Protein AF-A0AAN5DDW8-F1 (afdb_monomer)

Sequence (393 aa):
MPMRIIKTRHAAVAAVDPSDSVQEEPPVKRCKPRVEICYDAVEDLNEEMKRMEKKSRGRSISLKKKNCAMVAEEGSYFPILSLPNELIAHVLSFLPIEDRLRARVSKRLDQIEAESKYFVKKLTIIELSDLKLMDRFKERIPDFEKLNTFRKRMKAVKQQLRLERQDRDYQEIIFLNDSSHSSDCFRRISQNASIGELSIKLNLCRDEYNKSFLSNREAYSLIKNFDIDSLALQFKGRTDYNEVVNKSFLLGLTSACKKLEIFSFLGSSFELLRPTEMLELFNVVADRDTKFEYLSMKVNTLFYSAFLSFLGITKRDGVYFASRDIEAFMERADDRPDPDVHFFDGNVEIWVSTDKVYRPTGYGTLNLHFHETESLEQAKYGGNLARIDVYAV

InterPro domains:
  IPR001810 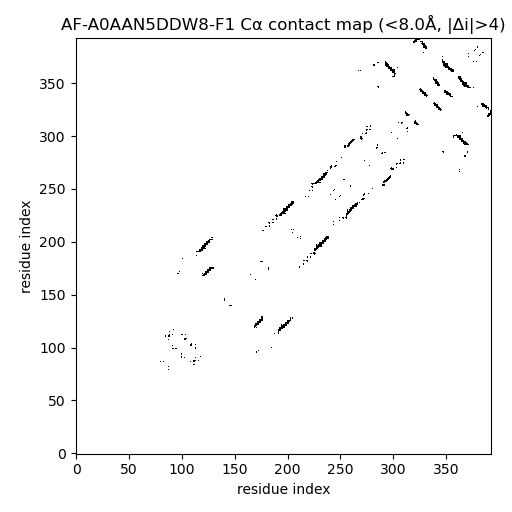F-box domain [PF00646] (80-105)
  IPR001810 F-box domain [PS50181] (77-122)
  IPR036047 F-box-like domain superfamily [SSF81383] (70-113)

Solvent-accessible surface area (backbone atoms only — not comparable to full-atom values): 22791 Å² total; per-residue (Å²): 133,89,81,82,86,79,89,78,80,90,76,90,82,80,90,81,85,88,87,79,83,88,77,86,79,78,87,80,81,83,77,79,84,80,82,77,76,79,63,60,72,60,51,53,53,51,51,51,50,53,53,51,56,61,60,56,72,77,64,79,73,82,75,73,82,72,81,79,75,76,75,80,67,94,64,85,73,80,56,75,84,74,54,57,68,68,60,49,40,53,57,47,68,75,42,57,71,72,55,39,70,60,61,44,79,42,75,67,45,38,50,42,57,69,71,42,71,47,78,40,61,30,40,36,41,37,47,42,66,53,59,71,65,48,48,59,41,46,75,73,44,86,48,69,68,57,52,56,50,45,54,51,48,52,51,48,50,53,50,48,53,53,62,71,49,75,53,89,59,64,42,79,48,76,42,65,68,84,49,78,65,54,43,56,51,48,49,50,46,25,73,26,36,39,30,42,33,39,35,39,37,42,52,53,57,80,50,102,79,49,69,44,63,66,62,44,49,58,42,58,68,41,56,44,57,24,48,36,43,31,38,36,44,33,44,42,62,87,46,76,50,50,82,69,46,30,68,70,49,53,60,40,36,36,72,19,21,27,29,41,37,46,46,72,79,70,85,67,78,52,69,44,58,54,44,70,55,49,50,52,53,49,48,49,45,67,71,55,86,39,71,32,36,35,40,38,34,59,35,32,33,63,51,51,55,50,33,36,44,75,73,38,33,48,76,56,98,92,41,48,32,24,66,57,87,51,49,36,31,34,35,71,53,97,90,49,96,53,54,30,41,38,37,33,51,83,52,33,36,41,38,37,41,34,73,48,30,91,39,90,85,14,40,27,40,44,32,41,36,55,39,56,80,79,50,39,57,45,66,63,63,68,56,78,48,44,79,45,83,54,44,77,106

Organism: NCBI:txid1317129

Radius of gyration: 28.47 Å; Cα contacts (8 Å, |Δi|>4): 513; chains: 1; bounding box: 75×45×96 Å

pLDDT: mean 76.79, std 20.14, range [26.14, 97.88]

Nearest PDB structures (foldseek):
  3cny-assembly2_B  TM=3.407E-01  e=6.811E-01  Lactiplantibacillus plantarum WCFS1
  6whs-assembly1_C  TM=4.520E-01  e=2.944E+00  Rattus norvegicus
  2y4j-assembly1_B  TM=3.401E-01  e=1.179E+00  Rhodothermus marinus
  1akw-assembly1_A  TM=4.128E-01  e=2.606E+00  Nitratidesulfovibrio vulgaris str. Hildenborough
  2y4j-assembly1_A  TM=3.878E-01  e=2.606E+00  Rhodothermus marinus

Mean predicted aligned error: 12.62 Å

Foldseek 3Di:
DDDDDDDDDDDDDDDDDDDDDDDDDDDDDDDDDPPDDPCVVVVVVVVVVVVVVVVVVVDPPPPDPDPPPPPPDPPPDPPLVVDDLVVLLVVLQPDALVVLVVQPPDPSSVVSSLPRAYEQAAEEEEEDACPVVVVVCCVVPVDVVVVVVVVVVVVVVVVVVVVVPPPPRYYYHYDYQPDPVVLVSLLSCLNHYQYEEYEYEDECAPDVPCPSNVSCLSSLVSQLSHQYAEYEYEYEYLDLLLVRLPLVSVVSVQQRYQEYEYYYDPLRAPPSDQLVSVVVVLVCCVVVPGSHFKYKYKHALVRVQVNCVVQQWHDDPNAIAHQDDKWKWWADDPPDPDIWMWIDDDQKIWIWAPNPNVDNSGMIMTMIGGHDPVVSCCVCPVDPIDTGDHHHD

Secondary structure (DSSP, 8-state):
-PPPP--PPP-PPPP-------PPPPP------------HHHHHHHHHHHHHHHHHTT---------------------GGGS-HHHHHHHHHTS-HHHHHH---SHHHHHHHHH--EEEEEEEEEEE--HHHHHHHHHH---HHHHHHHHHHHHHHHHHHHHH---TTEEEEEEETT-THHHHHHHHHHHHEEEEEEEEEEE----TT-THHHHHHHHHHTGGGSEEEEEEEEEESS--GGGTS-HHHHHHHHHH-SEEEEEESS------S-HHHHHHHHHHHHH--SS--EEEEEEEHHHHHHHHHHTTEEEETTEEEESS--EEEEE--TT-SS-EEEEEETTEEEEEE-SSTTSTT-EEEEEEEEPPHHHHHHHHHSSSEEEEPPEE-

Structure (mmCIF, N/CA/C/O backbone):
data_AF-A0AAN5DDW8-F1
#
_entry.id   AF-A0AAN5DDW8-F1
#
loop_
_atom_site.group_PDB
_atom_site.id
_atom_site.type_symbol
_atom_site.label_atom_id
_atom_site.label_alt_id
_atom_site.label_comp_id
_atom_site.label_asym_id
_atom_site.label_entity_id
_atom_site.label_seq_id
_atom_site.pdbx_PDB_ins_code
_atom_site.Cartn_x
_atom_site.Cartn_y
_atom_site.Cartn_z
_atom_site.occupancy
_atom_site.B_iso_or_equiv
_atom_site.auth_seq_id
_atom_site.auth_comp_id
_atom_site.auth_asym_id
_atom_site.auth_atom_id
_atom_site.pdbx_PDB_model_num
ATOM 1 N N . MET A 1 1 ? -26.892 -25.534 28.511 1.00 34.94 1 MET A N 1
ATOM 2 C CA . MET A 1 1 ? -27.911 -24.784 29.280 1.00 34.94 1 MET A CA 1
ATOM 3 C C . MET A 1 1 ? -27.981 -23.376 28.708 1.00 34.94 1 MET A C 1
ATOM 5 O O . MET A 1 1 ? -26.931 -22.748 28.677 1.00 34.94 1 MET A O 1
ATOM 9 N N . PRO A 1 2 ? -29.126 -22.880 28.209 1.00 32.72 2 PRO A N 1
ATOM 10 C CA . PRO A 1 2 ? -29.200 -21.510 27.719 1.00 32.72 2 PRO A CA 1
ATOM 11 C C . PRO A 1 2 ? -29.383 -20.563 28.911 1.00 32.72 2 PRO A C 1
ATOM 13 O O . PRO A 1 2 ? -30.317 -20.713 29.701 1.00 32.72 2 PRO A O 1
ATOM 16 N N . MET A 1 3 ? -28.449 -19.627 29.074 1.00 26.14 3 MET A N 1
ATOM 17 C CA . MET A 1 3 ? -28.460 -18.646 30.156 1.00 26.14 3 MET A CA 1
ATOM 18 C C . MET A 1 3 ? -29.377 -17.474 29.774 1.00 26.14 3 MET A C 1
ATOM 20 O O . MET A 1 3 ? -29.272 -16.915 28.684 1.00 26.14 3 MET A O 1
ATOM 24 N N . ARG A 1 4 ? -30.317 -17.143 30.667 1.00 27.34 4 ARG A N 1
ATOM 25 C CA . ARG A 1 4 ? -31.262 -16.023 30.538 1.00 27.34 4 ARG A CA 1
ATOM 26 C C . ARG A 1 4 ? -30.520 -14.687 30.632 1.00 27.34 4 ARG A C 1
ATOM 28 O O . ARG A 1 4 ? -29.836 -14.444 31.619 1.00 27.34 4 ARG A O 1
ATOM 35 N N . ILE A 1 5 ? -30.745 -13.803 29.662 1.00 28.56 5 ILE A N 1
ATOM 36 C CA . ILE A 1 5 ? -30.323 -12.398 29.717 1.00 28.56 5 ILE A CA 1
ATOM 37 C C . ILE A 1 5 ? -31.277 -11.637 30.646 1.00 28.56 5 ILE A C 1
ATOM 39 O O . ILE A 1 5 ? -32.477 -11.540 30.382 1.00 28.56 5 ILE A O 1
ATOM 43 N N . ILE A 1 6 ? -30.736 -11.096 31.736 1.00 29.88 6 ILE A N 1
ATOM 44 C CA . ILE A 1 6 ? -31.414 -10.138 32.611 1.00 29.88 6 ILE A CA 1
ATOM 45 C C . ILE A 1 6 ? -31.067 -8.738 32.094 1.00 29.88 6 ILE A C 1
ATOM 47 O O . ILE A 1 6 ? -29.912 -8.331 32.131 1.00 29.88 6 ILE A O 1
ATOM 51 N N . LYS A 1 7 ? -32.070 -7.992 31.616 1.00 32.59 7 LYS A N 1
ATOM 52 C CA . LYS A 1 7 ? -31.957 -6.541 31.406 1.00 32.59 7 LYS A CA 1
ATOM 53 C C . LYS A 1 7 ? -32.017 -5.850 32.767 1.00 32.59 7 LYS A C 1
ATOM 55 O O . LYS A 1 7 ? -33.086 -5.804 33.375 1.00 32.59 7 LYS A O 1
ATOM 60 N N . THR A 1 8 ? -30.911 -5.280 33.229 1.00 30.27 8 THR A N 1
ATOM 61 C CA . THR A 1 8 ? -30.893 -4.379 34.389 1.00 30.27 8 THR A CA 1
ATOM 62 C C . THR A 1 8 ? -30.922 -2.922 33.934 1.00 30.27 8 THR A C 1
ATOM 64 O O . THR A 1 8 ? -30.112 -2.481 33.125 1.00 30.27 8 THR A O 1
ATOM 67 N N . ARG A 1 9 ? -31.906 -2.179 34.456 1.00 33.00 9 ARG A N 1
ATOM 68 C CA . ARG A 1 9 ? -32.018 -0.717 34.370 1.00 33.00 9 ARG A CA 1
ATOM 69 C C . ARG A 1 9 ? -30.973 -0.061 35.277 1.00 33.00 9 ARG A C 1
ATOM 71 O O . ARG A 1 9 ? -30.736 -0.542 36.382 1.00 33.00 9 ARG A O 1
ATOM 78 N N . HIS A 1 10 ? -30.413 1.053 34.813 1.00 30.77 10 HIS A N 1
ATOM 79 C CA . HIS A 1 10 ? -29.471 1.901 35.539 1.00 30.77 10 HIS A CA 1
ATOM 80 C C . HIS A 1 10 ? -30.011 2.375 36.898 1.00 30.77 10 HIS A C 1
ATOM 82 O O . HIS A 1 10 ? -31.121 2.899 36.985 1.00 30.77 10 HIS A O 1
ATOM 88 N N . ALA A 1 11 ? -29.173 2.255 37.929 1.00 33.94 11 ALA A N 1
ATOM 89 C CA . ALA A 1 11 ? -29.261 3.022 39.165 1.00 33.94 11 ALA A CA 1
ATOM 90 C C . ALA A 1 11 ? -28.068 3.988 39.215 1.00 33.94 11 ALA A C 1
ATOM 92 O O . ALA A 1 11 ? -26.935 3.600 38.930 1.00 33.94 11 ALA A O 1
ATOM 93 N N . ALA A 1 12 ? -28.349 5.251 39.531 1.00 40.12 12 ALA A N 1
ATOM 94 C CA . ALA A 1 12 ? -27.368 6.318 39.664 1.00 40.12 12 ALA A CA 1
ATOM 95 C C . ALA A 1 12 ? -26.435 6.062 40.861 1.00 40.12 12 ALA A C 1
ATOM 97 O O . ALA A 1 12 ? -26.904 5.767 41.960 1.00 40.12 12 ALA A O 1
ATOM 98 N N . VAL A 1 13 ? -25.125 6.198 40.644 1.00 35.44 13 VAL A N 1
ATOM 99 C CA . VAL A 1 13 ? -24.099 6.126 41.692 1.00 35.44 13 VAL A CA 1
ATOM 100 C C . VAL A 1 13 ? -23.768 7.544 42.152 1.00 35.44 13 VAL A C 1
ATOM 102 O O . VAL A 1 13 ? -23.446 8.412 41.341 1.00 35.44 13 VAL A O 1
ATOM 105 N N . ALA A 1 14 ? -23.895 7.765 43.460 1.00 36.41 14 ALA A N 1
ATOM 106 C CA . ALA A 1 14 ? -23.563 9.006 44.144 1.00 36.41 14 ALA A CA 1
ATOM 107 C C . ALA A 1 14 ? -22.041 9.200 44.254 1.00 36.41 14 ALA A C 1
ATOM 109 O O . ALA A 1 14 ? -21.287 8.240 44.411 1.00 36.41 14 ALA A O 1
ATOM 110 N N . ALA A 1 15 ? -21.621 10.462 44.177 1.00 38.28 15 ALA A N 1
ATOM 111 C CA . ALA A 1 15 ? -20.239 10.906 44.288 1.00 38.28 15 ALA A CA 1
ATOM 112 C C . ALA A 1 15 ? -19.656 10.627 45.685 1.00 38.28 15 ALA A C 1
ATOM 114 O O . ALA A 1 15 ? -20.296 10.911 46.697 1.00 38.28 15 ALA A O 1
ATOM 115 N N . VAL A 1 16 ? -18.428 10.105 45.713 1.00 40.47 16 VAL A N 1
ATOM 116 C CA . VAL A 1 16 ? -17.590 9.980 46.912 1.00 40.47 16 VAL A CA 1
ATOM 117 C C . VAL A 1 16 ? -16.450 10.991 46.805 1.00 40.47 16 VAL A C 1
ATOM 119 O O . VAL A 1 16 ? -15.807 11.116 45.764 1.00 40.47 16 VAL A O 1
ATOM 122 N N . ASP A 1 17 ? -16.268 11.721 47.897 1.00 45.75 17 ASP A N 1
ATOM 123 C CA . ASP A 1 17 ? -15.307 12.797 48.128 1.00 45.75 17 ASP A CA 1
ATOM 124 C C . ASP A 1 17 ? -13.894 12.221 48.374 1.00 45.75 17 ASP A C 1
ATOM 126 O O . ASP A 1 17 ? -13.767 11.312 49.200 1.00 45.75 17 ASP A O 1
ATOM 130 N N . PRO A 1 18 ? -12.824 12.686 47.698 1.00 45.00 18 PRO A N 1
ATOM 131 C CA . PRO A 1 18 ? -11.475 12.202 47.951 1.00 45.00 18 PRO A CA 1
ATOM 132 C C . PRO A 1 18 ? -10.682 13.216 48.781 1.00 45.00 18 PRO A C 1
ATOM 134 O O . PRO A 1 18 ? -10.066 14.142 48.253 1.00 45.00 18 PRO A O 1
ATOM 137 N N . SER A 1 19 ? -10.635 12.999 50.092 1.00 45.00 19 SER A N 1
ATOM 138 C CA . SER A 1 19 ? -9.607 13.575 50.957 1.00 45.00 19 SER A CA 1
ATOM 139 C C . SER A 1 19 ? -8.762 12.442 51.517 1.00 45.00 19 SER A C 1
ATOM 141 O O . SER A 1 19 ? -9.138 11.851 52.523 1.00 45.00 19 SER A O 1
ATOM 143 N N . ASP A 1 20 ? -7.635 12.138 50.873 1.00 37.78 20 ASP A N 1
ATOM 144 C CA . ASP A 1 20 ? -6.581 11.367 51.523 1.00 37.78 20 ASP A CA 1
ATOM 145 C C . ASP A 1 20 ? -5.180 11.769 51.053 1.00 37.78 20 ASP A C 1
ATOM 147 O O . ASP A 1 20 ? -4.924 12.157 49.913 1.00 37.78 20 ASP A O 1
ATOM 151 N N . SER A 1 21 ? -4.302 11.735 52.046 1.00 41.91 21 SER A N 1
ATOM 152 C CA . SER A 1 21 ? -2.974 12.317 52.174 1.00 41.91 21 SER A CA 1
ATOM 153 C C . SER A 1 21 ? -1.932 11.856 51.152 1.00 41.91 21 SER A C 1
ATOM 155 O O . SER A 1 21 ? -1.727 10.663 50.939 1.00 41.91 21 SER A O 1
ATOM 157 N N . VAL A 1 22 ? -1.175 12.827 50.636 1.00 38.81 22 VAL A N 1
ATOM 158 C CA . VAL A 1 22 ? 0.046 12.634 49.845 1.00 38.81 22 VAL A CA 1
ATOM 159 C C . VAL A 1 22 ? 1.189 12.216 50.778 1.00 38.81 22 VAL A C 1
ATOM 161 O O . VAL A 1 22 ? 1.612 13.000 51.626 1.00 38.81 22 VAL A O 1
ATOM 164 N N . GLN A 1 23 ? 1.695 10.990 50.622 1.00 40.94 23 GLN A N 1
ATOM 165 C CA . GLN A 1 23 ? 2.999 10.586 51.156 1.00 40.94 23 GLN A CA 1
ATOM 166 C C . GLN A 1 23 ? 4.078 10.837 50.095 1.00 40.94 23 GLN A C 1
ATOM 168 O O . GLN A 1 23 ? 3.948 10.399 48.953 1.00 40.94 23 GLN A O 1
ATOM 173 N N . GLU A 1 24 ? 5.129 11.565 50.475 1.00 37.91 24 GLU A N 1
ATOM 174 C CA . GLU A 1 24 ? 6.302 11.828 49.639 1.00 37.91 24 GLU A CA 1
ATOM 175 C C . GLU A 1 24 ? 7.100 10.538 49.394 1.00 37.91 24 GLU A C 1
ATOM 177 O O . GLU A 1 24 ? 7.599 9.906 50.328 1.00 37.91 24 GLU A O 1
ATOM 182 N N . GLU A 1 25 ? 7.248 10.157 48.123 1.00 40.34 25 GLU A N 1
ATOM 183 C CA . GLU A 1 25 ? 8.146 9.080 47.707 1.00 40.34 25 GLU A CA 1
ATOM 184 C C . GLU A 1 25 ? 9.622 9.529 47.732 1.00 40.34 25 GLU A C 1
ATOM 186 O O . GLU A 1 25 ? 9.947 10.660 47.352 1.00 40.34 25 GLU A O 1
ATOM 191 N N . PRO A 1 26 ? 10.559 8.641 48.117 1.00 47.62 26 PRO A N 1
ATOM 192 C CA . PRO A 1 26 ? 11.985 8.941 48.111 1.00 47.62 26 PRO A CA 1
ATOM 193 C C . PRO A 1 26 ? 12.562 9.000 46.680 1.00 47.62 26 PRO A C 1
ATOM 195 O O . PRO A 1 26 ? 12.062 8.347 45.761 1.00 47.62 26 PRO A O 1
ATOM 198 N N . PRO A 1 27 ? 13.671 9.735 46.466 1.00 37.59 27 PRO A N 1
ATOM 199 C CA . PRO A 1 27 ? 14.215 9.986 45.136 1.00 37.59 27 PRO A CA 1
ATOM 200 C C . PRO A 1 27 ? 14.754 8.709 44.475 1.00 37.59 27 PRO A C 1
ATOM 202 O O . PRO A 1 27 ? 15.752 8.120 44.902 1.00 37.59 27 PRO A O 1
ATOM 205 N N . VAL A 1 28 ? 14.123 8.325 43.365 1.00 39.59 28 VAL A N 1
ATOM 206 C CA . VAL A 1 28 ? 14.548 7.226 42.491 1.00 39.59 28 VAL A CA 1
ATOM 207 C C . VAL A 1 28 ? 15.913 7.549 41.869 1.00 39.59 28 VAL A C 1
ATOM 209 O O . VAL A 1 28 ? 16.061 8.463 41.052 1.00 39.59 28 VAL A O 1
ATOM 212 N N . LYS A 1 29 ? 16.938 6.768 42.234 1.00 39.41 29 LYS A N 1
ATOM 213 C CA . LYS A 1 29 ? 18.263 6.809 41.601 1.00 39.41 29 LYS A CA 1
ATOM 214 C C . LYS A 1 29 ? 18.142 6.416 40.126 1.00 39.41 29 LYS A C 1
ATOM 216 O O . LYS A 1 29 ? 17.846 5.273 39.794 1.00 39.41 29 LYS A O 1
ATOM 221 N N . ARG A 1 30 ? 18.425 7.366 39.229 1.00 32.78 30 ARG A N 1
ATOM 222 C CA . ARG A 1 30 ? 18.525 7.132 37.782 1.00 32.78 30 ARG A CA 1
ATOM 223 C C . ARG A 1 30 ? 19.727 6.233 37.469 1.00 32.78 30 ARG A C 1
ATOM 225 O O . ARG A 1 30 ? 20.861 6.708 37.407 1.00 32.78 30 ARG A O 1
ATOM 232 N N . CYS A 1 31 ? 19.481 4.951 37.216 1.00 30.88 31 CYS A N 1
ATOM 233 C CA . CYS A 1 31 ? 20.437 4.087 36.527 1.00 30.88 31 CYS A CA 1
ATOM 234 C C . CYS A 1 31 ? 20.482 4.472 35.041 1.00 30.88 31 CYS A C 1
ATOM 236 O O . CYS A 1 31 ? 19.473 4.410 34.340 1.00 30.88 31 CYS A O 1
ATOM 238 N N . LYS A 1 32 ? 21.658 4.886 34.554 1.00 29.75 32 LYS A N 1
ATOM 239 C CA . LYS A 1 32 ? 21.905 5.063 33.117 1.00 29.75 32 LYS A CA 1
ATOM 240 C C . LYS A 1 32 ? 21.882 3.682 32.444 1.00 29.75 32 LYS A C 1
ATOM 242 O O . LYS A 1 32 ? 22.645 2.819 32.880 1.00 29.75 32 LYS A O 1
ATOM 247 N N . PRO A 1 33 ? 21.077 3.455 31.392 1.00 26.28 33 PRO A N 1
ATOM 248 C CA . PRO A 1 33 ? 21.156 2.219 30.632 1.00 26.28 33 PRO A CA 1
ATOM 249 C C . PRO A 1 33 ? 22.482 2.197 29.866 1.00 26.28 33 PRO A C 1
ATOM 251 O O . PRO A 1 33 ? 22.726 3.012 28.976 1.00 26.28 33 PRO A O 1
ATOM 254 N N . ARG A 1 34 ? 23.362 1.271 30.248 1.00 27.03 34 ARG A N 1
ATOM 255 C CA . ARG A 1 34 ? 24.560 0.916 29.489 1.00 27.03 34 ARG A CA 1
ATOM 256 C C . ARG A 1 34 ? 24.113 -0.071 28.415 1.00 27.03 34 ARG A C 1
ATOM 258 O O . ARG A 1 34 ? 23.921 -1.248 28.690 1.00 27.03 34 ARG A O 1
ATOM 265 N N . VAL A 1 35 ? 23.863 0.441 27.213 1.00 26.45 35 VAL A N 1
ATOM 266 C CA . VAL A 1 35 ? 23.604 -0.386 26.030 1.00 26.45 35 VAL A CA 1
ATOM 267 C C . VAL A 1 35 ? 24.957 -0.896 25.543 1.00 26.45 35 VAL A C 1
ATOM 269 O O . VAL A 1 35 ? 25.658 -0.210 24.802 1.00 26.45 35 VAL A O 1
ATOM 272 N N . GLU A 1 36 ? 25.357 -2.076 26.012 1.00 28.58 36 GLU A N 1
ATOM 273 C CA . GLU A 1 36 ? 26.417 -2.851 25.369 1.00 28.58 36 GLU A CA 1
ATOM 274 C C . GLU A 1 36 ? 25.820 -3.519 24.132 1.00 28.58 36 GLU A C 1
ATOM 276 O O . GLU A 1 36 ? 25.040 -4.464 24.204 1.00 28.58 36 GLU A O 1
ATOM 281 N N . ILE A 1 37 ? 26.138 -2.947 22.973 1.00 32.88 37 ILE A N 1
ATOM 282 C CA . ILE A 1 37 ? 25.874 -3.563 21.678 1.00 32.88 37 ILE A CA 1
ATOM 283 C C . ILE A 1 37 ? 26.833 -4.753 21.580 1.00 32.88 37 ILE A C 1
ATOM 285 O O . ILE A 1 37 ? 28.044 -4.547 21.544 1.00 32.88 37 ILE A O 1
ATOM 289 N N . CYS A 1 38 ? 26.302 -5.979 21.577 1.00 33.34 38 CYS A N 1
ATOM 290 C CA . CYS A 1 38 ? 27.089 -7.184 21.312 1.00 33.34 38 CYS A CA 1
ATOM 291 C C . CYS A 1 38 ? 27.712 -7.078 19.914 1.00 33.34 38 CYS A C 1
ATOM 293 O O . CYS A 1 38 ? 27.000 -7.005 18.910 1.00 33.34 38 CYS A O 1
ATOM 295 N N . TYR A 1 39 ? 29.044 -7.035 19.867 1.00 39.72 39 TYR A N 1
ATOM 296 C CA . TYR A 1 39 ? 29.842 -6.980 18.638 1.00 39.72 39 TYR A CA 1
ATOM 297 C C . TYR A 1 39 ? 30.009 -8.359 17.973 1.00 39.72 39 TYR A C 1
ATOM 299 O O . TYR A 1 39 ? 30.513 -8.438 16.853 1.00 39.72 39 TYR A O 1
ATOM 307 N N . ASP A 1 40 ? 29.517 -9.420 18.609 1.00 40.47 40 ASP A N 1
ATOM 308 C CA . ASP A 1 40 ? 29.796 -10.811 18.238 1.00 40.47 40 ASP A CA 1
ATOM 309 C C . ASP A 1 40 ? 29.252 -11.172 16.841 1.00 40.47 40 ASP A C 1
ATOM 311 O O . ASP A 1 40 ? 29.940 -11.794 16.036 1.00 40.47 40 ASP A O 1
ATOM 315 N N . ALA A 1 41 ? 28.083 -10.641 16.456 1.00 41.81 41 ALA A N 1
ATOM 316 C CA . ALA A 1 41 ? 27.494 -10.900 15.136 1.00 41.81 41 ALA A CA 1
ATOM 317 C C . ALA A 1 41 ? 28.284 -10.278 13.962 1.00 41.81 41 ALA A C 1
ATOM 319 O O . ALA A 1 41 ? 28.172 -10.725 12.819 1.00 41.81 41 ALA A O 1
ATOM 320 N N . VAL A 1 42 ? 29.077 -9.230 14.215 1.00 44.25 42 VAL A N 1
ATOM 321 C CA . VAL A 1 42 ? 29.919 -8.588 13.188 1.00 44.25 42 VAL A CA 1
ATOM 322 C C . VAL A 1 42 ? 31.240 -9.342 13.021 1.00 44.25 42 VAL A C 1
ATOM 324 O O . VAL A 1 42 ? 31.792 -9.383 11.917 1.00 44.25 42 VAL A O 1
ATOM 327 N N . GLU A 1 43 ? 31.741 -9.959 14.090 1.00 54.00 43 GLU A N 1
ATOM 328 C CA . GLU A 1 43 ? 32.937 -10.799 14.040 1.00 54.00 43 GLU A CA 1
ATOM 329 C C . GLU A 1 43 ? 32.663 -12.130 13.335 1.00 54.00 43 GLU A C 1
ATOM 331 O O . GLU A 1 43 ? 33.450 -12.508 12.464 1.00 54.00 43 GLU A O 1
ATOM 336 N N . ASP A 1 44 ? 31.502 -12.746 13.577 1.00 61.03 44 ASP A N 1
ATOM 337 C CA . ASP A 1 44 ? 31.075 -13.978 12.899 1.00 61.03 44 ASP A CA 1
ATOM 338 C C . ASP A 1 44 ? 30.946 -13.793 11.375 1.00 61.03 44 ASP A C 1
ATOM 340 O O . ASP A 1 44 ? 31.457 -14.594 10.585 1.00 61.03 44 ASP A O 1
ATOM 344 N N . LEU A 1 45 ? 30.365 -12.670 10.935 1.00 52.97 45 LEU A N 1
ATOM 345 C CA . LEU A 1 45 ? 30.284 -12.300 9.515 1.00 52.97 45 LEU A CA 1
ATOM 346 C C . LEU A 1 45 ? 31.671 -12.066 8.892 1.00 52.97 45 LEU A C 1
ATOM 348 O O . LEU A 1 45 ? 31.925 -12.469 7.753 1.00 52.97 45 LEU A O 1
ATOM 352 N N . ASN A 1 46 ? 32.597 -11.447 9.629 1.00 62.03 46 ASN A N 1
ATOM 353 C CA . ASN A 1 46 ? 33.969 -11.232 9.163 1.00 62.03 46 ASN A CA 1
ATOM 354 C C . ASN A 1 46 ? 34.778 -12.541 9.085 1.00 62.03 46 ASN A C 1
ATOM 356 O O . ASN A 1 46 ? 35.589 -12.711 8.168 1.00 62.03 46 ASN A O 1
ATOM 360 N N . GLU A 1 47 ? 34.572 -13.468 10.020 1.00 73.12 47 GLU A N 1
ATOM 361 C CA . GLU A 1 47 ? 35.153 -14.815 10.021 1.00 73.12 47 GLU A CA 1
ATOM 362 C C . GLU A 1 47 ? 34.676 -15.633 8.815 1.00 73.12 47 GLU A C 1
ATOM 364 O O . GLU A 1 47 ? 35.489 -16.210 8.082 1.00 73.12 47 GLU A O 1
ATOM 369 N N . GLU A 1 48 ? 33.369 -15.643 8.555 1.00 71.94 48 GLU A N 1
ATOM 370 C CA . GLU A 1 48 ? 32.781 -16.386 7.443 1.00 71.94 48 GLU A CA 1
ATOM 371 C C . GLU A 1 48 ? 33.233 -15.825 6.085 1.00 71.94 48 GLU A C 1
ATOM 373 O O . GLU A 1 48 ? 33.605 -16.575 5.173 1.00 71.94 48 GLU A O 1
ATOM 378 N N . MET A 1 49 ? 33.368 -14.501 5.984 1.00 59.66 49 MET A N 1
ATOM 379 C CA . MET A 1 49 ? 33.962 -13.837 4.823 1.00 59.66 49 MET A CA 1
ATOM 380 C C . MET A 1 49 ? 35.435 -14.218 4.596 1.00 59.66 49 MET A C 1
ATOM 382 O O . MET A 1 49 ? 35.822 -14.508 3.459 1.00 59.66 49 MET A O 1
ATOM 386 N N . LYS A 1 50 ? 36.260 -14.293 5.651 1.00 78.81 50 LYS A N 1
ATOM 387 C CA . LYS A 1 50 ? 37.658 -14.762 5.543 1.00 78.81 50 LYS A CA 1
ATOM 388 C C . LYS A 1 50 ? 37.734 -16.227 5.100 1.00 78.81 50 LYS A C 1
ATOM 390 O O . LYS A 1 50 ? 38.615 -16.588 4.312 1.00 78.81 50 LYS A O 1
ATOM 395 N N . ARG A 1 51 ? 36.803 -17.079 5.550 1.00 78.69 51 ARG A N 1
ATOM 396 C CA . ARG A 1 51 ? 36.705 -18.486 5.109 1.00 78.69 51 ARG A CA 1
ATOM 397 C C . ARG A 1 51 ? 36.360 -18.589 3.621 1.00 78.69 51 ARG A C 1
ATOM 399 O O . ARG A 1 51 ? 36.942 -19.425 2.922 1.00 78.69 51 ARG A O 1
ATOM 406 N N . MET A 1 52 ? 35.486 -17.720 3.111 1.00 67.25 52 MET A N 1
ATOM 407 C CA . MET A 1 52 ? 35.147 -17.666 1.685 1.00 67.25 52 MET A CA 1
ATOM 408 C C . MET A 1 52 ? 36.306 -17.165 0.808 1.00 67.25 52 MET A C 1
ATOM 410 O O . MET A 1 52 ? 36.568 -17.752 -0.245 1.00 67.25 52 MET A O 1
ATOM 414 N N . GLU A 1 53 ? 37.067 -16.156 1.247 1.00 70.38 53 GLU A N 1
ATOM 415 C CA . GLU A 1 53 ? 38.263 -15.686 0.522 1.00 70.38 53 GLU A CA 1
ATOM 416 C C . GLU A 1 53 ? 39.373 -16.749 0.462 1.00 70.38 53 GLU A C 1
ATOM 418 O O . GLU A 1 53 ? 40.073 -16.880 -0.547 1.00 70.38 53 GLU A O 1
ATOM 423 N N . LYS A 1 54 ? 39.513 -17.570 1.509 1.00 77.44 54 LYS A N 1
ATOM 424 C CA . LYS A 1 54 ? 40.478 -18.679 1.520 1.00 77.44 54 LYS A CA 1
ATOM 425 C C . LYS A 1 54 ? 40.071 -19.807 0.561 1.00 77.44 54 LYS A C 1
ATOM 427 O O . LYS A 1 54 ? 40.944 -20.410 -0.060 1.00 77.44 54 LYS A O 1
ATOM 432 N N . LYS A 1 55 ? 38.765 -20.051 0.376 1.00 70.81 55 LYS A N 1
ATOM 433 C CA . LYS A 1 55 ? 38.238 -21.022 -0.606 1.00 70.81 55 LYS A CA 1
ATOM 434 C C . LYS A 1 55 ? 38.354 -20.536 -2.057 1.00 70.81 55 LYS A C 1
ATOM 436 O O . LYS A 1 55 ? 38.567 -21.359 -2.945 1.00 70.81 55 LYS A O 1
ATOM 441 N N . SER A 1 56 ? 38.263 -19.229 -2.320 1.00 61.09 56 SER A N 1
ATOM 442 C CA . SER A 1 56 ? 38.327 -18.689 -3.690 1.00 61.09 56 SER A CA 1
ATOM 443 C C . SER A 1 56 ? 39.750 -18.610 -4.260 1.00 61.09 56 SER A C 1
ATOM 445 O O . SER A 1 56 ? 39.930 -18.740 -5.470 1.00 61.09 56 SER A O 1
ATOM 447 N N . ARG A 1 57 ? 40.782 -18.507 -3.409 1.00 54.81 57 ARG A N 1
ATOM 448 C CA . ARG A 1 57 ? 42.197 -18.519 -3.839 1.00 54.81 57 ARG A CA 1
ATOM 449 C C . ARG A 1 57 ? 42.680 -19.862 -4.414 1.00 54.81 57 ARG A C 1
ATOM 451 O O . ARG A 1 57 ? 43.709 -19.884 -5.078 1.00 54.81 57 ARG A O 1
ATOM 458 N N . GLY A 1 58 ? 41.941 -20.959 -4.218 1.00 50.75 58 GLY A N 1
ATOM 459 C CA . GLY A 1 58 ? 42.309 -22.299 -4.704 1.00 50.75 58 GLY A CA 1
ATOM 460 C C . GLY A 1 58 ? 41.819 -22.664 -6.113 1.00 50.75 58 GLY A C 1
ATOM 461 O O . GLY A 1 58 ? 42.174 -23.725 -6.616 1.00 50.75 58 GLY A O 1
ATOM 462 N N . ARG A 1 59 ? 41.003 -21.825 -6.768 1.00 45.81 59 ARG A N 1
ATOM 463 C CA . ARG A 1 59 ? 40.488 -22.077 -8.130 1.00 45.81 59 ARG A CA 1
ATOM 464 C C . ARG A 1 59 ? 40.736 -20.878 -9.038 1.00 45.81 59 ARG A C 1
ATOM 466 O O . ARG A 1 59 ? 39.809 -20.254 -9.544 1.00 45.81 59 ARG A O 1
ATOM 473 N N . SER A 1 60 ? 42.009 -20.562 -9.257 1.00 41.12 60 SER A N 1
ATOM 474 C CA . SER A 1 60 ? 42.400 -19.671 -10.349 1.00 41.12 60 SER A CA 1
ATOM 475 C C . SER A 1 60 ? 42.285 -20.439 -11.668 1.00 41.12 60 SER A C 1
ATOM 477 O O . SER A 1 60 ? 43.247 -21.024 -12.162 1.00 41.12 60 SER A O 1
ATOM 479 N N . ILE A 1 61 ? 41.071 -20.508 -12.218 1.00 44.94 61 ILE A N 1
ATOM 480 C CA . ILE A 1 61 ? 40.880 -20.912 -13.611 1.00 44.94 61 ILE A CA 1
ATOM 481 C C . ILE A 1 61 ? 41.393 -19.739 -14.443 1.00 44.94 61 ILE A C 1
ATOM 483 O O . ILE A 1 61 ? 40.783 -18.672 -14.480 1.00 44.94 61 ILE A O 1
ATOM 487 N N . SER A 1 62 ? 42.551 -19.934 -15.068 1.00 42.28 62 SER A N 1
ATOM 488 C CA . SER A 1 62 ? 43.138 -19.029 -16.054 1.00 42.28 62 SER A CA 1
ATOM 489 C C . SER A 1 62 ? 42.162 -18.825 -17.220 1.00 42.28 62 SER A C 1
ATOM 491 O O . SER A 1 62 ? 42.174 -19.548 -18.216 1.00 42.28 62 SER A O 1
ATOM 493 N N . LEU A 1 63 ? 41.273 -17.839 -17.091 1.00 43.16 63 LEU A N 1
ATOM 494 C CA . LEU A 1 63 ? 40.481 -17.307 -18.193 1.00 43.16 63 LEU A CA 1
ATOM 495 C C . LEU A 1 63 ? 41.427 -16.493 -19.076 1.00 43.16 63 LEU A C 1
ATOM 497 O O . LEU A 1 63 ? 41.569 -15.278 -18.930 1.00 43.16 63 LEU A O 1
ATOM 501 N N . LYS A 1 64 ? 42.103 -17.184 -20.001 1.00 41.62 64 LYS A N 1
ATOM 502 C CA . LYS A 1 64 ? 42.745 -16.544 -21.150 1.00 41.62 64 LYS A CA 1
ATOM 503 C C . LYS A 1 64 ? 41.684 -15.683 -21.840 1.00 41.62 64 LYS A C 1
ATOM 505 O O . LYS A 1 64 ? 40.733 -16.219 -22.406 1.00 41.62 64 LYS A O 1
ATOM 510 N N . LYS A 1 65 ? 41.850 -14.355 -21.791 1.00 44.75 65 LYS A N 1
ATOM 511 C CA . LYS A 1 65 ? 41.150 -13.395 -22.655 1.00 44.75 65 LYS A CA 1
ATOM 512 C C . LYS A 1 65 ? 41.397 -13.813 -24.107 1.00 44.75 65 LYS A C 1
ATOM 514 O O . LYS A 1 65 ? 42.409 -13.449 -24.698 1.00 44.75 65 LYS A O 1
ATOM 519 N N . LYS A 1 66 ? 40.497 -14.613 -24.677 1.00 45.56 66 LYS A N 1
ATOM 520 C CA . LYS A 1 66 ? 40.384 -14.736 -26.126 1.00 45.56 66 LYS A CA 1
ATOM 521 C C . LYS A 1 66 ? 39.764 -13.431 -26.602 1.00 45.56 66 LYS A C 1
ATOM 523 O O . LYS A 1 66 ? 38.614 -13.142 -26.279 1.00 45.56 66 LYS A O 1
ATOM 528 N N . ASN A 1 67 ? 40.551 -12.637 -27.320 1.00 43.47 67 ASN A N 1
ATOM 529 C CA . ASN A 1 67 ? 40.039 -11.551 -28.139 1.00 43.47 67 ASN A CA 1
ATOM 530 C C . ASN A 1 67 ? 38.999 -12.156 -29.090 1.00 43.47 67 ASN A C 1
ATOM 532 O O . ASN A 1 67 ? 39.362 -12.814 -30.062 1.00 43.47 67 ASN A O 1
ATOM 536 N N . CYS A 1 68 ? 37.713 -11.984 -28.780 1.00 41.56 68 CYS A N 1
ATOM 537 C CA . CYS A 1 68 ? 36.636 -12.218 -29.733 1.00 41.56 68 CYS A CA 1
ATOM 538 C C . CYS A 1 68 ? 36.684 -11.081 -30.753 1.00 41.56 68 CYS A C 1
ATOM 540 O O . CYS A 1 68 ? 35.919 -10.125 -30.671 1.00 41.56 68 CYS A O 1
ATOM 542 N N . ALA A 1 69 ? 37.621 -11.167 -31.695 1.00 45.19 69 ALA A N 1
ATOM 543 C CA . ALA A 1 69 ? 37.405 -10.586 -33.005 1.00 45.19 69 ALA A CA 1
ATOM 544 C C . ALA A 1 69 ? 36.273 -11.411 -33.625 1.00 45.19 69 ALA A C 1
ATOM 546 O O . ALA A 1 69 ? 36.507 -12.500 -34.145 1.00 45.19 69 ALA A O 1
ATOM 547 N N . MET A 1 70 ? 35.030 -10.956 -33.443 1.00 43.03 70 MET A N 1
ATOM 548 C CA . MET A 1 70 ? 33.904 -11.505 -34.185 1.00 43.03 70 MET A CA 1
ATOM 549 C C . MET A 1 70 ? 34.140 -11.132 -35.643 1.00 43.03 70 MET A C 1
ATOM 551 O O . MET A 1 70 ? 33.899 -9.998 -36.051 1.00 43.03 70 MET A O 1
ATOM 555 N N . VAL A 1 71 ? 34.706 -12.070 -36.399 1.00 49.41 71 VAL A N 1
ATOM 556 C CA . VAL A 1 71 ? 34.628 -12.054 -37.853 1.00 49.41 71 VAL A CA 1
ATOM 557 C C . VAL A 1 71 ? 33.136 -12.121 -38.151 1.00 49.41 71 VAL A C 1
ATOM 559 O O . VAL A 1 71 ? 32.488 -13.119 -37.844 1.00 49.41 71 VAL A O 1
ATOM 562 N N . ALA A 1 72 ? 32.577 -11.005 -38.614 1.00 50.59 72 ALA A N 1
ATOM 563 C CA . ALA A 1 72 ? 31.211 -10.943 -39.094 1.00 50.59 72 ALA A CA 1
ATOM 564 C C . ALA A 1 72 ? 31.151 -11.780 -40.375 1.00 50.59 72 ALA A C 1
ATOM 566 O O . ALA A 1 72 ? 31.408 -11.280 -41.465 1.00 50.59 72 ALA A O 1
ATOM 567 N N . GLU A 1 73 ? 30.906 -13.081 -40.230 1.00 57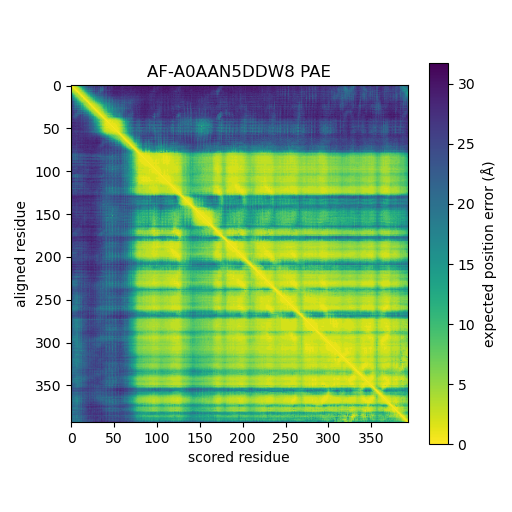.62 73 GLU A N 1
ATOM 568 C CA . GLU A 1 73 ? 30.412 -13.884 -41.341 1.00 57.62 73 GLU A CA 1
ATOM 569 C C . GLU A 1 73 ? 29.110 -13.228 -41.821 1.00 57.62 73 GLU A C 1
ATOM 571 O O . GLU A 1 73 ? 28.292 -12.812 -40.996 1.00 57.62 73 GLU A O 1
ATOM 576 N N . GLU A 1 74 ? 28.936 -13.095 -43.139 1.00 62.03 74 GLU A N 1
ATOM 577 C CA . GLU A 1 74 ? 27.762 -12.535 -43.831 1.00 62.03 74 GLU A CA 1
ATOM 578 C C . GLU A 1 74 ? 26.498 -13.407 -43.639 1.00 62.03 74 GLU A C 1
ATOM 580 O O . GLU A 1 74 ? 25.768 -13.725 -44.574 1.00 62.03 74 GLU A O 1
ATOM 585 N N . GLY A 1 75 ? 26.237 -13.842 -42.408 1.00 54.78 75 GLY A N 1
ATOM 586 C CA . GLY A 1 75 ? 25.015 -14.506 -42.002 1.00 54.78 75 GLY A CA 1
ATOM 587 C C . GLY A 1 75 ? 23.887 -13.487 -41.934 1.00 54.78 75 GLY A C 1
ATOM 588 O O . GLY A 1 75 ? 24.019 -12.426 -41.325 1.00 54.78 75 GLY A O 1
ATOM 589 N N . SER A 1 76 ? 22.764 -13.814 -42.565 1.00 54.19 76 SER A N 1
ATOM 590 C CA . SER A 1 76 ? 21.535 -13.027 -42.557 1.00 54.19 76 SER A CA 1
ATOM 591 C C . SER A 1 76 ? 21.093 -12.713 -41.122 1.00 54.19 76 SER A C 1
ATOM 593 O O . SER A 1 76 ? 20.442 -13.529 -40.464 1.00 54.19 76 SER A O 1
ATOM 595 N N . TYR A 1 77 ? 21.446 -11.533 -40.615 1.00 66.19 77 TYR A N 1
ATOM 596 C CA . TYR A 1 77 ? 20.926 -11.041 -39.348 1.00 66.19 77 TYR A CA 1
ATOM 597 C C . TYR A 1 77 ? 19.418 -10.893 -39.491 1.00 66.19 77 TYR A C 1
ATOM 599 O O . TYR A 1 77 ? 18.958 -10.074 -40.282 1.00 66.19 77 TYR A O 1
ATOM 607 N N . PHE A 1 78 ? 18.650 -11.681 -38.738 1.00 69.44 78 PHE A N 1
ATOM 608 C CA . PHE A 1 78 ? 17.210 -11.488 -38.631 1.00 69.44 78 PHE A CA 1
ATOM 609 C C . PHE A 1 78 ? 16.973 -10.150 -37.915 1.00 69.44 78 PHE A C 1
ATOM 611 O O . PHE A 1 78 ? 17.202 -10.059 -36.702 1.00 69.44 78 PHE A O 1
ATOM 618 N N . PRO A 1 79 ? 16.584 -9.073 -38.619 1.00 86.06 79 PRO A N 1
ATOM 619 C CA . PRO A 1 79 ? 16.495 -7.771 -37.994 1.00 86.06 79 PRO A CA 1
ATOM 620 C C . PRO A 1 79 ? 15.223 -7.777 -37.156 1.00 86.06 79 PRO A C 1
ATOM 622 O O . PRO A 1 79 ? 14.129 -7.791 -37.713 1.00 86.06 79 PRO A O 1
ATOM 625 N N . ILE A 1 80 ? 15.329 -7.728 -35.827 1.00 89.19 80 ILE A N 1
ATOM 626 C CA . ILE A 1 80 ? 14.153 -7.606 -34.943 1.00 89.19 80 ILE A CA 1
ATOM 627 C C . ILE A 1 80 ? 13.255 -6.424 -35.351 1.00 89.19 80 ILE A C 1
ATOM 629 O O . ILE A 1 80 ? 12.038 -6.488 -35.242 1.00 89.19 80 ILE A O 1
ATOM 633 N N . LEU A 1 81 ? 13.856 -5.372 -35.916 1.00 91.75 81 LEU A N 1
ATOM 634 C CA . LEU A 1 81 ? 13.169 -4.192 -36.439 1.00 91.75 81 LEU A CA 1
ATOM 635 C C . LEU A 1 81 ? 12.436 -4.430 -37.770 1.00 91.75 81 LEU A C 1
ATOM 637 O O . LEU A 1 81 ? 11.744 -3.536 -38.234 1.00 91.75 81 LEU A O 1
ATOM 641 N N . SER A 1 82 ? 12.572 -5.588 -38.409 1.00 94.56 82 SER A N 1
ATOM 642 C CA . SER A 1 82 ? 11.765 -5.951 -39.585 1.00 94.56 82 SER A CA 1
ATOM 643 C C . SER A 1 82 ? 10.423 -6.581 -39.204 1.00 94.56 82 SER A C 1
ATOM 645 O O . SER A 1 82 ? 9.520 -6.644 -40.034 1.00 94.56 82 SER A O 1
ATOM 647 N N . LEU A 1 83 ? 10.268 -7.007 -37.946 1.00 95.88 83 LEU A N 1
ATOM 648 C CA . LEU A 1 83 ? 9.027 -7.588 -37.450 1.00 95.88 83 LEU A CA 1
ATOM 649 C C . LEU A 1 83 ? 7.913 -6.531 -37.351 1.00 95.88 83 LEU A C 1
ATOM 651 O O . LEU A 1 83 ? 8.211 -5.367 -37.069 1.00 95.88 83 LEU A O 1
ATOM 655 N N . PRO A 1 84 ? 6.635 -6.916 -37.518 1.00 96.94 84 PRO A N 1
ATOM 656 C CA . PRO A 1 84 ? 5.480 -6.102 -37.137 1.00 96.94 84 PRO A CA 1
ATOM 657 C C . PRO A 1 84 ? 5.517 -5.673 -35.662 1.00 96.94 84 PRO A C 1
ATOM 659 O O . PRO A 1 84 ? 6.101 -6.360 -34.818 1.00 96.94 84 PRO A O 1
ATOM 662 N N . ASN A 1 85 ? 4.885 -4.539 -35.343 1.00 97.25 85 ASN A N 1
ATOM 663 C CA . ASN A 1 85 ? 4.886 -3.976 -33.987 1.00 97.25 85 ASN A CA 1
ATOM 664 C C . ASN A 1 85 ? 4.284 -4.946 -32.964 1.00 97.25 85 ASN A C 1
ATOM 666 O O . ASN A 1 85 ? 4.778 -5.030 -31.846 1.00 97.25 85 ASN A O 1
ATOM 670 N N . GLU A 1 86 ? 3.275 -5.714 -33.363 1.00 96.50 86 GLU A N 1
ATOM 671 C CA . GLU A 1 86 ? 2.554 -6.676 -32.533 1.00 96.50 86 GLU A CA 1
ATOM 672 C C . GLU A 1 86 ? 3.465 -7.834 -32.114 1.00 96.50 86 GLU A C 1
ATOM 674 O O . GLU A 1 86 ? 3.453 -8.253 -30.958 1.00 96.50 86 GLU A O 1
ATOM 679 N N . LEU A 1 87 ? 4.313 -8.321 -33.029 1.00 96.75 87 LEU A N 1
ATOM 680 C CA . LEU A 1 87 ? 5.279 -9.377 -32.717 1.00 96.75 87 LEU A CA 1
ATOM 681 C C . LEU A 1 87 ? 6.392 -8.859 -31.810 1.00 96.75 87 LEU A C 1
ATOM 683 O O . LEU A 1 87 ? 6.799 -9.557 -30.885 1.00 96.75 87 LEU A O 1
ATOM 687 N N . ILE A 1 88 ? 6.855 -7.626 -32.025 1.00 96.62 88 ILE A N 1
ATOM 688 C CA . ILE A 1 88 ? 7.822 -6.989 -31.125 1.00 96.62 88 ILE A CA 1
ATOM 689 C C . ILE A 1 88 ? 7.201 -6.804 -29.736 1.00 96.62 88 ILE A C 1
ATOM 691 O O . ILE A 1 88 ? 7.824 -7.177 -28.748 1.00 96.62 88 ILE A O 1
ATOM 695 N N . ALA A 1 89 ? 5.973 -6.288 -29.647 1.00 95.69 89 ALA A N 1
ATOM 696 C CA . ALA A 1 89 ? 5.239 -6.131 -28.393 1.00 95.69 89 ALA A CA 1
ATOM 697 C C . ALA A 1 89 ? 5.083 -7.471 -27.661 1.00 95.69 89 ALA A C 1
ATOM 699 O O . ALA A 1 89 ? 5.325 -7.555 -26.456 1.00 95.69 89 ALA A O 1
ATOM 700 N N . HIS A 1 90 ? 4.761 -8.538 -28.397 1.00 94.81 90 HIS A N 1
ATOM 701 C CA . HIS A 1 90 ? 4.691 -9.887 -27.852 1.00 94.81 90 HIS A CA 1
ATOM 702 C C . HIS A 1 90 ? 6.051 -10.357 -27.318 1.00 94.81 90 HIS A C 1
ATOM 704 O O . HIS A 1 90 ? 6.127 -10.824 -26.186 1.00 94.81 90 HIS A O 1
ATOM 710 N N . VAL A 1 91 ? 7.147 -10.145 -28.053 1.00 94.75 91 VAL A N 1
ATOM 711 C CA . VAL A 1 91 ? 8.506 -10.439 -27.562 1.00 94.75 91 VAL A CA 1
ATOM 712 C C . VAL A 1 91 ? 8.825 -9.640 -26.290 1.00 94.75 91 VAL A C 1
ATOM 714 O O . VAL A 1 91 ? 9.312 -10.212 -25.316 1.00 94.75 91 VAL A O 1
ATOM 717 N N . LEU A 1 92 ? 8.497 -8.343 -26.253 1.00 94.69 92 LEU A N 1
ATOM 718 C CA . LEU A 1 92 ? 8.681 -7.485 -25.075 1.00 94.69 92 LEU A CA 1
ATOM 719 C C . LEU A 1 92 ? 7.819 -7.914 -23.878 1.00 94.69 92 LEU A C 1
ATOM 721 O O . LEU A 1 92 ? 8.174 -7.610 -22.739 1.00 94.69 92 LEU A O 1
ATOM 725 N N . SER A 1 93 ? 6.700 -8.608 -24.103 1.00 92.06 93 SER A N 1
ATOM 726 C CA . SER A 1 93 ? 5.841 -9.122 -23.027 1.00 92.06 93 SER A CA 1
ATOM 727 C C . SER A 1 93 ? 6.483 -10.258 -22.226 1.00 92.06 93 SER A C 1
ATOM 729 O O . SER A 1 93 ? 6.129 -10.454 -21.068 1.00 92.06 93 SER A O 1
ATOM 731 N N . PHE A 1 94 ? 7.471 -10.952 -22.802 1.00 91.62 94 PHE A N 1
ATOM 732 C CA . PHE A 1 94 ? 8.239 -11.992 -22.11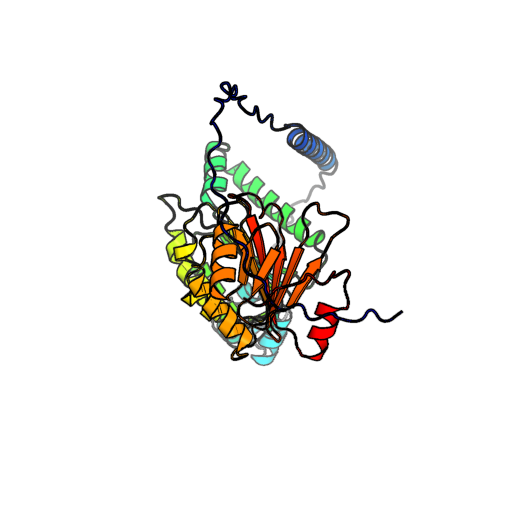2 1.00 91.62 94 PHE A CA 1
ATOM 733 C C . PHE A 1 94 ? 9.461 -11.454 -21.360 1.00 91.62 94 PHE A C 1
ATOM 735 O O . PHE A 1 94 ? 10.121 -12.210 -20.646 1.00 91.62 94 PHE A O 1
ATOM 742 N N . LEU A 1 95 ? 9.800 -10.174 -21.532 1.00 92.94 95 LEU A N 1
ATOM 743 C CA . LEU A 1 95 ? 10.946 -9.575 -20.859 1.00 92.94 95 LEU A CA 1
ATOM 744 C C . LEU A 1 95 ? 10.568 -9.114 -19.445 1.00 92.94 95 LEU A C 1
ATOM 746 O O . LEU A 1 95 ? 9.516 -8.495 -19.265 1.00 92.94 95 LEU A O 1
ATOM 750 N N . PRO A 1 96 ? 11.452 -9.312 -18.450 1.00 91.62 96 PRO A N 1
ATOM 751 C CA . PRO A 1 96 ? 11.358 -8.604 -17.181 1.00 91.62 96 PRO A CA 1
ATOM 752 C C . PRO A 1 96 ? 11.317 -7.090 -17.403 1.00 91.62 96 PRO A C 1
ATOM 754 O O . PRO A 1 96 ? 11.911 -6.575 -18.351 1.00 91.62 96 PRO A O 1
ATOM 757 N N . ILE A 1 97 ? 10.685 -6.358 -16.489 1.00 92.00 97 ILE A N 1
ATOM 758 C CA . ILE A 1 97 ? 10.487 -4.908 -16.579 1.00 92.00 97 ILE A CA 1
ATOM 759 C C . ILE A 1 97 ? 11.804 -4.151 -16.787 1.00 92.00 97 ILE A C 1
ATOM 761 O O . ILE A 1 97 ? 11.870 -3.226 -17.591 1.00 92.00 97 ILE A O 1
ATOM 765 N N . GLU A 1 98 ? 12.880 -4.585 -16.123 1.00 90.06 98 GLU A N 1
ATOM 766 C CA . GLU A 1 98 ? 14.215 -3.993 -16.261 1.00 90.06 98 GLU A CA 1
ATOM 767 C C . GLU A 1 98 ? 14.741 -4.129 -17.698 1.00 90.06 98 GLU A C 1
ATOM 769 O O . GLU A 1 98 ? 15.243 -3.162 -18.273 1.00 90.06 98 GLU A O 1
ATOM 774 N N . ASP A 1 99 ? 14.599 -5.311 -18.295 1.00 92.00 99 ASP A N 1
ATOM 775 C CA . ASP A 1 99 ? 15.095 -5.597 -19.641 1.00 92.00 99 ASP A CA 1
ATOM 776 C C . ASP A 1 99 ? 14.188 -4.997 -20.714 1.00 92.00 99 ASP A C 1
ATOM 778 O O . ASP A 1 99 ? 14.674 -4.488 -21.724 1.00 92.00 99 ASP A O 1
ATOM 782 N N . ARG A 1 100 ? 12.881 -4.944 -20.459 1.00 92.88 100 ARG A N 1
ATOM 783 C CA . ARG A 1 100 ? 11.909 -4.246 -21.298 1.00 92.88 100 ARG A CA 1
ATOM 784 C C . ARG A 1 100 ? 12.232 -2.758 -21.403 1.00 92.88 100 ARG A C 1
ATOM 786 O O . ARG A 1 100 ? 12.358 -2.228 -22.505 1.00 92.88 100 ARG A O 1
ATOM 793 N N . LEU A 1 101 ? 12.474 -2.100 -20.269 1.00 91.19 101 LEU A N 1
ATOM 794 C CA . LEU A 1 101 ? 12.878 -0.693 -20.235 1.00 91.19 101 LEU A CA 1
ATOM 795 C C . LEU A 1 101 ? 14.249 -0.460 -20.896 1.00 91.19 101 LEU A C 1
ATOM 797 O O . LEU A 1 101 ? 14.515 0.648 -21.363 1.00 91.19 101 LEU A O 1
ATOM 801 N N . ARG A 1 102 ? 15.120 -1.475 -20.966 1.00 91.00 102 ARG A N 1
ATOM 802 C CA . ARG A 1 102 ? 16.403 -1.417 -21.693 1.00 91.00 102 ARG A CA 1
ATOM 803 C C . ARG A 1 102 ? 16.278 -1.678 -23.189 1.00 91.00 102 ARG A C 1
ATOM 805 O O . ARG A 1 102 ? 17.089 -1.158 -23.948 1.00 91.00 102 ARG A O 1
ATOM 812 N N . ALA A 1 103 ? 15.279 -2.443 -23.622 1.00 92.88 103 ALA A N 1
ATOM 813 C CA . ALA A 1 103 ? 15.061 -2.787 -25.027 1.00 92.88 103 ALA A CA 1
ATOM 814 C C . ALA A 1 103 ? 14.698 -1.572 -25.907 1.00 92.88 103 ALA A C 1
ATOM 816 O O . ALA A 1 103 ? 14.694 -1.668 -27.133 1.00 92.88 103 ALA A O 1
ATOM 817 N N . ARG A 1 104 ? 14.454 -0.405 -25.300 1.00 90.94 104 ARG A N 1
ATOM 818 C CA . ARG A 1 104 ? 14.106 0.876 -25.936 1.00 90.94 104 ARG A CA 1
ATOM 819 C C . ARG A 1 104 ? 15.300 1.551 -26.630 1.00 90.94 104 ARG A C 1
ATOM 821 O O . ARG A 1 104 ? 15.588 2.725 -26.425 1.00 90.94 104 ARG A O 1
ATOM 828 N N . VAL A 1 105 ? 16.020 0.805 -27.464 1.00 93.44 105 VAL A N 1
ATOM 829 C CA . VAL A 1 105 ? 17.243 1.269 -28.148 1.00 93.44 105 VAL A CA 1
ATOM 830 C C . VAL A 1 105 ? 16.970 2.078 -29.424 1.00 93.44 105 VAL A C 1
ATOM 832 O O . VAL A 1 105 ? 17.893 2.623 -30.020 1.00 93.44 105 VAL A O 1
ATOM 835 N N . SER A 1 106 ? 15.711 2.168 -29.864 1.00 94.56 106 SER A N 1
ATOM 836 C CA . SER A 1 106 ? 15.289 2.982 -31.011 1.00 94.56 106 SER A CA 1
ATOM 837 C C . SER A 1 106 ? 13.941 3.650 -30.739 1.00 94.56 106 SER A C 1
ATOM 839 O O . SER A 1 106 ? 13.159 3.140 -29.940 1.00 94.56 106 SER A O 1
ATOM 841 N N . LYS A 1 107 ? 13.632 4.747 -31.448 1.00 95.56 107 LYS A N 1
ATOM 842 C CA . LYS A 1 107 ? 12.342 5.457 -31.320 1.00 95.56 107 LYS A CA 1
ATOM 843 C C . LYS A 1 107 ? 11.139 4.533 -31.520 1.00 95.56 107 LYS A C 1
ATOM 845 O O . LYS A 1 107 ? 10.155 4.645 -30.804 1.00 95.56 107 LYS A O 1
ATOM 850 N N . ARG A 1 108 ? 11.241 3.595 -32.469 1.00 95.88 108 ARG A N 1
ATOM 851 C CA . ARG A 1 108 ? 10.179 2.622 -32.736 1.00 95.88 108 ARG A CA 1
ATOM 852 C C . ARG A 1 108 ? 9.988 1.654 -31.568 1.00 95.88 108 ARG A C 1
ATOM 854 O O . ARG A 1 108 ? 8.858 1.416 -31.174 1.00 95.88 108 ARG A O 1
ATOM 861 N N . LEU A 1 109 ? 11.074 1.115 -31.006 1.00 95.56 109 LEU A N 1
ATOM 862 C CA . LEU A 1 109 ? 10.983 0.216 -29.848 1.00 95.56 109 LEU A CA 1
ATOM 863 C C . LEU A 1 109 ? 10.499 0.947 -28.589 1.00 95.56 109 LEU A C 1
ATOM 865 O O . LEU A 1 109 ? 9.735 0.366 -27.831 1.00 95.56 109 LEU A O 1
ATOM 869 N N . ASP A 1 110 ? 10.901 2.206 -28.389 1.00 94.56 110 ASP A N 1
ATOM 870 C CA . ASP A 1 110 ? 10.384 3.053 -27.303 1.00 94.56 110 ASP A CA 1
ATOM 871 C C . ASP A 1 110 ? 8.871 3.273 -27.432 1.00 94.56 110 ASP A C 1
ATOM 873 O O . ASP A 1 110 ? 8.148 3.109 -26.456 1.00 94.56 110 ASP A O 1
ATOM 877 N N . GLN A 1 111 ? 8.378 3.562 -28.641 1.00 96.00 111 GLN A N 1
ATOM 878 C CA . GLN A 1 111 ? 6.946 3.728 -28.890 1.00 96.00 111 GLN A CA 1
ATOM 879 C C . GLN A 1 111 ? 6.158 2.427 -28.671 1.00 96.00 111 GLN A C 1
ATOM 881 O O . GLN A 1 111 ? 5.143 2.441 -27.982 1.00 96.00 111 GLN A O 1
ATOM 886 N N . ILE A 1 112 ? 6.643 1.297 -29.201 1.00 96.00 112 ILE A N 1
ATOM 887 C CA . ILE A 1 112 ? 5.989 -0.007 -29.004 1.00 96.00 112 ILE A CA 1
ATOM 888 C C . ILE A 1 112 ? 5.934 -0.356 -27.515 1.00 96.00 112 ILE A C 1
ATOM 890 O O . ILE A 1 112 ? 4.903 -0.812 -27.027 1.00 96.00 112 ILE A O 1
ATOM 894 N N . GLU A 1 113 ? 7.027 -0.136 -26.781 1.00 95.12 113 GLU A N 1
ATOM 895 C CA . GLU A 1 113 ? 7.069 -0.357 -25.335 1.00 95.12 113 GLU A CA 1
ATOM 896 C C . GLU A 1 113 ? 6.048 0.523 -24.606 1.00 95.12 113 GLU A C 1
ATOM 898 O O . GLU A 1 113 ? 5.303 0.008 -23.772 1.00 95.12 113 GLU A O 1
ATOM 903 N N . ALA A 1 114 ? 5.965 1.804 -24.981 1.00 92.19 114 ALA A N 1
ATOM 904 C CA . ALA A 1 114 ? 5.061 2.780 -24.388 1.00 92.19 114 ALA A CA 1
ATOM 905 C C . ALA A 1 114 ? 3.571 2.485 -24.642 1.00 92.19 114 ALA A C 1
ATOM 907 O O . ALA A 1 114 ? 2.738 2.852 -23.819 1.00 92.19 114 ALA A O 1
ATOM 908 N N . GLU A 1 115 ? 3.225 1.835 -25.752 1.00 94.62 115 GLU A N 1
ATOM 909 C CA . GLU A 1 115 ? 1.840 1.480 -26.101 1.00 94.62 115 GLU A CA 1
ATOM 910 C C . GLU A 1 115 ? 1.422 0.107 -25.546 1.00 94.62 115 GLU A C 1
ATOM 912 O O . GLU A 1 115 ? 0.236 -0.185 -25.380 1.00 94.62 115 GLU A O 1
ATOM 917 N N . SER A 1 116 ? 2.392 -0.749 -25.228 1.00 93.69 116 SER A N 1
ATOM 918 C CA . SER A 1 116 ? 2.142 -2.132 -24.830 1.00 93.69 116 SER A CA 1
ATOM 919 C C . SER A 1 116 ? 1.820 -2.242 -23.337 1.00 93.69 116 SER A C 1
ATOM 921 O O . SER A 1 116 ? 2.674 -1.970 -22.492 1.00 93.69 116 SER A O 1
ATOM 923 N N . LYS A 1 117 ? 0.624 -2.736 -22.993 1.00 93.62 117 LYS A N 1
ATOM 924 C CA . LYS A 1 117 ? 0.257 -3.079 -21.606 1.00 93.62 117 LYS A CA 1
ATOM 925 C C . LYS A 1 117 ? 0.901 -4.388 -21.157 1.00 93.62 117 LYS A C 1
ATOM 927 O O . LYS A 1 117 ? 1.151 -5.276 -21.971 1.00 93.62 117 LYS A O 1
ATOM 932 N N . TYR A 1 118 ? 1.183 -4.508 -19.866 1.00 92.81 118 TYR A N 1
ATOM 933 C CA . TYR A 1 118 ? 1.732 -5.731 -19.286 1.00 92.81 118 TYR A CA 1
ATOM 934 C C . TYR A 1 118 ? 1.330 -5.894 -17.822 1.00 92.81 118 TYR A C 1
ATOM 936 O O . TYR A 1 118 ? 1.009 -4.924 -17.141 1.00 92.81 118 TYR A O 1
ATOM 944 N N . PHE A 1 119 ? 1.350 -7.137 -17.347 1.00 93.81 119 PHE A N 1
ATOM 945 C CA . PHE A 1 119 ? 1.046 -7.472 -15.962 1.00 93.81 119 PHE A CA 1
ATOM 946 C C . PHE A 1 119 ? 2.319 -7.863 -15.211 1.00 93.81 119 PHE A C 1
ATOM 948 O O . PHE A 1 119 ? 3.133 -8.640 -15.714 1.00 93.81 119 PHE A O 1
ATOM 955 N N . VAL A 1 120 ? 2.482 -7.343 -13.997 1.00 94.62 120 VAL A N 1
ATOM 956 C CA . VAL A 1 120 ? 3.570 -7.701 -13.086 1.00 94.62 120 VAL A CA 1
ATOM 957 C C . VAL A 1 120 ? 2.962 -8.212 -11.791 1.00 94.62 120 VAL A C 1
ATOM 959 O O . VAL A 1 120 ? 2.350 -7.455 -11.047 1.00 94.62 120 VAL A O 1
ATOM 962 N N . LYS A 1 121 ? 3.160 -9.495 -11.480 1.00 95.12 121 LYS A N 1
ATOM 963 C CA . LYS A 1 121 ? 2.594 -10.076 -10.257 1.00 95.12 121 LYS A CA 1
ATOM 964 C C . LYS A 1 121 ? 3.140 -9.398 -9.001 1.00 95.12 121 LYS A C 1
ATOM 966 O O . LYS A 1 121 ? 2.352 -9.019 -8.144 1.00 95.12 121 LYS A O 1
ATOM 971 N N . LYS A 1 122 ? 4.466 -9.239 -8.896 1.00 95.94 122 LYS A N 1
ATOM 972 C CA . LYS A 1 122 ? 5.122 -8.577 -7.759 1.00 95.94 122 LYS A CA 1
ATOM 973 C C . LYS A 1 122 ? 6.236 -7.651 -8.228 1.00 95.94 122 LYS A C 1
ATOM 975 O O . LYS A 1 122 ? 7.183 -8.093 -8.881 1.00 95.94 122 LYS A O 1
ATOM 980 N N . LEU A 1 123 ? 6.154 -6.378 -7.857 1.00 94.88 123 LEU A N 1
ATOM 981 C CA . LEU A 1 123 ? 7.175 -5.375 -8.134 1.00 94.88 123 LEU A CA 1
ATOM 982 C C . LEU A 1 123 ? 7.642 -4.734 -6.830 1.00 94.88 123 LEU A C 1
ATOM 984 O O . LEU A 1 123 ? 6.846 -4.200 -6.067 1.00 94.88 123 LEU A O 1
ATOM 988 N N . THR A 1 124 ? 8.947 -4.743 -6.580 1.00 93.81 124 THR A N 1
ATOM 989 C CA . THR A 1 124 ? 9.552 -3.916 -5.533 1.00 93.81 124 THR A CA 1
ATOM 990 C C . THR A 1 124 ? 10.345 -2.782 -6.154 1.00 93.81 124 THR A C 1
ATOM 992 O O . THR A 1 124 ? 11.257 -3.010 -6.944 1.00 93.81 124 THR A O 1
ATOM 995 N N . ILE A 1 125 ? 10.032 -1.560 -5.750 1.00 91.44 125 ILE A N 1
ATOM 996 C CA . ILE A 1 125 ? 10.784 -0.363 -6.083 1.00 91.44 125 ILE A CA 1
ATOM 997 C C . ILE A 1 125 ? 11.568 0.070 -4.848 1.00 91.44 125 ILE A C 1
ATOM 999 O O . ILE A 1 125 ? 10.993 0.318 -3.791 1.00 91.44 125 ILE A O 1
ATOM 1003 N N . ILE A 1 126 ? 12.888 0.171 -4.974 1.00 87.50 126 ILE A N 1
ATOM 1004 C CA . ILE A 1 126 ? 13.769 0.597 -3.888 1.00 87.50 126 ILE A CA 1
ATOM 1005 C C . ILE A 1 126 ? 14.461 1.886 -4.287 1.00 87.50 126 ILE A C 1
ATOM 1007 O O . ILE A 1 126 ? 15.222 1.922 -5.254 1.00 87.50 126 ILE A O 1
ATOM 1011 N N . GLU A 1 127 ? 14.250 2.928 -3.498 1.00 82.62 127 GLU A N 1
ATOM 1012 C CA . GLU A 1 127 ? 15.035 4.144 -3.586 1.00 82.62 127 GLU A CA 1
ATOM 1013 C C . GLU A 1 127 ? 16.291 4.010 -2.712 1.00 82.62 127 GLU A C 1
ATOM 1015 O O . GLU A 1 127 ? 16.235 3.944 -1.478 1.00 82.62 127 GLU A O 1
ATOM 1020 N N . LEU A 1 128 ? 17.460 3.962 -3.350 1.00 75.94 128 LEU A N 1
ATOM 1021 C CA . LEU A 1 128 ? 18.732 4.035 -2.645 1.00 75.94 128 LEU A CA 1
ATOM 1022 C C . LEU A 1 128 ? 19.142 5.502 -2.516 1.00 75.94 128 LEU A C 1
ATOM 1024 O O . LEU A 1 128 ? 19.612 6.118 -3.472 1.00 75.94 128 LEU A O 1
ATOM 1028 N N . SER A 1 129 ? 19.010 6.061 -1.310 1.00 67.38 129 SER A N 1
ATOM 1029 C CA . SER A 1 129 ? 19.648 7.336 -0.974 1.00 67.38 129 SER A CA 1
ATOM 1030 C C . SER A 1 129 ? 21.162 7.107 -0.865 1.00 67.38 129 SER A C 1
ATOM 1032 O O . SER A 1 129 ? 21.685 6.722 0.186 1.00 67.38 129 SER A O 1
ATOM 1034 N N . ASP A 1 130 ? 21.867 7.279 -1.972 1.00 60.22 130 ASP A N 1
ATOM 1035 C CA . ASP A 1 130 ? 23.258 6.848 -2.107 1.00 60.22 130 ASP A CA 1
ATOM 1036 C C . ASP A 1 130 ? 24.263 7.706 -1.311 1.00 60.22 130 ASP A C 1
ATOM 1038 O O . ASP A 1 130 ? 25.423 7.337 -1.194 1.00 60.22 130 ASP A O 1
ATOM 1042 N N . LEU A 1 131 ? 23.865 8.813 -0.679 1.00 54.62 131 LEU A N 1
ATOM 1043 C CA . LEU A 1 131 ? 24.837 9.783 -0.153 1.00 54.62 131 LEU A CA 1
ATOM 1044 C C . LEU A 1 131 ? 25.570 9.326 1.122 1.00 54.62 131 LEU A C 1
ATOM 1046 O O . LEU A 1 131 ? 26.792 9.289 1.142 1.00 54.62 131 LEU A O 1
ATOM 1050 N N . LYS A 1 132 ? 24.893 8.850 2.176 1.00 55.28 132 LYS A N 1
ATOM 1051 C CA . LYS A 1 132 ? 25.602 8.445 3.418 1.00 55.28 132 LYS A CA 1
ATOM 1052 C C . LYS A 1 132 ? 26.383 7.132 3.297 1.00 55.28 132 LYS A C 1
ATOM 1054 O O . LYS A 1 132 ? 27.355 6.938 4.025 1.00 55.28 132 LYS A O 1
ATOM 1059 N N . LEU A 1 133 ? 25.957 6.230 2.412 1.00 56.69 133 LEU A N 1
ATOM 1060 C CA . LEU A 1 133 ? 26.691 5.001 2.105 1.00 56.69 133 LEU A CA 1
ATOM 1061 C C . LEU A 1 133 ? 27.861 5.306 1.174 1.00 56.69 133 LEU A C 1
ATOM 1063 O O . LEU A 1 133 ? 28.944 4.808 1.412 1.00 56.69 133 LEU A O 1
ATOM 1067 N N . MET A 1 134 ? 27.717 6.171 0.176 1.00 54.75 134 MET A N 1
ATOM 1068 C CA . MET A 1 134 ? 28.850 6.485 -0.690 1.00 54.75 134 MET A CA 1
ATOM 1069 C C . MET A 1 134 ? 29.846 7.434 -0.024 1.00 54.75 134 MET A C 1
ATOM 1071 O O . MET A 1 134 ? 31.039 7.221 -0.189 1.00 54.75 134 MET A O 1
ATOM 1075 N N . ASP A 1 135 ? 29.423 8.412 0.776 1.00 59.91 135 ASP A N 1
ATOM 1076 C CA . ASP A 1 135 ? 30.335 9.401 1.369 1.00 59.91 135 ASP A CA 1
ATOM 1077 C C . ASP A 1 135 ? 31.102 8.846 2.577 1.00 59.91 135 ASP A C 1
ATOM 1079 O O . ASP A 1 135 ? 32.326 8.954 2.607 1.00 59.91 135 ASP A O 1
ATOM 1083 N N . ARG A 1 136 ? 30.461 8.087 3.486 1.00 59.09 136 ARG A N 1
ATOM 1084 C CA . ARG A 1 136 ? 31.200 7.348 4.538 1.00 59.09 136 ARG A CA 1
ATOM 1085 C C . ARG A 1 136 ? 32.164 6.316 3.955 1.00 59.09 136 ARG A C 1
ATOM 1087 O O . ARG A 1 136 ? 33.148 5.958 4.600 1.00 59.09 136 ARG A O 1
ATOM 1094 N N . PHE A 1 137 ? 31.873 5.797 2.762 1.00 55.16 137 PHE A N 1
ATOM 1095 C CA . PHE A 1 137 ? 32.765 4.869 2.075 1.00 55.16 137 PHE A CA 1
ATOM 1096 C C . PHE A 1 137 ? 33.860 5.592 1.289 1.00 55.16 137 PHE A C 1
ATOM 1098 O O . PHE A 1 137 ? 34.979 5.101 1.306 1.00 55.16 137 PHE A O 1
ATOM 1105 N N . LYS A 1 138 ? 33.609 6.753 0.673 1.00 58.62 138 LYS A N 1
ATOM 1106 C CA . LYS A 1 138 ? 34.650 7.602 0.063 1.00 58.62 138 LYS A CA 1
ATOM 1107 C C . LYS A 1 138 ? 35.652 8.086 1.113 1.00 58.62 138 LYS A C 1
ATOM 1109 O O . LYS A 1 138 ? 36.849 8.041 0.864 1.00 58.62 138 LYS A O 1
ATOM 1114 N N . GLU A 1 139 ? 35.177 8.467 2.299 1.00 62.62 139 GLU A N 1
ATOM 1115 C CA . GLU A 1 139 ? 36.032 8.863 3.427 1.00 62.62 139 GLU A CA 1
ATOM 1116 C C . GLU A 1 139 ? 36.856 7.690 3.986 1.00 62.62 139 GLU A C 1
ATOM 1118 O O . GLU A 1 139 ? 37.997 7.874 4.402 1.00 62.62 139 GLU A O 1
ATOM 1123 N N . ARG A 1 140 ? 36.312 6.463 3.984 1.00 56.81 140 ARG A N 1
ATOM 1124 C CA . ARG A 1 140 ? 37.010 5.261 4.488 1.00 56.81 140 ARG A CA 1
ATOM 1125 C C . ARG A 1 140 ? 37.823 4.511 3.433 1.00 56.81 140 ARG A C 1
ATOM 1127 O O . ARG A 1 140 ? 38.645 3.665 3.781 1.00 56.81 140 ARG A O 1
ATOM 1134 N N . ILE A 1 141 ? 37.581 4.769 2.154 1.00 58.53 141 ILE A N 1
ATOM 1135 C CA . ILE A 1 141 ? 38.171 4.055 1.025 1.00 58.53 141 ILE A CA 1
ATOM 1136 C C . ILE A 1 141 ? 38.615 5.095 -0.017 1.00 58.53 141 ILE A C 1
ATOM 1138 O O . ILE A 1 141 ? 37.915 5.311 -1.005 1.00 58.53 141 ILE A O 1
ATOM 1142 N N . PRO A 1 142 ? 39.794 5.716 0.164 1.00 61.16 142 PRO A N 1
ATOM 1143 C CA . PRO A 1 142 ? 40.315 6.722 -0.768 1.00 61.16 142 PRO A CA 1
ATOM 1144 C C . PRO A 1 142 ? 40.707 6.151 -2.145 1.00 61.16 142 PRO A C 1
ATOM 1146 O O . PRO A 1 142 ? 41.082 6.896 -3.044 1.00 61.16 142 PRO A O 1
ATOM 1149 N N . ASP A 1 143 ? 40.632 4.830 -2.325 1.00 72.19 143 ASP A N 1
ATOM 1150 C CA . ASP A 1 143 ? 41.103 4.130 -3.515 1.00 72.19 143 ASP A CA 1
ATOM 1151 C C . ASP A 1 143 ? 39.942 3.719 -4.440 1.00 72.19 143 ASP A C 1
ATOM 1153 O O . ASP A 1 143 ? 39.095 2.882 -4.103 1.00 72.19 143 ASP A O 1
ATOM 1157 N N . PHE A 1 144 ? 39.919 4.301 -5.639 1.00 59.75 144 PHE A N 1
ATOM 1158 C CA . PHE A 1 144 ? 38.898 4.093 -6.666 1.00 59.75 144 PHE A CA 1
ATOM 1159 C C . PHE A 1 144 ? 38.819 2.632 -7.158 1.00 59.75 144 PHE A C 1
ATOM 1161 O O . PHE A 1 144 ? 37.740 2.162 -7.539 1.00 59.75 144 PHE A O 1
ATOM 1168 N N . GLU A 1 145 ? 39.911 1.857 -7.093 1.00 67.38 145 GLU A N 1
ATOM 1169 C CA . GLU A 1 145 ? 39.880 0.427 -7.443 1.00 67.38 145 GLU A CA 1
ATOM 1170 C C . GLU A 1 145 ? 38.995 -0.390 -6.490 1.00 67.38 145 GLU A C 1
ATOM 1172 O O . GLU A 1 145 ? 38.283 -1.323 -6.899 1.00 67.38 145 GLU A O 1
ATOM 1177 N N . LYS A 1 146 ? 38.958 -0.003 -5.212 1.00 68.12 146 LYS A N 1
ATOM 1178 C CA . LYS A 1 146 ? 38.099 -0.642 -4.211 1.00 68.12 146 LYS A CA 1
ATOM 1179 C C . LYS A 1 146 ? 36.622 -0.332 -4.460 1.00 68.12 146 LYS A C 1
ATOM 1181 O O . LYS A 1 146 ? 35.782 -1.195 -4.202 1.00 68.12 146 LYS A O 1
ATOM 1186 N N . LEU A 1 147 ? 36.293 0.815 -5.065 1.00 65.38 147 LEU A N 1
ATOM 1187 C CA . LEU A 1 147 ? 34.924 1.148 -5.474 1.00 65.38 147 LEU A CA 1
ATOM 1188 C C . LEU A 1 147 ? 34.427 0.257 -6.624 1.00 65.38 147 LEU A C 1
ATOM 1190 O O . LEU A 1 147 ? 33.299 -0.236 -6.592 1.00 65.38 147 LEU A O 1
ATOM 1194 N N . ASN A 1 148 ? 35.271 -0.015 -7.623 1.00 71.44 148 ASN A N 1
ATOM 1195 C CA . ASN A 1 148 ? 34.933 -0.955 -8.699 1.00 71.44 148 ASN A CA 1
ATOM 1196 C C . ASN A 1 148 ? 34.783 -2.389 -8.180 1.00 71.44 148 ASN A C 1
ATOM 1198 O O . ASN A 1 148 ? 33.873 -3.112 -8.595 1.00 71.44 148 ASN A O 1
ATOM 1202 N N . THR A 1 149 ? 35.632 -2.788 -7.233 1.00 76.31 149 THR A N 1
ATOM 1203 C CA . THR A 1 149 ? 35.507 -4.070 -6.527 1.00 76.31 149 THR A CA 1
ATOM 1204 C C . THR A 1 149 ? 34.196 -4.134 -5.745 1.00 76.31 149 THR A C 1
ATOM 1206 O O . THR A 1 149 ? 33.483 -5.130 -5.828 1.00 76.31 149 THR A O 1
ATOM 1209 N N . PHE A 1 150 ? 33.808 -3.058 -5.062 1.00 68.06 150 PHE A N 1
ATOM 1210 C CA . PHE A 1 150 ? 32.529 -2.973 -4.365 1.00 68.06 150 PHE A CA 1
ATOM 1211 C C . PHE A 1 150 ? 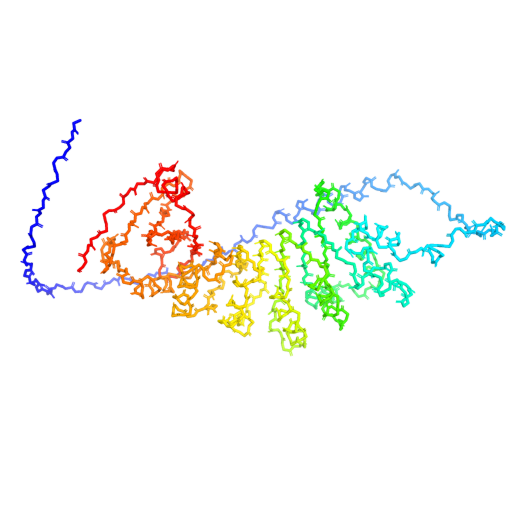31.335 -3.045 -5.319 1.00 68.06 150 PHE A C 1
ATOM 1213 O O . PHE A 1 150 ? 30.432 -3.838 -5.087 1.00 68.06 150 PHE A O 1
ATOM 1220 N N . ARG A 1 151 ? 31.340 -2.312 -6.440 1.00 72.94 151 ARG A N 1
ATOM 1221 C CA . ARG A 1 151 ? 30.292 -2.433 -7.471 1.00 72.94 151 ARG A CA 1
ATOM 1222 C C . ARG A 1 151 ? 30.170 -3.868 -7.982 1.00 72.94 151 ARG A C 1
ATOM 1224 O O . ARG A 1 151 ? 29.057 -4.359 -8.149 1.00 72.94 151 ARG A O 1
ATOM 1231 N N . LYS A 1 152 ? 31.297 -4.559 -8.196 1.00 78.38 152 LYS A N 1
ATOM 1232 C CA . LYS A 1 152 ? 31.308 -5.991 -8.540 1.00 78.38 152 LYS A CA 1
ATOM 1233 C C . LYS A 1 152 ? 30.721 -6.849 -7.416 1.00 78.38 152 LYS A C 1
ATOM 1235 O O . LYS A 1 152 ? 29.910 -7.719 -7.706 1.00 78.38 152 LYS A O 1
ATOM 1240 N N . ARG A 1 153 ? 31.061 -6.575 -6.152 1.00 74.25 153 ARG A N 1
ATOM 1241 C CA . ARG A 1 153 ? 30.495 -7.261 -4.977 1.00 74.25 153 ARG A CA 1
ATOM 1242 C C . ARG A 1 153 ? 28.993 -7.022 -4.849 1.00 74.25 153 ARG A C 1
ATOM 1244 O O . ARG A 1 153 ? 28.264 -7.980 -4.676 1.00 74.25 153 ARG A O 1
ATOM 1251 N N . MET A 1 154 ? 28.507 -5.798 -5.031 1.00 71.81 154 MET A N 1
ATOM 1252 C CA . MET A 1 154 ? 27.075 -5.485 -5.028 1.00 71.81 154 MET A CA 1
ATOM 1253 C C . MET A 1 154 ? 26.338 -6.171 -6.173 1.00 71.81 154 MET A C 1
ATOM 1255 O O . MET A 1 154 ? 25.238 -6.669 -5.970 1.00 71.81 154 MET A O 1
ATO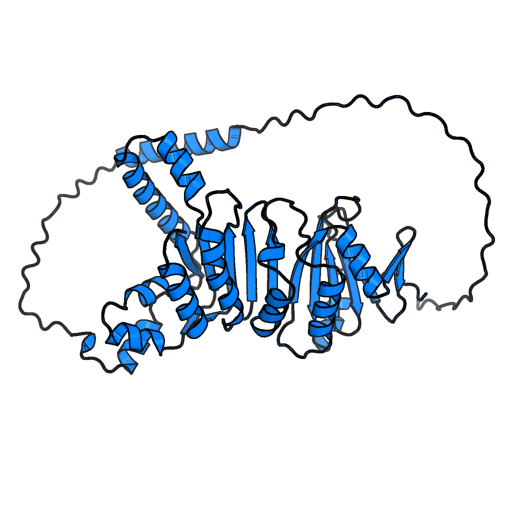M 1259 N N . LYS A 1 155 ? 26.940 -6.247 -7.367 1.00 77.50 155 LYS A N 1
ATOM 1260 C CA . LYS A 1 155 ? 26.395 -7.063 -8.461 1.00 77.50 155 LYS A CA 1
ATOM 1261 C C . LYS A 1 155 ? 26.333 -8.543 -8.076 1.00 77.50 155 LYS A C 1
ATOM 1263 O O . LYS A 1 155 ? 25.313 -9.167 -8.334 1.00 77.50 155 LYS A O 1
ATOM 1268 N N . ALA A 1 156 ? 27.369 -9.075 -7.424 1.00 75.44 156 ALA A N 1
ATOM 1269 C CA . ALA A 1 156 ? 27.395 -10.458 -6.952 1.00 75.44 156 ALA A CA 1
ATOM 1270 C C . ALA A 1 156 ? 26.350 -10.720 -5.855 1.00 75.44 156 ALA A C 1
ATOM 1272 O O . ALA A 1 156 ? 25.621 -11.695 -5.953 1.00 75.44 156 ALA A O 1
ATOM 1273 N N . VAL A 1 157 ? 26.203 -9.821 -4.877 1.00 73.50 157 VAL A N 1
ATOM 1274 C CA . VAL A 1 157 ? 25.171 -9.900 -3.830 1.00 73.50 157 VAL A CA 1
ATOM 1275 C C . VAL A 1 157 ? 23.778 -9.800 -4.441 1.00 73.50 157 VAL A C 1
ATOM 1277 O O . VAL A 1 157 ? 22.923 -10.603 -4.107 1.00 73.50 157 VAL A O 1
ATOM 1280 N N . LYS A 1 158 ? 23.539 -8.881 -5.388 1.00 72.94 158 LYS A N 1
ATOM 1281 C CA . LYS A 1 158 ? 22.265 -8.821 -6.124 1.00 72.94 158 LYS A CA 1
ATOM 1282 C C . LYS A 1 158 ? 21.984 -10.122 -6.868 1.00 72.94 158 LYS A C 1
ATOM 1284 O O . LYS A 1 158 ? 20.861 -10.605 -6.845 1.00 72.94 158 LYS A O 1
ATOM 1289 N N . GLN A 1 159 ? 22.990 -10.685 -7.531 1.00 77.19 159 GLN A N 1
ATOM 1290 C CA . GLN A 1 159 ? 22.849 -11.951 -8.240 1.00 77.19 159 GLN A CA 1
ATOM 1291 C C . GLN A 1 159 ? 22.577 -13.109 -7.274 1.00 77.19 159 GLN A C 1
ATOM 1293 O O . GLN A 1 159 ? 21.731 -13.941 -7.566 1.00 77.19 159 GLN A O 1
ATOM 1298 N N . GLN A 1 160 ? 23.229 -13.133 -6.114 1.00 73.25 160 GLN A N 1
ATOM 1299 C CA . GLN A 1 160 ? 22.990 -14.124 -5.073 1.00 73.25 160 GLN A CA 1
ATOM 1300 C C . GLN A 1 160 ? 21.591 -13.978 -4.462 1.00 73.25 160 GLN A C 1
ATOM 1302 O O . GLN A 1 160 ? 20.867 -14.959 -4.409 1.00 73.25 160 GLN A O 1
ATOM 1307 N N . LEU A 1 161 ? 21.155 -12.760 -4.131 1.00 69.12 161 LEU A N 1
ATOM 1308 C CA . LEU A 1 161 ? 19.788 -12.484 -3.677 1.00 69.12 161 LEU A CA 1
ATOM 1309 C C . LEU A 1 161 ? 18.744 -12.886 -4.728 1.00 69.12 161 LEU A C 1
ATOM 1311 O O . LEU A 1 161 ? 17.684 -13.382 -4.365 1.00 69.12 161 LEU A O 1
ATOM 1315 N N . ARG A 1 162 ? 19.039 -12.710 -6.026 1.00 69.25 162 ARG A N 1
ATOM 1316 C CA . ARG A 1 162 ? 18.196 -13.215 -7.127 1.00 69.25 162 ARG A CA 1
ATOM 1317 C C . ARG A 1 162 ? 18.168 -14.745 -7.190 1.00 69.25 162 ARG A C 1
ATOM 1319 O O . ARG A 1 162 ? 17.137 -15.300 -7.532 1.00 69.25 162 ARG A O 1
ATOM 1326 N N . LEU A 1 163 ? 19.278 -15.420 -6.891 1.00 76.38 163 LEU A N 1
ATOM 1327 C CA . LEU A 1 163 ? 19.341 -16.886 -6.857 1.00 76.38 163 LEU A CA 1
ATOM 1328 C C . LEU A 1 163 ? 18.629 -17.463 -5.625 1.00 76.38 163 LEU A C 1
ATOM 1330 O O . LEU A 1 163 ? 17.991 -18.504 -5.726 1.00 76.38 163 LEU A O 1
ATOM 1334 N N . GLU A 1 164 ? 18.727 -16.785 -4.482 1.00 71.81 164 GLU A N 1
ATOM 1335 C CA . GLU A 1 164 ? 18.076 -17.166 -3.223 1.00 71.81 164 GLU A CA 1
ATOM 1336 C C . GLU A 1 164 ? 16.566 -16.895 -3.261 1.00 71.81 164 GLU A C 1
ATOM 1338 O O . GLU A 1 164 ? 15.776 -17.680 -2.740 1.00 71.81 164 GLU A O 1
ATOM 1343 N N . ARG A 1 165 ? 16.136 -15.816 -3.928 1.00 70.38 165 ARG A N 1
ATOM 1344 C CA . ARG A 1 165 ? 14.723 -15.542 -4.209 1.00 70.38 165 ARG A CA 1
ATOM 1345 C C . ARG A 1 165 ? 14.304 -16.266 -5.482 1.00 70.38 165 ARG A C 1
ATOM 1347 O O . ARG A 1 165 ? 14.157 -15.663 -6.536 1.00 70.38 165 ARG A O 1
ATOM 1354 N N . GLN A 1 166 ? 14.075 -17.569 -5.368 1.00 64.06 166 GLN A N 1
ATOM 1355 C CA . GLN A 1 166 ? 13.620 -18.431 -6.467 1.00 64.06 166 GLN A CA 1
ATOM 1356 C C . GLN A 1 166 ? 12.171 -18.146 -6.935 1.00 64.06 166 GLN A C 1
ATOM 1358 O O . GLN A 1 166 ? 11.589 -18.935 -7.681 1.00 64.06 166 GLN A O 1
ATOM 1363 N N . ASP A 1 167 ? 11.575 -17.030 -6.512 1.00 77.62 167 ASP A N 1
ATOM 1364 C CA . ASP A 1 167 ? 10.261 -16.603 -6.973 1.00 77.62 167 ASP A CA 1
ATOM 1365 C C . ASP A 1 167 ? 10.408 -15.926 -8.342 1.00 77.62 167 ASP A C 1
ATOM 1367 O O . ASP A 1 167 ? 10.802 -14.763 -8.446 1.00 77.62 167 ASP A O 1
ATOM 1371 N N . ARG A 1 168 ? 10.119 -16.683 -9.409 1.00 76.69 168 ARG A N 1
ATOM 1372 C CA . ARG A 1 168 ? 10.176 -16.200 -10.802 1.00 76.69 168 ARG A CA 1
ATOM 1373 C C . ARG A 1 168 ? 9.267 -14.998 -11.055 1.00 76.69 168 ARG A C 1
ATOM 1375 O O . ARG A 1 168 ? 9.480 -14.292 -12.037 1.00 76.69 168 ARG A O 1
ATOM 1382 N N . ASP A 1 169 ? 8.303 -14.754 -10.175 1.00 85.88 169 ASP A N 1
ATOM 1383 C CA . ASP A 1 169 ? 7.336 -13.680 -10.334 1.00 85.88 169 ASP A CA 1
ATOM 1384 C C . ASP A 1 169 ? 7.776 -12.367 -9.661 1.00 85.88 169 ASP A C 1
ATOM 1386 O O . ASP A 1 169 ? 7.113 -11.337 -9.818 1.00 85.88 169 ASP A O 1
ATOM 1390 N N . TYR A 1 170 ? 8.888 -12.385 -8.917 1.00 87.81 170 TYR A N 1
ATOM 1391 C CA . TYR A 1 170 ? 9.403 -11.233 -8.185 1.00 87.81 170 TYR A CA 1
ATOM 1392 C C . TYR A 1 170 ? 10.331 -10.372 -9.048 1.00 87.81 170 TYR A C 1
ATOM 1394 O O . TYR A 1 170 ? 11.412 -10.799 -9.458 1.00 87.81 170 TYR A O 1
ATOM 1402 N N . GLN A 1 171 ? 9.943 -9.115 -9.266 1.00 90.62 171 GLN A N 1
ATOM 1403 C CA . GLN A 1 171 ? 10.756 -8.132 -9.979 1.00 90.62 171 GLN A CA 1
ATOM 1404 C C . GLN A 1 171 ? 11.193 -7.002 -9.043 1.00 90.62 171 GLN A C 1
ATOM 1406 O O . GLN A 1 171 ? 10.430 -6.539 -8.196 1.00 90.62 171 GLN A O 1
ATOM 1411 N N . GLU A 1 172 ? 12.434 -6.539 -9.198 1.00 89.94 172 GLU A N 1
ATOM 1412 C CA . GLU A 1 172 ? 13.014 -5.475 -8.375 1.00 89.94 172 GLU A CA 1
ATOM 1413 C C . GLU A 1 172 ? 13.606 -4.376 -9.262 1.00 89.94 172 GLU A C 1
ATOM 1415 O O . GLU A 1 172 ? 14.454 -4.644 -10.116 1.00 89.94 172 GLU A O 1
ATOM 1420 N N . ILE A 1 173 ? 13.186 -3.132 -9.026 1.00 86.81 173 ILE A N 1
ATOM 1421 C CA . ILE A 1 173 ? 13.758 -1.929 -9.630 1.00 86.81 173 ILE A CA 1
ATOM 1422 C C . ILE A 1 173 ? 14.417 -1.109 -8.533 1.00 86.81 173 ILE A C 1
ATOM 1424 O O . ILE A 1 173 ? 13.833 -0.831 -7.488 1.00 86.81 173 ILE A O 1
ATOM 1428 N N . ILE A 1 174 ? 15.651 -0.694 -8.792 1.00 82.56 174 ILE A N 1
ATOM 1429 C CA . ILE A 1 174 ? 16.429 0.115 -7.865 1.00 82.56 174 ILE A CA 1
ATOM 1430 C C . ILE A 1 174 ? 16.678 1.472 -8.506 1.00 82.56 174 ILE A C 1
ATOM 1432 O O . ILE A 1 174 ? 17.377 1.561 -9.517 1.00 82.56 174 ILE A O 1
ATOM 1436 N N . PHE A 1 175 ? 16.139 2.519 -7.889 1.00 77.56 175 PHE A N 1
ATOM 1437 C CA . PHE A 1 175 ? 16.423 3.896 -8.257 1.00 77.56 175 PHE A CA 1
ATOM 1438 C C . PHE A 1 175 ? 17.616 4.412 -7.460 1.00 77.56 175 PHE A C 1
ATOM 1440 O O . PHE A 1 175 ? 17.661 4.317 -6.232 1.00 77.56 175 PHE A O 1
ATOM 1447 N N . LEU A 1 176 ? 18.593 4.950 -8.186 1.00 70.56 176 LEU A N 1
ATOM 1448 C CA . LEU A 1 176 ? 19.701 5.716 -7.628 1.00 70.56 176 LEU A CA 1
ATOM 1449 C C . LEU A 1 176 ? 19.308 7.194 -7.698 1.00 70.56 176 LEU A C 1
ATOM 1451 O O . LEU A 1 176 ? 18.858 7.656 -8.748 1.00 70.56 176 LEU A O 1
ATOM 1455 N N . ASN A 1 177 ? 19.452 7.907 -6.584 1.00 62.44 177 ASN A N 1
ATOM 1456 C CA . ASN A 1 177 ? 18.762 9.171 -6.290 1.00 62.44 177 ASN A CA 1
ATOM 1457 C C . ASN A 1 177 ? 19.141 10.406 -7.149 1.00 62.44 177 ASN A C 1
ATOM 1459 O O . ASN A 1 177 ? 18.721 11.519 -6.853 1.00 62.44 177 ASN A O 1
ATOM 1463 N N . ASP A 1 178 ? 19.929 10.235 -8.210 1.00 57.12 178 ASP A N 1
ATOM 1464 C CA . ASP A 1 178 ? 20.628 11.338 -8.886 1.00 57.12 178 ASP A CA 1
ATOM 1465 C C . ASP A 1 178 ? 20.175 11.611 -10.331 1.00 57.12 178 ASP A C 1
ATOM 1467 O O . ASP A 1 178 ? 20.862 12.323 -11.062 1.00 57.12 178 ASP A O 1
ATOM 1471 N N . SER A 1 179 ? 19.038 11.080 -10.803 1.00 56.06 179 SER A N 1
ATOM 1472 C CA . SER A 1 179 ? 18.648 11.312 -12.206 1.00 56.06 179 SER A CA 1
ATOM 1473 C C . SER A 1 179 ? 17.159 11.540 -12.443 1.00 56.06 179 SER A C 1
ATOM 1475 O O . SER A 1 179 ? 16.319 10.814 -11.926 1.00 56.06 179 SER A O 1
ATOM 1477 N N . SER A 1 180 ? 16.851 12.493 -13.330 1.00 59.50 180 SER A N 1
ATOM 1478 C CA . SER A 1 180 ? 15.529 12.708 -13.946 1.00 59.50 180 SER A CA 1
ATOM 1479 C C . SER A 1 180 ? 14.975 11.462 -14.650 1.00 59.50 180 SER A C 1
ATOM 1481 O O . SER A 1 180 ? 13.777 11.357 -14.891 1.00 59.50 180 SER A O 1
ATOM 1483 N N . HIS A 1 181 ? 15.831 10.483 -14.951 1.00 62.12 181 HIS A N 1
ATOM 1484 C CA . HIS A 1 181 ? 15.427 9.193 -15.501 1.00 62.12 181 HIS A CA 1
ATOM 1485 C C . HIS A 1 181 ? 14.554 8.374 -14.536 1.00 62.12 181 HIS A C 1
ATOM 1487 O O . HIS A 1 181 ? 13.850 7.473 -14.992 1.00 62.12 181 HIS A O 1
ATOM 1493 N N . SER A 1 182 ? 14.568 8.666 -13.228 1.00 71.81 182 SER A N 1
ATOM 1494 C CA . SER A 1 182 ? 13.726 7.957 -12.260 1.00 71.81 182 SER A CA 1
ATOM 1495 C C . SER A 1 182 ? 12.240 8.279 -12.432 1.00 71.81 182 SER A C 1
ATOM 1497 O O . SER A 1 182 ? 11.432 7.350 -12.419 1.00 71.81 182 SER A O 1
ATOM 1499 N N . SER A 1 183 ? 11.869 9.546 -12.657 1.00 80.88 183 SER A N 1
ATOM 1500 C CA . SER A 1 183 ? 10.463 9.946 -12.801 1.00 80.88 183 SER A CA 1
ATOM 1501 C C . SER A 1 183 ? 9.868 9.532 -14.148 1.00 80.88 183 SER A C 1
ATOM 1503 O O . SER A 1 183 ? 8.732 9.063 -14.172 1.00 80.88 183 SER A O 1
ATOM 1505 N N . ASP A 1 184 ? 10.630 9.598 -15.249 1.00 84.25 184 ASP A N 1
ATOM 1506 C CA . ASP A 1 184 ? 10.204 9.048 -16.552 1.00 84.25 184 ASP A CA 1
ATOM 1507 C C . ASP A 1 184 ? 9.969 7.533 -16.469 1.00 84.25 184 ASP A C 1
ATOM 1509 O O . ASP A 1 184 ? 8.935 7.033 -16.908 1.00 84.25 184 ASP A O 1
ATOM 1513 N N . CYS A 1 185 ? 10.891 6.804 -15.832 1.00 86.62 185 CYS A N 1
ATOM 1514 C CA . CYS A 1 185 ? 10.732 5.374 -15.588 1.00 86.62 185 CYS A CA 1
ATOM 1515 C C . CYS A 1 185 ? 9.463 5.086 -14.768 1.00 86.62 185 CYS A C 1
ATOM 1517 O O . CYS A 1 185 ? 8.626 4.296 -15.196 1.00 86.62 185 CYS A O 1
ATOM 1519 N N . PHE A 1 186 ? 9.269 5.778 -13.639 1.00 88.88 186 PHE A N 1
ATOM 1520 C CA . PHE A 1 186 ? 8.068 5.644 -12.808 1.00 88.88 186 PHE A CA 1
ATOM 1521 C C . PHE A 1 186 ? 6.781 5.913 -13.589 1.00 88.88 186 PHE A C 1
ATOM 1523 O O . PHE A 1 186 ? 5.825 5.150 -13.480 1.00 88.88 186 PHE A O 1
ATOM 1530 N N . ARG A 1 187 ? 6.769 6.986 -14.386 1.00 91.19 187 ARG A N 1
ATOM 1531 C CA . ARG A 1 187 ? 5.622 7.399 -15.196 1.00 91.19 187 ARG A CA 1
ATOM 1532 C C . ARG A 1 187 ? 5.245 6.341 -16.223 1.00 91.19 187 ARG A C 1
ATOM 1534 O O . ARG A 1 187 ? 4.069 6.068 -16.414 1.00 91.19 187 ARG A O 1
ATOM 1541 N N . ARG A 1 188 ? 6.230 5.733 -16.874 1.00 90.44 188 ARG A N 1
ATOM 1542 C CA . ARG A 1 188 ? 5.983 4.698 -17.884 1.00 90.44 188 ARG A CA 1
ATOM 1543 C C . ARG A 1 188 ? 5.461 3.417 -17.261 1.00 90.44 188 ARG A C 1
ATOM 1545 O O . ARG A 1 188 ? 4.495 2.849 -17.760 1.00 90.44 188 ARG A O 1
ATOM 1552 N N . ILE A 1 189 ? 6.047 3.004 -16.138 1.00 93.12 189 ILE A N 1
ATOM 1553 C CA . ILE A 1 189 ? 5.550 1.841 -15.402 1.00 93.12 189 ILE A CA 1
ATOM 1554 C C . ILE A 1 189 ? 4.108 2.094 -14.959 1.00 93.12 189 ILE A C 1
ATOM 1556 O O . ILE A 1 189 ? 3.260 1.244 -15.202 1.00 93.12 189 ILE A O 1
ATOM 1560 N N . SER A 1 190 ? 3.807 3.259 -14.379 1.00 93.31 190 SER A N 1
ATOM 1561 C CA . SER A 1 190 ? 2.451 3.562 -13.909 1.00 93.31 190 SER A CA 1
ATOM 1562 C C . SER A 1 190 ? 1.423 3.625 -15.034 1.00 93.31 190 SER A C 1
ATOM 1564 O O . SER A 1 190 ? 0.269 3.277 -14.824 1.00 93.31 190 SER A O 1
ATOM 1566 N N . GLN A 1 191 ? 1.833 4.021 -16.240 1.00 92.56 191 GLN A N 1
ATOM 1567 C CA . GLN A 1 191 ? 0.950 4.059 -17.402 1.00 92.56 191 GLN A CA 1
ATOM 1568 C C . GLN A 1 191 ? 0.693 2.676 -18.002 1.00 92.56 191 GLN A C 1
ATOM 1570 O O . GLN A 1 191 ? -0.400 2.451 -18.521 1.00 92.56 191 GLN A O 1
ATOM 1575 N N . ASN A 1 192 ? 1.667 1.763 -17.976 1.00 93.25 192 ASN A N 1
ATOM 1576 C CA . ASN A 1 192 ? 1.632 0.548 -18.799 1.00 93.25 192 ASN A CA 1
ATOM 1577 C C . ASN A 1 192 ? 1.537 -0.763 -18.026 1.00 93.25 192 ASN A C 1
ATOM 1579 O O . ASN A 1 192 ? 1.113 -1.767 -18.606 1.00 93.25 192 ASN A O 1
ATOM 1583 N N . ALA A 1 193 ? 1.905 -0.759 -16.747 1.00 94.38 193 ALA A N 1
ATOM 1584 C CA . ALA A 1 193 ? 1.857 -1.936 -15.901 1.00 94.38 193 ALA A CA 1
ATOM 1585 C C . ALA A 1 193 ? 0.550 -1.991 -15.101 1.00 94.38 193 ALA A C 1
ATOM 1587 O O . ALA A 1 193 ? 0.202 -1.038 -14.407 1.00 94.38 193 ALA A O 1
ATOM 1588 N N . SER A 1 194 ? -0.113 -3.144 -15.140 1.00 95.00 194 SER A N 1
ATOM 1589 C CA . SER A 1 194 ? -1.018 -3.578 -14.073 1.00 95.00 194 SER A CA 1
ATOM 1590 C C . SER A 1 194 ? -0.207 -4.424 -13.092 1.00 95.00 194 SER A C 1
ATOM 1592 O O . SER A 1 194 ? 0.570 -5.287 -13.516 1.00 95.00 194 SER A O 1
ATOM 1594 N N . ILE A 1 195 ? -0.295 -4.133 -11.796 1.00 96.38 195 ILE A N 1
ATOM 1595 C CA . ILE A 1 195 ? 0.579 -4.717 -10.776 1.00 96.38 195 ILE A CA 1
ATOM 1596 C C . ILE A 1 195 ? -0.257 -5.405 -9.701 1.00 96.38 195 ILE A C 1
ATOM 1598 O O . ILE A 1 195 ? -1.078 -4.771 -9.049 1.00 96.38 195 ILE A O 1
ATOM 1602 N N . GLY A 1 196 ? 0.002 -6.689 -9.451 1.00 96.94 196 GLY A N 1
ATOM 1603 C CA . GLY A 1 196 ? -0.617 -7.393 -8.326 1.00 96.94 196 GLY A CA 1
ATOM 1604 C C . GLY A 1 196 ? -0.167 -6.790 -6.991 1.00 96.94 196 GLY A C 1
ATOM 1605 O O . GLY A 1 196 ? -0.930 -6.135 -6.292 1.00 96.94 196 GLY A O 1
ATOM 1606 N N . GLU A 1 197 ? 1.109 -6.957 -6.648 1.00 97.44 197 GLU A N 1
ATOM 1607 C CA . GLU A 1 197 ? 1.706 -6.424 -5.419 1.00 97.44 197 GLU A CA 1
ATOM 1608 C C . GLU A 1 197 ? 2.827 -5.429 -5.748 1.00 97.44 197 GLU A C 1
ATOM 1610 O O . GLU A 1 197 ? 3.856 -5.801 -6.321 1.00 97.44 197 GLU A O 1
ATOM 1615 N N . LEU A 1 198 ? 2.660 -4.166 -5.357 1.00 96.50 198 LEU A N 1
ATOM 1616 C CA . LEU A 1 198 ? 3.681 -3.129 -5.452 1.00 96.50 198 LEU A CA 1
ATOM 1617 C C . LEU A 1 198 ? 4.241 -2.813 -4.062 1.00 96.50 198 LEU A C 1
ATOM 1619 O O . LEU A 1 198 ? 3.531 -2.309 -3.201 1.00 96.50 198 LEU A O 1
ATOM 1623 N N . SER A 1 199 ? 5.535 -3.036 -3.844 1.00 95.62 199 SER A N 1
ATOM 1624 C CA . SER A 1 199 ? 6.240 -2.585 -2.640 1.00 95.62 199 SER A CA 1
ATOM 1625 C C . SER A 1 199 ? 7.173 -1.432 -2.981 1.00 95.62 199 SER A C 1
ATOM 1627 O O . SER A 1 199 ? 8.045 -1.577 -3.833 1.00 95.62 199 SER A O 1
ATOM 1629 N N . ILE A 1 200 ? 7.032 -0.288 -2.318 1.00 92.88 200 IL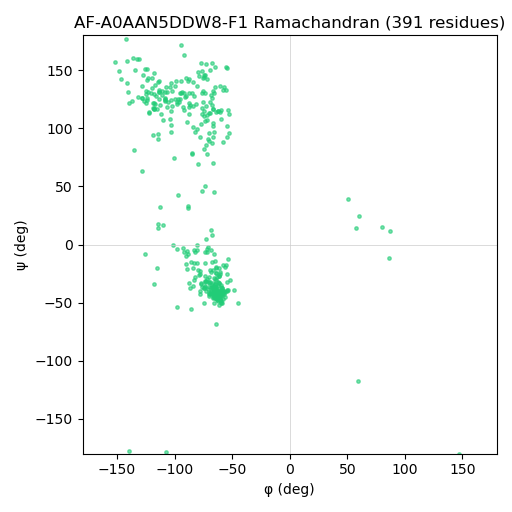E A N 1
ATOM 1630 C CA . ILE A 1 200 ? 7.878 0.885 -2.540 1.00 92.88 200 ILE A CA 1
ATOM 1631 C C . ILE A 1 200 ? 8.631 1.211 -1.253 1.00 92.88 200 ILE A C 1
ATOM 1633 O O . ILE A 1 200 ? 8.035 1.550 -0.233 1.00 92.88 200 ILE A O 1
ATOM 1637 N N . LYS A 1 201 ? 9.961 1.129 -1.307 1.00 90.00 201 LYS A N 1
ATOM 1638 C CA . LYS A 1 201 ? 10.863 1.443 -0.196 1.00 90.00 201 LYS A CA 1
ATOM 1639 C C . LYS A 1 201 ? 11.486 2.809 -0.425 1.00 90.00 201 LYS A C 1
ATOM 1641 O O . LYS A 1 201 ? 12.407 2.947 -1.229 1.00 90.00 201 LYS A O 1
ATOM 1646 N N . LEU A 1 202 ? 10.970 3.797 0.292 1.00 85.31 202 LEU A N 1
ATOM 1647 C CA . LEU A 1 202 ? 11.318 5.204 0.169 1.00 85.31 202 LEU A CA 1
ATOM 1648 C C . LEU A 1 202 ? 12.305 5.611 1.246 1.00 85.31 202 LEU A C 1
ATOM 1650 O O . LEU A 1 202 ? 12.148 5.261 2.420 1.00 85.31 202 LEU A O 1
ATOM 1654 N N . ASN A 1 203 ? 13.319 6.373 0.853 1.00 80.00 203 ASN A N 1
ATOM 1655 C CA . ASN A 1 203 ? 14.337 6.838 1.779 1.00 80.00 203 ASN A CA 1
ATOM 1656 C C . ASN A 1 203 ? 14.277 8.355 1.904 1.00 80.00 203 ASN A C 1
ATOM 1658 O O . ASN A 1 203 ? 14.917 9.102 1.172 1.00 80.00 203 ASN A O 1
ATOM 1662 N N . LEU A 1 204 ? 13.496 8.807 2.874 1.00 75.06 204 LEU A N 1
ATOM 1663 C CA . LEU A 1 204 ? 13.137 10.205 3.036 1.00 75.06 204 LEU A CA 1
ATOM 1664 C C . LEU A 1 204 ? 14.148 10.982 3.898 1.00 75.06 204 LEU A C 1
ATOM 1666 O O . LEU A 1 204 ? 13.762 11.887 4.616 1.00 75.06 204 LEU A O 1
ATOM 1670 N N . CYS A 1 205 ? 15.441 10.668 3.923 1.00 71.75 205 CYS A N 1
ATOM 1671 C CA . CYS A 1 205 ? 16.364 11.355 4.842 1.00 71.75 205 CYS A CA 1
ATOM 1672 C C . CYS A 1 205 ? 16.425 12.888 4.585 1.00 71.75 205 CYS A C 1
ATOM 1674 O O . CYS A 1 205 ? 16.906 13.315 3.538 1.00 71.75 205 CYS A O 1
ATOM 1676 N N . ARG A 1 206 ? 15.957 13.722 5.535 1.00 66.19 206 ARG A N 1
ATOM 1677 C CA . ARG A 1 206 ? 16.031 15.202 5.486 1.00 66.19 206 ARG A CA 1
ATOM 1678 C C . ARG A 1 206 ? 17.426 15.663 5.904 1.00 66.19 206 ARG A C 1
ATOM 1680 O O . ARG A 1 206 ? 17.609 16.180 6.997 1.00 66.19 206 ARG A O 1
ATOM 1687 N N . ASP A 1 207 ? 18.428 15.405 5.079 1.00 65.31 207 ASP A N 1
ATOM 1688 C CA . ASP A 1 207 ? 19.711 16.092 5.235 1.00 65.31 207 ASP A CA 1
ATOM 1689 C C . ASP A 1 207 ? 19.668 17.374 4.390 1.00 65.31 207 ASP A C 1
ATOM 1691 O O . ASP A 1 207 ? 19.084 17.368 3.307 1.00 65.31 207 ASP A O 1
ATOM 1695 N N . GLU A 1 208 ? 20.279 18.464 4.864 1.00 56.75 208 GLU A N 1
ATOM 1696 C CA . GLU A 1 208 ? 20.271 19.809 4.240 1.00 56.75 208 GLU A CA 1
ATOM 1697 C C . GLU A 1 208 ? 20.734 19.833 2.765 1.00 56.75 208 GLU A C 1
ATOM 1699 O O . GLU A 1 208 ? 20.517 20.806 2.048 1.00 56.75 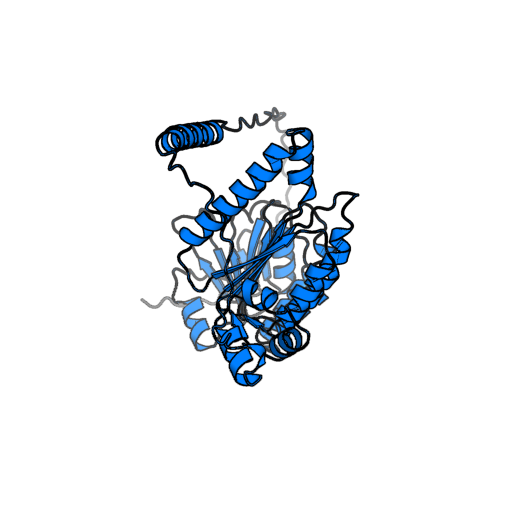208 GLU A O 1
ATOM 1704 N N . TYR A 1 209 ? 21.316 18.734 2.283 1.00 57.34 209 TYR A N 1
ATOM 1705 C CA . TYR A 1 209 ? 21.807 18.553 0.918 1.00 57.34 209 TYR A CA 1
ATOM 1706 C C . TYR A 1 209 ? 20.845 17.801 -0.020 1.00 57.34 209 TYR A C 1
ATOM 1708 O O . TYR A 1 209 ? 21.133 17.669 -1.211 1.00 57.34 209 TYR A O 1
ATOM 1716 N N . ASN A 1 210 ? 19.701 17.304 0.462 1.00 55.91 210 ASN A N 1
ATOM 1717 C CA . ASN A 1 210 ? 18.833 16.425 -0.326 1.00 55.91 210 ASN A CA 1
ATOM 1718 C C . ASN A 1 210 ? 17.856 17.200 -1.230 1.00 55.91 210 ASN A C 1
ATOM 1720 O O . ASN A 1 210 ? 16.656 17.284 -0.974 1.00 55.91 210 ASN A O 1
ATOM 1724 N N . LYS A 1 211 ? 18.364 17.688 -2.373 1.00 61.00 211 LYS A N 1
ATOM 1725 C CA . LYS A 1 211 ? 17.530 18.069 -3.535 1.00 61.00 211 LYS A CA 1
ATOM 1726 C C . LYS A 1 211 ? 16.633 16.917 -4.026 1.00 61.00 211 LYS A C 1
ATOM 1728 O O . LYS A 1 211 ? 15.637 17.172 -4.698 1.00 61.00 211 LYS A O 1
ATOM 1733 N N . SER A 1 212 ? 16.953 15.670 -3.671 1.00 61.50 212 SER A N 1
ATOM 1734 C CA . SER A 1 212 ? 16.198 14.471 -4.054 1.00 61.50 212 SER A CA 1
ATOM 1735 C C . SER A 1 212 ? 14.759 14.446 -3.552 1.00 61.50 212 SER A C 1
ATOM 1737 O O . SER A 1 212 ? 13.885 13.952 -4.256 1.00 61.50 212 SER A O 1
ATOM 1739 N N . PHE A 1 213 ? 14.477 15.022 -2.378 1.00 63.72 213 PHE A N 1
ATOM 1740 C CA . PHE A 1 213 ? 13.132 14.984 -1.802 1.00 63.72 213 PHE A CA 1
ATOM 1741 C C . PHE A 1 213 ? 12.084 15.610 -2.737 1.00 63.72 213 PHE A C 1
ATOM 1743 O O . PHE A 1 213 ? 11.006 15.049 -2.933 1.00 63.72 213 PHE A O 1
ATOM 1750 N N . LEU A 1 214 ? 12.424 16.738 -3.373 1.00 63.00 214 LEU A N 1
ATOM 1751 C CA . LEU A 1 214 ? 11.544 17.409 -4.333 1.00 63.00 214 LEU A CA 1
ATOM 1752 C C . LEU A 1 214 ? 11.394 16.609 -5.632 1.00 63.00 214 LEU A C 1
ATOM 1754 O O . LEU A 1 214 ? 10.278 16.479 -6.130 1.00 63.00 214 LEU A O 1
ATOM 1758 N N . SER A 1 215 ? 12.485 16.030 -6.142 1.00 64.69 215 SER A N 1
ATOM 1759 C CA . SER A 1 215 ? 12.457 15.167 -7.332 1.00 64.69 215 SER A CA 1
ATOM 1760 C C . SER A 1 215 ? 11.592 13.920 -7.118 1.00 64.69 215 SER A C 1
ATOM 1762 O O . SER A 1 215 ? 10.899 13.469 -8.028 1.00 64.69 215 SER A O 1
ATOM 1764 N N . ASN A 1 216 ? 11.562 13.398 -5.892 1.00 70.25 216 ASN A N 1
ATOM 1765 C CA . ASN A 1 216 ? 10.765 12.228 -5.547 1.00 70.25 216 ASN A CA 1
ATOM 1766 C C . ASN A 1 216 ? 9.278 12.537 -5.356 1.00 70.25 216 ASN A C 1
ATOM 1768 O O . ASN A 1 216 ? 8.448 11.650 -5.539 1.00 70.25 216 ASN A O 1
ATOM 1772 N N . ARG A 1 217 ? 8.908 13.788 -5.049 1.00 77.12 217 ARG A N 1
ATOM 1773 C CA . ARG A 1 217 ? 7.496 14.183 -4.922 1.00 77.12 217 ARG A CA 1
ATOM 1774 C C . ARG A 1 217 ? 6.721 13.932 -6.214 1.00 77.12 217 ARG A C 1
ATOM 1776 O O . ARG A 1 217 ? 5.570 13.502 -6.156 1.00 77.12 217 ARG A O 1
ATOM 1783 N N . GLU A 1 218 ? 7.355 14.159 -7.365 1.00 82.12 218 GLU A N 1
ATOM 1784 C CA . GLU A 1 218 ? 6.769 13.812 -8.660 1.00 82.12 218 GLU A CA 1
ATOM 1785 C C . GLU A 1 218 ? 6.519 12.301 -8.744 1.00 82.12 218 GLU A C 1
ATOM 1787 O O . GLU A 1 218 ? 5.385 11.889 -8.981 1.00 82.12 218 GLU A O 1
ATOM 1792 N N . ALA A 1 219 ? 7.529 11.473 -8.457 1.00 82.12 219 ALA A N 1
ATOM 1793 C CA . ALA A 1 219 ? 7.396 10.015 -8.471 1.00 82.12 219 ALA A CA 1
ATOM 1794 C C . ALA A 1 219 ? 6.283 9.517 -7.530 1.00 82.12 219 ALA A C 1
ATOM 1796 O O . ALA A 1 219 ? 5.496 8.653 -7.909 1.00 82.12 219 ALA A O 1
ATOM 1797 N N . TYR A 1 220 ? 6.146 10.107 -6.340 1.00 82.56 220 TYR A N 1
ATOM 1798 C CA . TYR A 1 220 ? 5.092 9.740 -5.391 1.00 82.56 220 TYR A CA 1
ATOM 1799 C C . TYR A 1 220 ? 3.711 10.135 -5.891 1.00 82.56 220 TYR A C 1
ATOM 1801 O O . TYR A 1 220 ? 2.771 9.350 -5.799 1.00 82.56 220 TYR A O 1
ATOM 1809 N N . SER A 1 221 ? 3.591 11.313 -6.503 1.00 86.50 221 SER A N 1
ATOM 1810 C CA . SER A 1 221 ? 2.333 11.748 -7.108 1.00 86.50 221 SER A CA 1
ATOM 1811 C C . SER A 1 221 ? 1.863 10.833 -8.244 1.00 86.50 221 SER A C 1
ATOM 1813 O O . SER A 1 221 ? 0.673 10.829 -8.547 1.00 86.50 221 SER A O 1
ATOM 1815 N N . LEU A 1 222 ? 2.769 10.045 -8.839 1.00 90.81 222 LEU A N 1
ATOM 1816 C CA . LEU A 1 222 ? 2.459 9.063 -9.877 1.00 90.81 222 LEU A CA 1
ATOM 1817 C C . LEU A 1 222 ? 1.972 7.721 -9.317 1.00 90.81 222 LEU A C 1
ATOM 1819 O O . LEU A 1 222 ? 1.392 6.958 -10.083 1.00 90.81 222 LEU A O 1
ATOM 1823 N N . ILE A 1 223 ? 2.157 7.425 -8.021 1.00 92.06 223 ILE A N 1
ATOM 1824 C CA . ILE A 1 223 ? 1.749 6.140 -7.412 1.00 92.06 223 ILE A CA 1
ATOM 1825 C C . ILE A 1 223 ? 0.240 5.911 -7.566 1.00 92.06 223 ILE A C 1
ATOM 1827 O O . ILE A 1 223 ? -0.193 4.810 -7.887 1.00 92.06 223 ILE A O 1
ATOM 1831 N N . LYS A 1 224 ? -0.562 6.969 -7.426 1.00 92.12 224 LYS A N 1
ATOM 1832 C CA . LYS A 1 224 ? -2.019 6.899 -7.610 1.00 92.12 224 LYS A CA 1
ATOM 1833 C C . LYS A 1 224 ? -2.460 6.567 -9.045 1.00 92.12 224 LYS A C 1
ATOM 1835 O O . LYS A 1 224 ? -3.630 6.293 -9.261 1.00 92.12 224 LYS A O 1
ATOM 1840 N N . ASN A 1 225 ? -1.554 6.652 -10.023 1.00 92.94 225 ASN A N 1
ATOM 1841 C CA . ASN A 1 225 ? -1.866 6.371 -11.426 1.00 92.94 225 ASN A CA 1
ATOM 1842 C C . ASN A 1 225 ? -1.642 4.902 -11.793 1.00 92.94 225 ASN A C 1
ATOM 1844 O O . ASN A 1 225 ? -1.982 4.510 -12.903 1.00 92.94 225 ASN A O 1
ATOM 1848 N N . PHE A 1 226 ? -1.022 4.116 -10.912 1.00 92.69 226 PHE A N 1
ATOM 1849 C CA . PHE A 1 226 ? -0.838 2.698 -11.167 1.00 92.69 226 PHE A CA 1
ATOM 1850 C C . PHE A 1 226 ? -2.163 1.955 -10.987 1.00 92.69 226 PHE A C 1
ATOM 1852 O O . PHE A 1 226 ? -2.929 2.235 -10.064 1.00 92.69 226 PHE A O 1
ATOM 1859 N N . ASP A 1 227 ? -2.373 0.942 -11.818 1.00 93.38 227 ASP A N 1
ATOM 1860 C CA . ASP A 1 227 ? -3.384 -0.077 -11.577 1.00 93.38 227 ASP A CA 1
ATOM 1861 C C . ASP A 1 227 ? -2.796 -1.152 -10.652 1.00 93.38 227 ASP A C 1
ATOM 1863 O O . ASP A 1 227 ? -1.966 -1.955 -11.085 1.00 93.38 227 ASP A O 1
ATOM 1867 N N . ILE A 1 228 ? -3.144 -1.099 -9.360 1.00 96.00 228 ILE A N 1
ATOM 1868 C CA . ILE A 1 228 ? -2.571 -1.961 -8.317 1.00 96.00 228 ILE A CA 1
ATOM 1869 C C . ILE A 1 228 ? -3.676 -2.744 -7.596 1.00 96.00 228 ILE A C 1
ATOM 1871 O O . ILE A 1 228 ? -4.747 -2.196 -7.317 1.00 96.00 228 ILE A O 1
ATOM 1875 N N . ASP A 1 229 ? -3.404 -3.994 -7.216 1.00 96.56 229 ASP A N 1
ATOM 1876 C CA . ASP A 1 229 ? -4.220 -4.703 -6.221 1.00 96.56 229 ASP A CA 1
ATOM 1877 C C . ASP A 1 229 ? -3.750 -4.395 -4.788 1.00 96.56 229 ASP A C 1
ATOM 1879 O O . ASP A 1 229 ? -4.532 -3.899 -3.978 1.00 96.56 229 ASP A O 1
ATOM 1883 N N . SER A 1 230 ? -2.471 -4.620 -4.472 1.00 97.88 230 SER A N 1
ATOM 1884 C CA . SER A 1 230 ? -1.872 -4.377 -3.151 1.00 97.88 230 SER A CA 1
ATOM 1885 C C . SER A 1 230 ? -0.650 -3.456 -3.209 1.00 97.88 230 SER A C 1
ATOM 1887 O O . SER A 1 230 ? 0.281 -3.693 -3.976 1.00 97.88 230 SER A O 1
ATOM 1889 N N . LEU A 1 231 ? -0.630 -2.414 -2.378 1.00 97.25 231 LEU A N 1
ATOM 1890 C CA . LEU A 1 231 ? 0.446 -1.435 -2.265 1.00 97.25 231 LEU A CA 1
ATOM 1891 C C . LEU A 1 231 ? 1.043 -1.446 -0.853 1.00 97.25 231 LEU A C 1
ATOM 1893 O O . LEU A 1 231 ? 0.363 -1.140 0.118 1.00 97.25 231 LEU A O 1
ATOM 1897 N N . ALA A 1 232 ? 2.344 -1.697 -0.742 1.00 96.56 232 ALA A N 1
ATOM 1898 C CA . ALA A 1 232 ? 3.102 -1.577 0.498 1.00 96.56 232 ALA A CA 1
ATOM 1899 C C . ALA A 1 232 ? 4.097 -0.411 0.411 1.00 96.56 232 ALA A C 1
ATOM 1901 O O . ALA A 1 232 ? 5.084 -0.473 -0.324 1.00 96.56 232 ALA A O 1
ATOM 1902 N N . LEU A 1 233 ? 3.873 0.646 1.187 1.00 93.81 233 LEU A N 1
ATOM 1903 C CA . LEU A 1 233 ? 4.768 1.791 1.315 1.00 93.81 233 LEU A CA 1
ATOM 1904 C C . LEU A 1 233 ? 5.637 1.636 2.556 1.00 93.81 233 LEU A C 1
ATOM 1906 O O . LEU A 1 233 ? 5.152 1.571 3.683 1.00 93.81 233 LEU A O 1
ATOM 1910 N N . GLN A 1 234 ? 6.947 1.614 2.360 1.00 91.31 234 GLN A N 1
ATOM 1911 C CA . GLN A 1 234 ? 7.909 1.498 3.439 1.00 91.31 234 GLN A CA 1
ATOM 1912 C C . GLN A 1 234 ? 8.801 2.724 3.474 1.00 91.31 234 GLN A C 1
ATOM 1914 O O . GLN A 1 234 ? 9.579 2.977 2.557 1.00 91.31 234 GLN A O 1
ATOM 1919 N N . PHE A 1 235 ? 8.730 3.451 4.578 1.00 86.12 235 PHE A N 1
ATOM 1920 C CA . PHE A 1 235 ? 9.485 4.671 4.763 1.00 86.12 235 PHE A CA 1
ATOM 1921 C C . PHE A 1 235 ? 10.698 4.449 5.667 1.00 86.12 235 PHE A C 1
ATOM 1923 O O . PHE A 1 235 ? 10.616 3.865 6.754 1.00 86.12 235 PHE A O 1
ATOM 1930 N N . LYS A 1 236 ? 11.848 4.946 5.213 1.00 83.44 236 LYS A N 1
ATOM 1931 C CA . LYS A 1 236 ? 13.102 4.976 5.961 1.00 83.44 236 LYS A CA 1
ATOM 1932 C C . LYS A 1 236 ? 13.531 6.426 6.167 1.00 83.44 236 LYS A C 1
ATOM 1934 O O . LYS A 1 236 ? 13.737 7.148 5.199 1.00 83.44 236 LYS A O 1
ATOM 1939 N N . GLY A 1 237 ? 13.701 6.842 7.419 1.00 77.31 237 GLY A N 1
ATOM 1940 C CA . GLY A 1 237 ? 14.168 8.189 7.761 1.00 77.31 237 GLY A CA 1
ATOM 1941 C C . GLY A 1 237 ? 13.561 8.724 9.058 1.00 77.31 237 GLY A C 1
ATOM 1942 O O . GLY A 1 237 ? 12.793 8.037 9.724 1.00 77.31 237 GLY A O 1
ATOM 1943 N N . ARG A 1 238 ? 13.943 9.950 9.431 1.00 70.69 238 ARG A N 1
ATOM 1944 C CA . ARG A 1 238 ? 13.335 10.743 10.523 1.00 70.69 238 ARG A CA 1
ATOM 1945 C C . ARG A 1 238 ? 12.615 11.982 9.977 1.00 70.69 238 ARG A C 1
ATOM 1947 O O . ARG A 1 238 ? 12.671 13.057 10.558 1.00 70.69 238 ARG A O 1
ATOM 1954 N N . THR A 1 239 ? 12.058 11.857 8.788 1.00 67.75 239 THR A N 1
ATOM 1955 C CA . THR A 1 239 ? 11.440 12.956 8.048 1.00 67.75 239 THR A CA 1
ATOM 1956 C C . THR A 1 239 ? 10.077 13.285 8.608 1.00 67.75 239 THR A C 1
ATOM 1958 O O . THR A 1 239 ? 9.408 12.420 9.170 1.00 67.75 239 THR A O 1
ATOM 1961 N N . ASP A 1 240 ? 9.649 14.517 8.362 1.00 74.38 240 ASP A N 1
ATOM 1962 C CA . ASP A 1 240 ? 8.248 14.878 8.470 1.00 74.38 240 ASP A CA 1
ATOM 1963 C C . ASP A 1 240 ? 7.477 14.204 7.326 1.00 74.38 240 ASP A C 1
ATOM 1965 O O . ASP A 1 240 ? 7.485 14.653 6.177 1.00 74.38 240 ASP A O 1
ATOM 1969 N N . TYR A 1 241 ? 6.883 13.050 7.624 1.00 75.94 241 TYR A N 1
ATOM 1970 C CA . TYR A 1 241 ? 6.121 12.277 6.649 1.00 75.94 241 TYR A CA 1
ATOM 1971 C C . TYR A 1 241 ? 4.879 13.021 6.157 1.00 75.94 241 TYR A C 1
ATOM 1973 O O . TYR A 1 241 ? 4.397 12.707 5.069 1.00 75.94 241 TYR A O 1
ATOM 1981 N N . ASN A 1 242 ? 4.409 14.022 6.903 1.00 76.31 242 ASN A N 1
ATOM 1982 C CA . ASN A 1 242 ? 3.183 14.758 6.609 1.00 76.31 242 ASN A CA 1
ATOM 1983 C C . ASN A 1 242 ? 3.312 15.577 5.318 1.00 76.31 242 ASN A C 1
ATOM 1985 O O . ASN A 1 242 ? 2.316 15.871 4.659 1.00 76.31 242 ASN A O 1
ATOM 1989 N N . GLU A 1 243 ? 4.541 15.898 4.899 1.00 79.56 243 GLU A N 1
ATOM 1990 C CA . GLU A 1 243 ? 4.797 16.552 3.614 1.00 79.56 243 GLU A CA 1
ATOM 1991 C C . GLU A 1 243 ? 4.524 15.622 2.414 1.00 79.56 243 GLU A C 1
ATOM 1993 O O . GLU A 1 243 ? 4.103 16.087 1.352 1.00 79.56 243 GLU A O 1
ATOM 1998 N N . VAL A 1 244 ? 4.746 14.310 2.572 1.00 78.06 244 VAL A N 1
ATOM 1999 C CA . VAL A 1 244 ? 4.603 13.310 1.496 1.00 78.06 244 VAL A CA 1
ATOM 2000 C C . VAL A 1 244 ? 3.250 12.618 1.568 1.00 78.06 244 VAL A C 1
ATOM 2002 O O . VAL A 1 244 ? 2.505 12.583 0.590 1.00 78.06 244 VAL A O 1
ATOM 2005 N N . VAL A 1 245 ? 2.940 12.068 2.737 1.00 81.81 245 VAL A N 1
ATOM 2006 C CA . VAL A 1 245 ? 1.743 11.281 2.999 1.00 81.81 245 VAL A CA 1
ATOM 2007 C C . VAL A 1 245 ? 0.746 12.182 3.705 1.00 81.81 245 VAL A C 1
ATOM 2009 O O . VAL A 1 245 ? 0.551 12.107 4.909 1.00 81.81 245 VAL A O 1
ATOM 2012 N N . ASN A 1 246 ? 0.147 13.084 2.939 1.00 86.56 246 ASN A N 1
ATOM 2013 C CA . ASN A 1 246 ? -0.971 13.881 3.424 1.00 86.56 246 ASN A CA 1
ATOM 2014 C C . ASN A 1 246 ? -2.307 13.221 3.050 1.00 86.56 246 ASN A C 1
ATOM 2016 O O . ASN A 1 246 ? -2.367 12.295 2.236 1.00 86.56 246 ASN A O 1
ATOM 2020 N N . LYS A 1 247 ? -3.397 13.766 3.591 1.00 89.19 247 LYS A N 1
ATOM 2021 C CA . LYS A 1 247 ? -4.774 13.358 3.288 1.00 89.19 247 LYS A CA 1
ATOM 2022 C C . LYS A 1 247 ? -5.039 13.156 1.789 1.00 89.19 247 LYS A C 1
ATOM 2024 O O . LYS A 1 247 ? -5.563 12.122 1.393 1.00 89.19 247 LYS A O 1
ATOM 2029 N N . SER A 1 248 ? -4.676 14.128 0.947 1.00 90.19 248 SER A N 1
ATOM 2030 C CA . SER A 1 248 ? -4.960 14.060 -0.496 1.00 90.19 248 SER A CA 1
ATOM 2031 C C . SER A 1 248 ? -4.185 12.951 -1.203 1.00 90.19 248 SER A C 1
ATOM 2033 O O . SER A 1 248 ? -4.696 12.345 -2.142 1.00 90.19 248 SER A O 1
ATOM 2035 N N . PHE A 1 249 ? -2.970 12.659 -0.737 1.00 90.25 249 PHE A N 1
ATOM 2036 C CA . PHE A 1 249 ? -2.191 11.532 -1.225 1.00 90.25 249 PHE A CA 1
ATOM 2037 C C . PHE A 1 249 ? -2.873 10.208 -0.868 1.00 90.25 249 PHE A C 1
ATOM 2039 O O . PHE A 1 249 ? -3.111 9.402 -1.762 1.00 90.25 249 PHE A O 1
ATOM 2046 N N . LEU A 1 250 ? -3.258 10.012 0.398 1.00 91.06 250 LEU A N 1
ATOM 2047 C CA . LEU A 1 250 ? -3.899 8.770 0.844 1.00 91.06 250 LEU A CA 1
ATOM 2048 C C . LEU A 1 250 ? -5.264 8.534 0.196 1.00 91.06 250 LEU A C 1
ATOM 2050 O O . LEU A 1 250 ? -5.513 7.433 -0.279 1.00 91.06 250 LEU A O 1
ATOM 2054 N N . LEU A 1 251 ? -6.101 9.569 0.084 1.00 91.38 251 LEU A N 1
ATOM 2055 C CA . LEU A 1 251 ? -7.362 9.486 -0.663 1.00 91.38 251 LEU A CA 1
ATOM 2056 C C . LEU A 1 251 ? -7.131 9.187 -2.152 1.00 91.38 251 LEU A C 1
ATOM 2058 O O . LEU A 1 251 ? -7.921 8.500 -2.782 1.00 91.38 251 LEU A O 1
ATOM 2062 N N . GLY A 1 252 ? -6.025 9.660 -2.731 1.00 92.25 252 GLY A N 1
ATOM 2063 C CA . GLY A 1 252 ? -5.627 9.246 -4.075 1.00 92.25 252 GLY A CA 1
ATOM 2064 C C . GLY A 1 252 ? -5.331 7.745 -4.154 1.00 92.25 252 GLY A C 1
ATOM 2065 O O . GLY A 1 252 ? -5.707 7.095 -5.127 1.00 92.25 252 GLY A O 1
ATOM 2066 N N . LEU A 1 253 ? -4.694 7.177 -3.126 1.00 93.50 253 LEU A N 1
ATOM 2067 C CA . LEU A 1 253 ? -4.343 5.757 -3.092 1.00 93.50 253 LEU A CA 1
ATOM 2068 C C . LEU A 1 253 ? -5.544 4.827 -2.903 1.00 93.50 253 LEU A C 1
ATOM 2070 O O . LEU A 1 253 ? -5.502 3.720 -3.439 1.00 93.50 253 LEU A O 1
ATOM 2074 N N . THR A 1 254 ? -6.613 5.257 -2.223 1.00 92.88 254 THR A N 1
ATOM 2075 C CA . THR A 1 254 ? -7.830 4.431 -2.084 1.00 92.88 254 THR A CA 1
ATOM 2076 C C . THR A 1 254 ? -8.493 4.153 -3.437 1.00 92.88 254 THR A C 1
ATOM 2078 O O . THR A 1 254 ? -9.088 3.102 -3.640 1.00 92.88 254 THR A O 1
ATOM 2081 N N . SER A 1 255 ? -8.329 5.046 -4.418 1.00 91.00 255 SER A N 1
ATOM 2082 C CA . SER A 1 255 ? -8.774 4.786 -5.795 1.00 91.00 255 SER A CA 1
ATOM 2083 C C . SER A 1 255 ? -7.822 3.875 -6.588 1.00 91.00 255 SER A C 1
ATOM 2085 O O . SER A 1 255 ? -8.249 3.176 -7.508 1.00 91.00 255 SER A O 1
ATOM 2087 N N . ALA A 1 256 ? -6.536 3.856 -6.228 1.00 92.31 256 ALA A N 1
ATOM 2088 C CA . ALA A 1 256 ? -5.485 3.188 -6.995 1.00 92.31 256 ALA A CA 1
ATOM 2089 C C . ALA A 1 256 ? -5.303 1.708 -6.621 1.00 92.31 256 ALA A C 1
ATOM 2091 O O . ALA A 1 256 ? -5.006 0.888 -7.492 1.00 92.31 256 ALA A O 1
ATOM 2092 N N . CYS A 1 257 ? -5.511 1.350 -5.350 1.00 95.94 257 CYS A N 1
ATOM 2093 C CA . CYS A 1 257 ? -5.269 0.004 -4.820 1.00 95.94 257 CYS A CA 1
ATOM 2094 C C . CYS A 1 257 ? -6.449 -0.539 -4.005 1.00 95.94 257 CYS A C 1
ATOM 2096 O O . CYS A 1 257 ? -7.289 0.227 -3.544 1.00 95.94 257 CYS A O 1
ATOM 2098 N N . LYS A 1 258 ? -6.514 -1.865 -3.838 1.00 96.12 258 LYS A N 1
ATOM 2099 C CA . LYS A 1 258 ? -7.463 -2.523 -2.924 1.00 96.12 258 LYS A CA 1
ATOM 2100 C C . LYS A 1 258 ? -6.900 -2.616 -1.511 1.00 96.12 258 LYS A C 1
ATOM 2102 O O . LYS A 1 258 ? -7.629 -2.458 -0.539 1.00 96.12 258 LYS A O 1
ATOM 2107 N N . LYS A 1 259 ? -5.593 -2.860 -1.396 1.00 97.62 259 LYS A N 1
ATOM 2108 C CA . LYS A 1 259 ? -4.892 -3.016 -0.118 1.00 97.62 259 LYS A CA 1
ATOM 2109 C C . LYS A 1 259 ? -3.755 -2.010 -0.018 1.00 97.62 259 LYS A C 1
ATOM 2111 O O . LYS A 1 259 ? -2.961 -1.902 -0.949 1.00 97.62 259 LYS A O 1
ATOM 2116 N N . LEU A 1 260 ? -3.665 -1.303 1.103 1.00 96.75 260 LEU A N 1
ATOM 2117 C CA . LEU A 1 260 ? -2.591 -0.362 1.400 1.00 96.75 260 LEU A CA 1
ATOM 2118 C C . LEU A 1 260 ? -1.951 -0.690 2.745 1.00 96.75 260 LEU A C 1
ATOM 2120 O O . LEU A 1 260 ? -2.605 -0.672 3.782 1.00 96.75 260 LEU A O 1
ATOM 2124 N N . GLU A 1 261 ? -0.647 -0.913 2.738 1.00 95.94 261 GLU A N 1
ATOM 2125 C CA . GLU A 1 261 ? 0.152 -1.110 3.940 1.00 95.94 261 GLU A CA 1
ATOM 2126 C C . GLU A 1 261 ? 1.202 -0.009 4.058 1.00 95.94 261 GLU A C 1
ATOM 2128 O O . GLU A 1 261 ? 1.941 0.268 3.113 1.00 95.94 2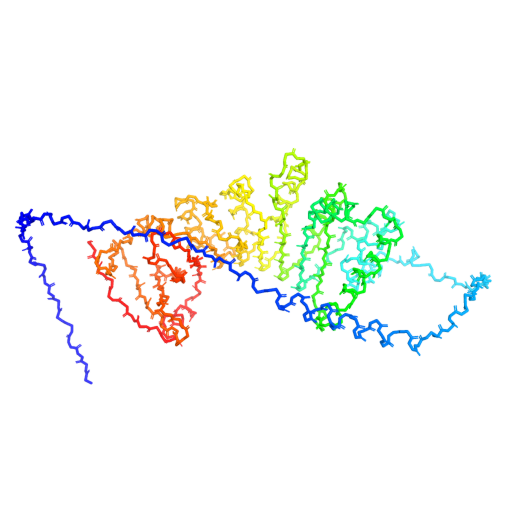61 GLU A O 1
ATOM 2133 N N . ILE A 1 262 ? 1.287 0.631 5.222 1.00 93.25 262 ILE A N 1
ATOM 2134 C CA . ILE A 1 262 ? 2.213 1.732 5.483 1.00 93.25 262 ILE A CA 1
ATOM 2135 C C . ILE A 1 262 ? 3.120 1.382 6.663 1.00 93.25 262 ILE A C 1
ATOM 2137 O O . ILE A 1 262 ? 2.702 1.322 7.822 1.00 93.25 262 ILE A O 1
ATOM 2141 N N . PHE A 1 263 ? 4.411 1.220 6.374 1.00 89.62 263 PHE A N 1
ATOM 2142 C CA . PHE A 1 263 ? 5.431 0.811 7.334 1.00 89.62 263 PHE A CA 1
ATOM 2143 C C . PHE A 1 263 ? 6.471 1.913 7.599 1.00 89.62 263 PHE A C 1
ATOM 2145 O O . PHE A 1 263 ? 6.983 2.540 6.672 1.00 89.62 263 PHE A O 1
ATOM 2152 N N . SER A 1 264 ? 6.884 2.069 8.866 1.00 83.94 264 SER A N 1
ATOM 2153 C CA . SER A 1 264 ? 8.137 2.748 9.265 1.00 83.94 264 SER A CA 1
ATOM 2154 C C . SER A 1 264 ? 9.051 1.806 10.027 1.00 83.94 264 SER A C 1
ATOM 2156 O O . SER A 1 264 ? 8.614 0.984 10.847 1.00 83.94 264 SER A O 1
ATOM 2158 N N . PHE A 1 265 ? 10.344 1.977 9.759 1.00 71.00 265 PHE A N 1
ATOM 2159 C CA . PHE A 1 265 ? 11.432 1.229 10.373 1.00 71.00 265 PHE A CA 1
ATOM 2160 C C . PHE A 1 265 ? 11.906 1.760 11.730 1.00 71.00 265 PHE A C 1
ATOM 2162 O O . PHE A 1 265 ? 12.560 1.011 12.447 1.00 71.00 265 PHE A O 1
ATOM 2169 N N . LEU A 1 266 ? 11.652 3.023 12.095 1.00 66.00 266 LEU A N 1
ATOM 2170 C CA . LEU A 1 266 ? 12.453 3.687 13.142 1.00 66.00 266 LEU A CA 1
ATOM 2171 C C . LEU A 1 266 ? 11.719 4.061 14.432 1.00 66.00 266 LEU A C 1
ATOM 2173 O O . LEU A 1 266 ? 12.235 4.871 15.197 1.00 66.00 266 LEU A O 1
ATOM 2177 N N . GLY A 1 267 ? 10.545 3.484 14.706 1.00 61.75 267 GLY A N 1
ATOM 2178 C CA . GLY A 1 267 ? 9.783 3.813 15.924 1.00 61.75 267 GLY A CA 1
ATOM 2179 C C . GLY A 1 267 ? 9.445 5.305 16.043 1.00 61.75 267 GLY A C 1
ATOM 2180 O O . GLY A 1 267 ? 9.094 5.779 17.118 1.00 61.75 267 GLY A O 1
ATOM 2181 N N . SER A 1 268 ? 9.597 6.055 14.948 1.00 63.38 268 SER A N 1
ATOM 2182 C CA . SER A 1 268 ? 9.127 7.421 14.827 1.00 63.38 268 SER A CA 1
ATOM 2183 C C . SER A 1 268 ? 7.611 7.360 14.803 1.00 63.38 268 SER A C 1
ATOM 2185 O O . SER A 1 268 ? 7.049 6.683 13.935 1.00 63.38 268 SER A O 1
ATOM 2187 N N . SER A 1 269 ? 6.972 8.050 15.742 1.00 59.44 269 SER A N 1
ATOM 2188 C CA . SER A 1 269 ? 5.536 8.267 15.718 1.00 59.44 269 SER A CA 1
ATOM 2189 C C . SER A 1 269 ? 5.148 8.858 14.378 1.00 59.44 269 SER A C 1
ATOM 2191 O O . SER A 1 269 ? 5.574 9.949 14.005 1.00 59.44 269 SER A O 1
ATOM 2193 N N . PHE A 1 270 ? 4.358 8.096 13.639 1.00 63.88 270 PHE A N 1
ATOM 2194 C CA . PHE A 1 270 ? 3.645 8.625 12.508 1.00 63.88 270 PHE A CA 1
ATOM 2195 C C . PHE A 1 270 ? 2.508 9.483 13.043 1.00 63.88 270 PHE A C 1
ATOM 2197 O O . PHE A 1 270 ? 1.503 8.967 13.517 1.00 63.88 270 PHE A O 1
ATOM 2204 N N . GLU A 1 271 ? 2.665 10.792 12.933 1.00 71.81 271 GLU A N 1
ATOM 2205 C CA . GLU A 1 271 ? 1.524 11.705 12.876 1.00 71.81 271 GLU A CA 1
ATOM 2206 C C . GLU A 1 271 ? 1.076 11.878 11.414 1.00 71.81 271 GLU A C 1
ATOM 2208 O O . GLU A 1 271 ? 0.641 12.957 11.039 1.00 71.81 271 GLU A O 1
ATOM 2213 N N . LEU A 1 272 ? 1.209 10.812 10.595 1.00 74.12 272 LEU A N 1
ATOM 2214 C CA . LEU A 1 272 ? 0.902 10.789 9.150 1.00 74.12 272 LEU A CA 1
ATOM 2215 C C . LEU A 1 272 ? -0.462 11.398 8.848 1.00 74.12 272 LEU A C 1
ATOM 2217 O O . LEU A 1 272 ? -0.663 12.057 7.834 1.00 74.12 272 LEU A O 1
ATOM 2221 N N . LEU A 1 273 ? -1.406 11.095 9.729 1.00 85.75 273 LEU A N 1
ATOM 2222 C CA . LEU A 1 273 ? -2.766 11.554 9.658 1.00 85.75 273 LEU A CA 1
ATOM 2223 C C . LEU A 1 273 ? -3.125 12.227 10.965 1.00 85.75 273 LEU A C 1
ATOM 2225 O O . LEU A 1 273 ? -2.665 11.846 12.044 1.00 85.75 273 LEU A O 1
ATOM 2229 N N . ARG A 1 274 ? -4.038 13.180 10.865 1.00 91.75 274 ARG A N 1
ATOM 2230 C CA . ARG A 1 274 ? -4.860 13.587 11.998 1.00 91.75 274 ARG A CA 1
ATOM 2231 C C . ARG A 1 274 ? -6.000 12.579 12.167 1.00 91.75 274 ARG A C 1
ATOM 2233 O O . ARG A 1 274 ? -6.497 12.060 11.167 1.00 91.75 274 ARG A O 1
ATOM 2240 N N . PRO A 1 275 ? -6.482 12.323 13.394 1.00 93.75 275 PRO A N 1
ATOM 2241 C CA . PRO A 1 275 ? -7.589 11.388 13.612 1.00 93.75 275 PRO A CA 1
ATOM 2242 C C . PRO A 1 275 ? -8.848 11.706 12.786 1.00 93.75 275 PRO A C 1
ATOM 2244 O O . PRO A 1 275 ? -9.536 10.797 12.336 1.00 93.75 275 PRO A O 1
ATOM 2247 N N . THR A 1 276 ? -9.113 12.986 12.509 1.00 94.69 276 THR A N 1
ATOM 2248 C CA . THR A 1 276 ? -10.211 13.419 11.628 1.00 94.69 276 THR A CA 1
ATOM 2249 C C . THR A 1 276 ? -10.022 12.977 10.177 1.00 94.69 276 THR A C 1
ATOM 2251 O O . THR A 1 276 ? -10.987 12.648 9.505 1.00 94.69 276 THR A O 1
ATOM 2254 N N . GLU A 1 277 ? -8.786 12.950 9.679 1.00 93.44 277 GLU A N 1
ATOM 2255 C CA . GLU A 1 277 ? -8.480 12.506 8.312 1.00 93.44 277 GLU A CA 1
ATOM 2256 C C . GLU A 1 277 ? -8.603 10.983 8.195 1.00 93.44 277 GLU A C 1
ATOM 2258 O O . GLU A 1 277 ? -9.013 10.470 7.158 1.00 93.44 277 GLU A O 1
ATOM 2263 N N . MET A 1 278 ? -8.311 10.263 9.281 1.00 94.31 278 MET A N 1
ATOM 2264 C CA . MET A 1 278 ? -8.556 8.826 9.377 1.00 94.31 278 MET A CA 1
ATOM 2265 C C . MET A 1 278 ? -10.049 8.490 9.419 1.00 94.31 278 MET A C 1
ATOM 2267 O O . MET A 1 278 ? -10.461 7.515 8.801 1.00 94.31 278 MET A O 1
ATOM 2271 N N . LEU A 1 279 ? -10.871 9.311 10.084 1.00 95.69 279 LEU A N 1
ATOM 2272 C CA . LEU A 1 279 ? -12.332 9.179 10.039 1.00 95.69 279 LEU A CA 1
ATOM 2273 C C . LEU A 1 279 ? -12.867 9.315 8.608 1.00 95.69 279 LEU A C 1
ATOM 2275 O O . LEU A 1 279 ? -13.747 8.565 8.204 1.00 95.69 279 LEU A O 1
ATOM 2279 N N . GLU A 1 280 ? -12.316 10.237 7.821 1.00 94.56 280 GLU A N 1
ATOM 2280 C CA . GLU A 1 280 ? -12.700 10.359 6.416 1.00 94.56 280 GLU A CA 1
ATOM 2281 C C . GLU A 1 280 ? -12.301 9.128 5.594 1.00 94.56 280 GLU A C 1
ATOM 2283 O O . GLU A 1 280 ? -13.106 8.649 4.803 1.00 94.56 280 GLU A O 1
ATOM 2288 N N . LEU A 1 281 ? -11.098 8.576 5.802 1.00 93.75 281 LEU A N 1
ATOM 2289 C CA . LEU A 1 281 ? -10.697 7.315 5.163 1.00 93.75 281 LEU A CA 1
ATOM 2290 C C . LEU A 1 281 ? -11.600 6.150 5.578 1.00 93.75 281 LEU A C 1
ATOM 2292 O O . LEU A 1 281 ? -11.965 5.339 4.733 1.00 93.75 281 LEU A O 1
ATOM 2296 N N . PHE A 1 282 ? -11.985 6.084 6.854 1.00 96.19 282 PHE A N 1
ATOM 2297 C CA . PHE A 1 282 ? -12.948 5.105 7.349 1.00 96.19 282 PHE A CA 1
ATOM 2298 C C . PHE A 1 282 ? -14.287 5.224 6.614 1.00 96.19 282 PHE A C 1
ATOM 2300 O O . PHE A 1 282 ? -14.796 4.214 6.139 1.00 96.19 282 PHE A O 1
ATOM 2307 N N . ASN A 1 283 ? -14.818 6.439 6.445 1.00 95.75 283 ASN A N 1
ATOM 2308 C CA . ASN A 1 283 ? -16.066 6.648 5.706 1.00 95.75 283 ASN A CA 1
ATOM 2309 C C . ASN A 1 283 ? -15.927 6.225 4.236 1.00 95.75 283 ASN A C 1
ATOM 2311 O O . ASN A 1 283 ? -16.788 5.524 3.730 1.00 95.75 283 ASN A O 1
ATOM 2315 N N . VAL A 1 284 ? -14.803 6.533 3.578 1.00 93.88 284 VAL A N 1
ATOM 2316 C CA . VAL A 1 284 ? -14.538 6.078 2.197 1.00 93.88 284 VAL A CA 1
ATOM 2317 C C . VAL A 1 284 ? -14.543 4.547 2.077 1.00 93.88 284 VAL A C 1
ATOM 2319 O O . VAL A 1 284 ? -15.019 4.010 1.077 1.00 93.88 284 VAL A O 1
ATOM 2322 N N . VAL A 1 285 ? -14.017 3.836 3.081 1.00 94.06 285 VAL A N 1
ATOM 2323 C CA . VAL A 1 285 ? -14.061 2.363 3.145 1.00 94.06 285 VAL A CA 1
ATOM 2324 C C . VAL A 1 285 ? -15.489 1.868 3.400 1.00 94.06 285 VAL A C 1
ATOM 2326 O O . VAL A 1 285 ? -15.934 0.921 2.752 1.00 94.06 285 VAL A O 1
ATOM 2329 N N . ALA A 1 286 ? -16.206 2.506 4.327 1.00 95.00 286 ALA A N 1
ATOM 2330 C CA . ALA A 1 286 ? -17.558 2.128 4.730 1.00 95.00 286 ALA A CA 1
ATOM 2331 C C . ALA A 1 286 ? -18.595 2.343 3.616 1.00 95.00 286 ALA A C 1
ATOM 2333 O O . ALA A 1 286 ? -19.436 1.473 3.392 1.00 95.00 286 ALA A O 1
ATOM 2334 N N . ASP A 1 287 ? -18.500 3.460 2.891 1.00 94.44 287 ASP A N 1
ATOM 2335 C CA . ASP A 1 287 ? -19.448 3.866 1.847 1.00 94.44 287 ASP A CA 1
ATOM 2336 C C . ASP A 1 287 ? -19.306 3.031 0.562 1.00 94.44 287 ASP A C 1
ATOM 2338 O O . ASP A 1 287 ? -20.214 2.999 -0.264 1.00 94.44 287 ASP A O 1
ATOM 2342 N N . ARG A 1 288 ? -18.188 2.304 0.399 1.00 90.88 288 ARG A N 1
ATOM 2343 C CA . ARG A 1 288 ? -17.890 1.441 -0.763 1.00 90.88 288 ARG A CA 1
ATOM 2344 C C . ARG A 1 288 ? -17.844 2.161 -2.111 1.00 90.88 288 ARG A C 1
ATOM 2346 O O . ARG A 1 288 ? -17.912 1.527 -3.161 1.00 90.88 288 ARG A O 1
ATOM 2353 N N . ASP A 1 289 ? -17.569 3.459 -2.090 1.00 88.56 289 ASP A N 1
ATOM 2354 C CA . ASP A 1 289 ? -17.331 4.265 -3.294 1.00 88.56 289 ASP A CA 1
ATOM 2355 C C . ASP A 1 289 ? -15.984 3.957 -3.980 1.00 88.56 289 ASP A C 1
ATOM 2357 O O . ASP A 1 289 ? -15.645 4.529 -5.019 1.00 88.56 289 ASP A O 1
ATOM 2361 N N . THR A 1 290 ? -15.180 3.058 -3.405 1.00 90.44 290 THR A N 1
ATOM 2362 C CA . THR A 1 290 ? -13.857 2.687 -3.913 1.00 90.44 290 THR A CA 1
ATOM 2363 C C . THR A 1 290 ? -13.650 1.174 -3.873 1.00 90.44 290 THR A C 1
ATOM 2365 O O . THR A 1 290 ? -14.297 0.462 -3.109 1.00 90.44 290 THR A O 1
ATOM 2368 N N . LYS A 1 291 ? -12.685 0.674 -4.660 1.00 92.50 291 LYS A N 1
ATOM 2369 C CA . LYS A 1 291 ? -12.210 -0.721 -4.567 1.00 92.50 291 LYS A CA 1
ATOM 2370 C C . LYS A 1 291 ? -11.352 -0.983 -3.318 1.00 92.50 291 LYS A C 1
ATOM 2372 O O . LYS A 1 291 ? -10.760 -2.049 -3.206 1.00 92.50 291 LYS A O 1
ATOM 2377 N N . PHE A 1 292 ? -11.212 0.004 -2.435 1.00 94.94 292 PHE A N 1
ATOM 2378 C CA . PHE A 1 292 ? -10.355 -0.063 -1.265 1.00 94.94 292 PHE A CA 1
ATOM 2379 C C . PHE A 1 292 ? -10.991 -0.945 -0.189 1.00 94.94 292 PHE A C 1
ATOM 2381 O O . PHE A 1 292 ? -12.114 -0.710 0.250 1.00 94.94 292 PHE A O 1
ATOM 2388 N N . GLU A 1 293 ? -10.264 -1.972 0.225 1.00 95.69 293 GLU A N 1
ATOM 2389 C CA . GLU A 1 293 ? -10.735 -3.013 1.138 1.00 95.69 293 GLU A CA 1
ATOM 2390 C C . GLU A 1 293 ? -9.920 -3.043 2.424 1.00 95.69 293 GLU A C 1
ATOM 2392 O O . GLU A 1 293 ? -10.465 -3.350 3.478 1.00 95.69 293 GLU A O 1
ATOM 2397 N N . TYR A 1 294 ? -8.622 -2.739 2.353 1.00 96.62 294 TYR A N 1
ATOM 2398 C CA . TYR A 1 294 ? -7.713 -2.952 3.472 1.00 96.62 294 TYR A CA 1
ATOM 2399 C C . TYR A 1 294 ? -6.701 -1.821 3.632 1.00 96.62 294 TYR A C 1
ATOM 2401 O O . TYR A 1 294 ? -5.996 -1.459 2.688 1.00 96.62 294 TYR A O 1
ATOM 2409 N N . LEU A 1 295 ? -6.572 -1.328 4.860 1.00 96.38 295 LEU A N 1
ATOM 2410 C CA . LEU A 1 295 ? -5.533 -0.401 5.289 1.00 96.38 295 LEU A CA 1
ATOM 2411 C C . LEU A 1 295 ? -4.807 -0.990 6.493 1.00 96.38 295 LEU A C 1
ATOM 2413 O O . LEU A 1 295 ? -5.457 -1.362 7.458 1.00 96.38 295 LEU A O 1
ATOM 2417 N N . SER A 1 296 ? -3.478 -0.986 6.483 1.00 95.31 296 SER A N 1
ATOM 2418 C CA . SER A 1 296 ? -2.649 -1.281 7.652 1.00 95.31 296 SER A CA 1
ATOM 2419 C C . SER A 1 296 ? -1.628 -0.179 7.862 1.00 95.31 296 SER A C 1
ATOM 2421 O O . SER A 1 296 ? -0.869 0.160 6.951 1.00 95.31 296 SER A O 1
ATOM 2423 N N . MET A 1 297 ? -1.579 0.397 9.059 1.00 93.19 297 MET A N 1
ATOM 2424 C CA . MET A 1 297 ? -0.586 1.414 9.381 1.00 93.19 297 MET A CA 1
ATOM 2425 C C . MET A 1 297 ? -0.183 1.392 10.849 1.00 93.19 297 MET A C 1
ATOM 2427 O O . MET A 1 297 ? -0.974 1.091 11.741 1.00 93.19 297 MET A O 1
ATOM 2431 N N . LYS A 1 298 ? 1.066 1.773 11.122 1.00 90.88 298 LYS A N 1
ATOM 2432 C CA . LYS A 1 298 ? 1.523 1.976 12.500 1.00 90.88 298 LYS A CA 1
ATOM 2433 C C . LYS A 1 298 ? 0.981 3.285 13.062 1.00 90.88 298 LYS A C 1
ATOM 2435 O O . LYS A 1 298 ? 1.143 4.332 12.439 1.00 90.88 298 LYS A O 1
ATOM 2440 N N . VAL A 1 299 ? 0.433 3.236 14.270 1.00 89.75 299 VAL A N 1
ATOM 2441 C CA . VAL A 1 299 ? -0.114 4.399 14.984 1.00 89.75 299 VAL A CA 1
ATOM 2442 C C . VAL A 1 299 ? 0.387 4.443 16.423 1.00 89.75 299 VAL A C 1
ATOM 2444 O O . VAL A 1 299 ? 0.835 3.434 16.967 1.00 89.75 299 VAL A O 1
ATOM 2447 N N . ASN A 1 300 ? 0.331 5.618 17.047 1.00 89.00 300 ASN A N 1
ATOM 2448 C CA . ASN A 1 300 ? 0.554 5.750 18.486 1.00 89.00 300 ASN A CA 1
ATOM 2449 C C . ASN A 1 300 ? -0.775 5.651 19.261 1.00 89.00 300 ASN A C 1
ATOM 2451 O O . ASN A 1 300 ? -1.859 5.805 18.691 1.00 89.00 300 ASN A O 1
ATOM 2455 N N . THR A 1 301 ? -0.685 5.416 20.570 1.00 87.62 301 THR A N 1
ATOM 2456 C CA . THR A 1 301 ? -1.852 5.264 21.454 1.00 87.62 301 THR A CA 1
ATOM 2457 C C . THR A 1 301 ? -2.783 6.478 21.452 1.00 87.62 301 THR A C 1
ATOM 2459 O O . THR A 1 301 ? -4.002 6.313 21.451 1.00 87.62 301 THR A O 1
ATOM 2462 N N . LEU A 1 302 ? -2.230 7.696 21.431 1.00 90.25 302 LEU A N 1
ATOM 2463 C CA . LEU A 1 302 ? -3.013 8.936 21.462 1.00 90.25 302 LEU A CA 1
ATOM 2464 C C . LEU A 1 302 ? -3.850 9.105 20.191 1.00 90.25 302 LEU A C 1
ATOM 2466 O O . LEU A 1 302 ? -5.035 9.422 20.269 1.00 90.25 302 LEU A O 1
ATOM 2470 N N . PHE A 1 303 ? -3.248 8.844 19.031 1.00 91.94 303 PHE A N 1
ATOM 2471 C CA . PHE A 1 303 ? -3.910 8.893 17.734 1.00 91.94 303 PHE A CA 1
ATOM 2472 C C . PHE A 1 303 ? -5.077 7.908 17.682 1.00 91.94 303 PHE A C 1
ATOM 2474 O O . PHE A 1 303 ? -6.192 8.296 17.343 1.00 91.94 303 PHE A O 1
ATOM 2481 N N . TYR A 1 304 ? -4.835 6.653 18.068 1.00 91.50 304 TYR A N 1
ATOM 2482 C CA . TYR A 1 304 ? -5.864 5.616 18.099 1.00 91.50 304 TYR A CA 1
ATOM 2483 C C . TYR A 1 304 ? -7.008 5.971 19.055 1.00 91.50 304 TYR A C 1
ATOM 2485 O O . TYR A 1 304 ? -8.170 5.909 18.663 1.00 91.50 304 TYR A O 1
ATOM 2493 N N . SER A 1 305 ? -6.694 6.401 20.282 1.00 92.19 305 SER A N 1
ATOM 2494 C CA . SER A 1 305 ? -7.716 6.796 21.258 1.00 92.19 305 SER A CA 1
ATOM 2495 C C . SER A 1 305 ? -8.572 7.956 20.743 1.00 92.19 305 SER A C 1
ATOM 2497 O O . SER A 1 305 ? -9.789 7.961 20.934 1.00 92.19 305 SER A O 1
ATOM 2499 N N . ALA A 1 306 ? -7.950 8.939 20.087 1.00 95.12 306 ALA A N 1
ATOM 2500 C CA . ALA A 1 306 ? -8.662 10.060 19.492 1.00 95.12 306 ALA A CA 1
ATOM 2501 C C . ALA A 1 306 ? -9.542 9.608 18.317 1.00 95.12 306 ALA A C 1
ATOM 2503 O O . ALA A 1 306 ? -10.700 10.006 18.243 1.00 95.12 306 ALA A O 1
ATOM 2504 N N . PHE A 1 307 ? -9.028 8.742 17.438 1.00 95.94 307 PHE A N 1
ATOM 2505 C CA . PHE A 1 307 ? -9.780 8.169 16.320 1.00 95.94 307 PHE A CA 1
ATOM 2506 C C . PHE A 1 307 ? -11.005 7.375 16.795 1.00 95.94 307 PHE A C 1
ATOM 2508 O O . PHE A 1 307 ? -12.109 7.627 16.323 1.00 95.94 307 PHE A O 1
ATOM 2515 N N . LEU A 1 308 ? -10.846 6.499 17.790 1.00 96.00 308 LEU A N 1
ATOM 2516 C CA . LEU A 1 308 ? -11.976 5.797 18.401 1.00 96.00 308 LEU A CA 1
ATOM 2517 C C . LEU A 1 308 ? -13.008 6.755 18.994 1.00 96.00 308 LEU A C 1
ATOM 2519 O O . LEU A 1 308 ? -14.205 6.564 18.793 1.00 96.00 308 LEU A O 1
ATOM 2523 N N . SER A 1 309 ? -12.557 7.819 19.662 1.00 96.56 309 SER A N 1
ATOM 2524 C CA . SER A 1 309 ? -13.467 8.820 20.227 1.00 96.56 309 SER A CA 1
ATOM 2525 C C . SER A 1 309 ? -14.293 9.514 19.136 1.00 96.56 309 SER A C 1
ATOM 2527 O O . SER A 1 309 ? -15.474 9.775 19.350 1.00 96.56 309 SER A O 1
ATOM 2529 N N . PHE A 1 310 ? -13.716 9.759 17.951 1.00 97.19 310 PHE A N 1
ATOM 2530 C CA . PHE A 1 310 ? -14.454 10.277 16.790 1.00 97.19 310 PHE A CA 1
ATOM 2531 C C . PHE A 1 310 ? -15.514 9.303 16.259 1.00 97.19 310 PHE A C 1
ATOM 2533 O O . PHE A 1 310 ? -16.542 9.749 15.757 1.00 97.19 310 PHE A O 1
ATOM 2540 N N . LEU A 1 311 ? -15.299 7.995 16.406 1.00 96.81 311 LEU A N 1
ATOM 2541 C CA . LEU A 1 311 ? -16.289 6.958 16.092 1.00 96.81 311 LEU A CA 1
ATOM 2542 C C . LEU A 1 311 ? -17.334 6.767 17.203 1.00 96.81 311 LEU A C 1
ATOM 2544 O O . LEU A 1 311 ? -18.227 5.933 17.074 1.00 96.81 311 LEU A O 1
ATOM 2548 N N . GLY A 1 312 ? -17.229 7.521 18.302 1.00 96.88 312 GLY A N 1
ATOM 2549 C CA . GLY A 1 312 ? -18.100 7.372 19.463 1.00 96.88 312 GLY A CA 1
ATOM 2550 C C . GLY A 1 312 ? -17.715 6.216 20.386 1.00 96.88 312 GLY A C 1
ATOM 2551 O O . GLY A 1 312 ? -18.516 5.837 21.237 1.00 96.88 312 GLY A O 1
ATOM 2552 N N . ILE A 1 313 ? -16.505 5.665 20.243 1.00 96.44 313 ILE A N 1
ATOM 2553 C CA . ILE A 1 313 ? -15.960 4.620 21.111 1.00 96.44 313 ILE A CA 1
ATOM 2554 C C . ILE A 1 313 ? -15.052 5.267 22.162 1.00 96.44 313 ILE A C 1
ATOM 2556 O O . ILE A 1 313 ? -14.066 5.927 21.842 1.00 96.44 313 ILE A O 1
ATOM 2560 N N . THR A 1 314 ? -15.344 5.045 23.440 1.00 95.50 314 THR A N 1
ATOM 2561 C CA . THR A 1 314 ? -14.525 5.528 24.561 1.00 95.50 314 THR A CA 1
ATOM 2562 C C . THR A 1 314 ? -14.100 4.376 25.461 1.00 95.50 314 THR A C 1
ATOM 2564 O O . THR A 1 314 ? -14.799 3.373 25.570 1.00 95.50 314 THR A O 1
ATOM 2567 N N . LYS A 1 315 ? -12.941 4.505 26.115 1.00 92.12 315 LYS A N 1
ATOM 2568 C CA . LYS A 1 315 ? -12.437 3.515 27.073 1.00 92.12 315 LYS A CA 1
ATOM 2569 C C . LYS A 1 315 ? -12.418 4.111 28.480 1.00 92.12 315 LYS A C 1
ATOM 2571 O O . LYS A 1 315 ? -11.796 5.152 28.680 1.00 92.12 315 LYS A O 1
ATOM 2576 N N . ARG A 1 316 ? -13.064 3.456 29.448 1.00 91.62 316 ARG A N 1
ATOM 2577 C CA . ARG A 1 316 ? -13.056 3.834 30.874 1.00 91.62 316 ARG A CA 1
ATOM 2578 C C . ARG A 1 316 ? -12.769 2.595 31.709 1.00 91.62 316 ARG A C 1
ATOM 2580 O O . ARG A 1 316 ? -13.402 1.568 31.496 1.00 91.62 316 ARG A O 1
ATOM 2587 N N . ASP A 1 317 ? -11.774 2.669 32.589 1.00 88.69 317 ASP A N 1
ATOM 2588 C CA . ASP A 1 317 ? -11.407 1.581 33.511 1.00 88.69 317 ASP A CA 1
ATOM 2589 C C . ASP A 1 317 ? -11.210 0.212 32.834 1.00 88.69 317 ASP A C 1
ATOM 2591 O O . ASP A 1 317 ? -11.602 -0.833 33.341 1.00 88.69 317 ASP A O 1
ATOM 2595 N N . GLY A 1 318 ? -10.610 0.212 31.639 1.00 85.25 318 GLY A N 1
ATOM 2596 C CA . GLY A 1 318 ? -10.377 -1.017 30.872 1.00 85.25 318 GLY A CA 1
ATOM 2597 C C . GLY A 1 318 ? -11.547 -1.463 29.990 1.00 85.25 318 GLY A C 1
ATOM 2598 O O . GLY A 1 318 ? -11.328 -2.292 29.111 1.00 85.25 318 GLY A O 1
ATOM 2599 N N . VAL A 1 319 ? -12.733 -0.878 30.157 1.00 88.81 319 VAL A N 1
ATOM 2600 C CA . VAL A 1 319 ? -13.972 -1.232 29.450 1.00 88.81 319 VAL A CA 1
ATOM 2601 C C . VAL A 1 319 ? -14.228 -0.272 28.287 1.00 88.81 319 VAL A C 1
ATOM 2603 O O . VAL A 1 319 ? -13.991 0.932 28.410 1.00 88.81 319 VAL A O 1
ATOM 2606 N N . TYR A 1 320 ? -14.704 -0.801 27.156 1.00 91.94 320 TYR A N 1
ATOM 2607 C CA . TYR A 1 320 ? -15.094 -0.007 25.990 1.00 91.94 320 TYR A CA 1
ATOM 2608 C C . TYR A 1 320 ? -16.595 0.306 26.008 1.00 91.94 320 TYR A C 1
ATOM 2610 O O . TYR A 1 320 ? -17.429 -0.529 26.353 1.00 91.94 320 TYR A O 1
ATOM 2618 N N . PHE A 1 321 ? -16.922 1.525 25.603 1.00 94.25 321 PHE A N 1
ATOM 2619 C CA . PHE A 1 321 ? -18.272 2.059 25.509 1.00 94.25 321 PHE A CA 1
ATOM 2620 C C . PHE A 1 321 ? -18.463 2.647 24.115 1.00 94.25 321 PHE A C 1
ATOM 2622 O O . PHE A 1 321 ? -17.570 3.358 23.657 1.00 94.25 321 PHE A O 1
ATOM 2629 N N . ALA A 1 322 ? -19.595 2.395 23.465 1.00 96.06 322 ALA A N 1
ATOM 2630 C CA . ALA A 1 322 ? -19.892 2.922 22.133 1.00 96.06 322 ALA A CA 1
ATOM 2631 C C . ALA A 1 322 ? -21.213 3.700 22.133 1.00 96.06 322 ALA A C 1
ATOM 2633 O O . ALA A 1 322 ? -22.177 3.301 22.781 1.00 96.06 322 ALA A O 1
ATOM 2634 N N . SER A 1 323 ? -21.274 4.812 21.399 1.00 95.12 323 SER A N 1
ATOM 2635 C CA . SER A 1 323 ? -22.506 5.601 21.231 1.00 95.12 323 SER A CA 1
ATOM 2636 C C . SER A 1 323 ? -23.438 5.073 20.132 1.00 95.12 323 SER A C 1
ATOM 2638 O O . SER A 1 323 ? -24.527 5.612 19.937 1.00 95.12 323 SER A O 1
ATOM 2640 N N . ARG A 1 324 ? -23.011 4.047 19.388 1.00 95.19 324 ARG A N 1
ATOM 2641 C CA . ARG A 1 324 ? -23.773 3.384 18.321 1.00 95.19 324 ARG A CA 1
ATOM 2642 C C . ARG A 1 324 ? -23.523 1.875 18.335 1.00 95.19 324 ARG A C 1
ATOM 2644 O O . ARG A 1 324 ? -22.739 1.396 19.152 1.00 95.19 324 ARG A O 1
ATOM 2651 N N . ASP A 1 325 ? -24.212 1.147 17.460 1.00 95.06 325 ASP A N 1
ATOM 2652 C CA . ASP A 1 325 ? -24.145 -0.316 17.381 1.00 95.06 325 ASP A CA 1
ATOM 2653 C C . ASP A 1 325 ? -22.787 -0.779 16.834 1.00 95.06 325 ASP A C 1
ATOM 2655 O O . ASP A 1 325 ? -22.582 -0.876 15.627 1.00 95.06 325 ASP A O 1
ATOM 2659 N N . ILE A 1 326 ? -21.834 -0.975 17.746 1.00 95.94 326 ILE A N 1
ATOM 2660 C CA . ILE A 1 326 ? -20.477 -1.435 17.456 1.00 95.94 326 ILE A CA 1
ATOM 2661 C C . ILE A 1 326 ? -20.221 -2.675 18.295 1.00 95.94 326 ILE A C 1
ATOM 2663 O O . ILE A 1 326 ? -20.282 -2.642 19.527 1.00 95.94 326 ILE A O 1
ATOM 2667 N N . GLU A 1 327 ? -19.895 -3.770 17.624 1.00 95.25 327 GLU A N 1
ATOM 2668 C CA . GLU A 1 327 ? -19.494 -5.003 18.289 1.00 95.25 327 GLU A CA 1
ATOM 2669 C C . GLU A 1 327 ? -17.987 -4.985 18.536 1.00 95.25 327 GLU A C 1
ATOM 2671 O O . GLU A 1 327 ? -17.234 -4.514 17.687 1.00 95.25 327 GLU A O 1
ATOM 2676 N N . ALA A 1 328 ? -17.527 -5.513 19.673 1.00 94.69 328 ALA A N 1
ATOM 2677 C CA . ALA A 1 328 ? -16.099 -5.672 19.922 1.00 94.69 328 ALA A CA 1
ATOM 2678 C C . ALA A 1 328 ? -15.725 -7.096 20.326 1.00 94.69 328 ALA A C 1
ATOM 2680 O O . ALA A 1 328 ? -16.456 -7.787 21.042 1.00 94.69 328 ALA A O 1
ATOM 2681 N N . PHE A 1 329 ? -14.540 -7.507 19.892 1.00 93.88 329 PHE A N 1
ATOM 2682 C CA . PHE A 1 329 ? -13.968 -8.817 20.153 1.00 93.88 329 PHE A CA 1
ATOM 2683 C C . PHE A 1 329 ? -12.504 -8.678 20.564 1.00 93.88 329 PHE A C 1
ATOM 2685 O O . PHE A 1 329 ? -11.809 -7.741 20.169 1.00 93.88 329 PHE A O 1
ATOM 2692 N N . MET A 1 330 ? -12.050 -9.617 21.386 1.00 92.12 330 MET A N 1
ATOM 2693 C CA . MET A 1 330 ? -10.674 -9.752 21.832 1.00 92.12 330 MET A CA 1
ATOM 2694 C C . MET A 1 330 ? -10.065 -10.998 21.207 1.00 92.12 330 MET A C 1
ATOM 2696 O O . MET A 1 330 ? -10.609 -12.087 21.386 1.00 92.12 330 MET A O 1
ATOM 2700 N N . GLU A 1 331 ? -8.908 -10.863 20.575 1.00 90.94 331 GLU A N 1
ATOM 2701 C CA . GLU A 1 331 ? -8.086 -12.003 20.184 1.00 90.94 331 GLU A CA 1
ATOM 2702 C C . GLU A 1 331 ? -6.910 -12.133 21.151 1.00 90.94 331 GLU A C 1
ATOM 2704 O O . GLU A 1 331 ? -6.145 -11.189 21.362 1.00 90.94 331 GLU A O 1
ATOM 2709 N N . ARG A 1 332 ? -6.760 -13.308 21.768 1.00 87.00 332 ARG A N 1
ATOM 2710 C CA . ARG A 1 332 ? -5.558 -13.649 22.535 1.00 87.00 332 ARG A CA 1
ATOM 2711 C C . ARG A 1 332 ? -4.725 -14.609 21.707 1.00 87.00 332 ARG A C 1
ATOM 2713 O O . ARG A 1 332 ? -5.104 -15.765 21.553 1.00 87.00 332 ARG A O 1
ATOM 2720 N N . ALA A 1 333 ? -3.604 -14.121 21.195 1.00 84.50 333 ALA A N 1
ATOM 2721 C CA . ALA A 1 333 ? -2.598 -14.979 20.594 1.00 84.50 333 ALA A CA 1
ATOM 2722 C C . ALA A 1 333 ? -1.731 -15.603 21.700 1.00 84.50 333 ALA A C 1
ATOM 2724 O O . ALA A 1 333 ? -1.325 -14.907 22.631 1.00 84.50 333 ALA A O 1
ATOM 2725 N N . ASP A 1 334 ? -1.438 -16.902 21.596 1.00 83.19 334 ASP A N 1
ATOM 2726 C CA . ASP A 1 334 ? -0.659 -17.643 22.604 1.00 83.19 334 ASP A CA 1
ATOM 2727 C C . ASP A 1 334 ? 0.761 -17.078 22.803 1.00 83.19 334 ASP A C 1
ATOM 2729 O O . ASP A 1 334 ? 1.379 -17.269 23.851 1.00 83.19 334 ASP A O 1
ATOM 2733 N N . ASP A 1 335 ? 1.287 -16.375 21.800 1.00 85.50 335 ASP A N 1
ATOM 2734 C CA . ASP A 1 335 ? 2.641 -15.831 21.750 1.00 85.50 335 ASP A CA 1
ATOM 2735 C C . ASP A 1 335 ? 2.726 -14.327 22.061 1.00 85.50 335 ASP A C 1
ATOM 2737 O O . ASP A 1 335 ? 3.832 -13.775 22.084 1.00 85.50 335 ASP A O 1
ATOM 2741 N N . ARG A 1 336 ? 1.598 -13.651 22.333 1.00 80.56 336 ARG A N 1
ATOM 2742 C CA . ARG A 1 336 ? 1.570 -12.204 22.602 1.00 80.56 336 ARG A CA 1
ATOM 2743 C C . ARG A 1 336 ? 1.029 -11.879 23.995 1.00 80.56 336 ARG A C 1
ATOM 2745 O O . ARG A 1 336 ? -0.002 -12.407 24.400 1.00 80.56 336 ARG A O 1
ATOM 2752 N N . PRO A 1 337 ? 1.697 -10.977 24.739 1.00 82.25 337 PRO A N 1
ATOM 2753 C CA . PRO A 1 337 ? 1.254 -10.606 26.081 1.00 82.25 337 PRO A CA 1
ATOM 2754 C C . PRO A 1 337 ? -0.008 -9.736 26.068 1.00 82.25 337 PRO A C 1
ATOM 2756 O O . PRO A 1 337 ? -0.805 -9.805 27.002 1.00 82.25 337 PRO A O 1
ATOM 2759 N N . ASP A 1 338 ? -0.179 -8.918 25.029 1.00 84.31 338 ASP A N 1
ATOM 2760 C CA . ASP A 1 338 ? -1.278 -7.970 24.909 1.00 84.31 338 ASP A CA 1
ATOM 2761 C C . ASP A 1 338 ? -2.288 -8.477 23.862 1.00 84.31 338 ASP A C 1
ATOM 2763 O O . ASP A 1 338 ? -1.875 -8.874 22.769 1.00 84.31 338 ASP A O 1
ATOM 2767 N N . PRO A 1 339 ? -3.597 -8.494 24.175 1.00 88.62 339 PRO A N 1
ATOM 2768 C CA . PRO A 1 339 ? -4.609 -8.960 23.241 1.00 88.62 339 PRO A CA 1
ATOM 2769 C C . PRO A 1 339 ? -4.871 -7.943 22.131 1.00 88.62 339 PRO A C 1
ATOM 2771 O O . PRO A 1 339 ? -4.897 -6.728 22.363 1.00 88.62 339 PRO A O 1
ATOM 2774 N N . ASP A 1 340 ? -5.169 -8.448 20.944 1.00 91.50 340 ASP A N 1
ATOM 2775 C CA . ASP A 1 340 ? -5.665 -7.625 19.853 1.00 91.50 340 ASP A CA 1
ATOM 2776 C C . ASP A 1 340 ? -7.163 -7.343 20.071 1.00 91.50 340 ASP A C 1
ATOM 2778 O O . ASP A 1 340 ? -7.899 -8.155 20.643 1.00 91.50 340 ASP A O 1
ATOM 2782 N N . VAL A 1 341 ? -7.610 -6.146 19.685 1.00 93.44 341 VAL A N 1
ATOM 2783 C CA . VAL A 1 341 ? -9.011 -5.723 19.836 1.00 93.44 341 VAL A CA 1
ATOM 2784 C C . VAL A 1 341 ? -9.579 -5.392 18.467 1.00 93.44 341 VAL A C 1
ATOM 2786 O O . VAL A 1 341 ? -8.980 -4.628 17.709 1.00 93.44 341 VAL A O 1
ATOM 2789 N N . HIS A 1 342 ? -10.745 -5.958 18.181 1.00 96.06 342 HIS A N 1
ATOM 2790 C CA . HIS A 1 342 ? -11.462 -5.829 16.921 1.00 96.06 342 HIS A CA 1
ATOM 2791 C C . HIS A 1 342 ? -12.780 -5.119 17.198 1.00 96.06 342 HIS A C 1
ATOM 2793 O O . HIS A 1 342 ? -13.518 -5.549 18.082 1.00 96.06 342 HIS A O 1
ATOM 2799 N N . PHE A 1 343 ? -13.077 -4.050 16.465 1.00 96.62 343 PHE A N 1
ATOM 2800 C CA . PHE A 1 343 ? -14.372 -3.373 16.483 1.00 96.62 343 PHE A CA 1
ATOM 2801 C C . PHE A 1 343 ? -15.040 -3.552 15.128 1.00 96.62 343 PHE A C 1
ATOM 2803 O O . PHE A 1 343 ? -14.410 -3.301 14.106 1.00 96.62 343 PHE A O 1
ATOM 2810 N N . PHE A 1 344 ? -16.305 -3.948 15.115 1.00 97.00 344 PHE A N 1
ATOM 2811 C CA . PHE A 1 344 ? -17.094 -4.097 13.901 1.00 97.00 344 PHE A CA 1
ATOM 2812 C C . PHE A 1 344 ? -18.200 -3.050 13.887 1.00 97.00 344 PHE A C 1
ATOM 2814 O O . PHE A 1 344 ? -19.048 -3.025 14.780 1.00 97.00 344 PHE A O 1
ATOM 2821 N N . ASP A 1 345 ? -18.175 -2.205 12.863 1.00 96.69 345 ASP A N 1
ATOM 2822 C CA . ASP A 1 345 ? -19.178 -1.184 12.579 1.00 96.69 345 ASP A CA 1
ATOM 2823 C C . ASP A 1 345 ? -19.798 -1.501 11.213 1.00 96.69 345 ASP A C 1
ATOM 2825 O O . ASP A 1 345 ? -19.221 -1.240 10.151 1.00 96.69 345 ASP A O 1
ATOM 2829 N N . GLY A 1 346 ? -20.920 -2.222 11.249 1.00 95.75 346 GLY A N 1
ATOM 2830 C CA . GLY A 1 346 ? -21.473 -2.888 10.073 1.00 95.75 346 GLY A CA 1
ATOM 2831 C C . GLY A 1 346 ? -20.485 -3.899 9.477 1.00 95.75 346 GLY A C 1
ATOM 2832 O O . GLY A 1 346 ? -20.113 -4.876 10.128 1.00 95.75 346 GLY A O 1
ATOM 2833 N N . ASN A 1 347 ? -20.068 -3.649 8.233 1.00 96.62 347 ASN A N 1
ATOM 2834 C CA . ASN A 1 347 ? -19.131 -4.492 7.482 1.00 96.62 347 ASN A CA 1
ATOM 2835 C C . ASN A 1 347 ? -17.664 -4.056 7.624 1.00 96.62 347 ASN A C 1
ATOM 2837 O O . ASN A 1 347 ? -16.783 -4.697 7.054 1.00 96.62 347 ASN A O 1
ATOM 2841 N N . VAL A 1 348 ? -17.386 -2.960 8.336 1.00 97.12 348 VAL A N 1
ATOM 2842 C CA . VAL A 1 348 ? -16.016 -2.481 8.532 1.00 97.12 348 VAL A CA 1
ATOM 2843 C C . VAL A 1 348 ? -15.485 -2.987 9.862 1.00 97.12 348 VAL A C 1
ATOM 2845 O O . VAL A 1 348 ? -16.040 -2.712 10.923 1.00 97.12 348 VAL A O 1
ATOM 2848 N N . GLU A 1 349 ? -14.375 -3.704 9.793 1.00 97.44 349 GLU A N 1
ATOM 2849 C CA . GLU A 1 349 ? -13.566 -4.102 10.930 1.00 97.44 349 GLU A CA 1
ATOM 2850 C C . GLU A 1 349 ? -12.451 -3.079 11.164 1.00 97.44 349 GLU A C 1
ATOM 2852 O O . GLU A 1 349 ? -11.696 -2.714 10.260 1.00 97.44 349 GLU A O 1
ATOM 2857 N N . ILE A 1 350 ? -12.320 -2.656 12.415 1.00 97.12 350 ILE A N 1
ATOM 2858 C CA . ILE A 1 350 ? -11.201 -1.884 12.936 1.00 97.12 350 ILE A CA 1
ATOM 2859 C C . ILE A 1 350 ? -10.430 -2.814 13.860 1.00 97.12 350 ILE A C 1
ATOM 2861 O O . ILE A 1 350 ? -10.876 -3.109 14.968 1.00 97.12 350 ILE A O 1
ATOM 2865 N N . TRP A 1 351 ? -9.263 -3.260 13.418 1.00 94.75 351 TRP A N 1
ATOM 2866 C CA . TRP A 1 351 ? -8.408 -4.153 14.190 1.00 94.75 351 TRP A CA 1
ATOM 2867 C C . TRP A 1 351 ? -7.183 -3.405 14.691 1.00 94.75 351 TRP A C 1
ATOM 2869 O O . TRP A 1 351 ? -6.427 -2.816 13.915 1.00 94.75 351 TRP A O 1
ATOM 2879 N N . VAL A 1 352 ? -6.969 -3.433 16.004 1.00 92.38 352 VAL A N 1
ATOM 2880 C CA . VAL A 1 352 ? -5.818 -2.789 16.634 1.00 92.38 352 VAL A CA 1
ATOM 2881 C C . VAL A 1 352 ? -4.965 -3.824 17.325 1.00 92.38 352 VAL A C 1
ATOM 2883 O O . VAL A 1 352 ? -5.387 -4.432 18.311 1.00 92.38 352 VAL A O 1
ATOM 2886 N N . SER A 1 353 ? -3.733 -3.958 16.834 1.00 88.38 353 SER A N 1
ATOM 2887 C CA . SER A 1 353 ? -2.737 -4.770 17.504 1.00 88.38 353 SER A CA 1
ATOM 2888 C C . SER A 1 353 ? -1.987 -3.955 18.540 1.00 88.38 353 SER A C 1
ATOM 2890 O O . SER A 1 353 ? -1.391 -2.912 18.234 1.00 88.38 353 SER A O 1
ATOM 2892 N N . THR A 1 354 ? -2.053 -4.416 19.787 1.00 70.25 354 THR A N 1
ATOM 2893 C CA . THR A 1 354 ? -1.674 -3.620 20.957 1.00 70.25 354 THR A CA 1
ATOM 2894 C C . THR A 1 354 ? -0.260 -3.894 21.438 1.00 70.25 354 THR A C 1
ATOM 2896 O O . THR A 1 354 ? -0.014 -3.909 22.636 1.00 70.25 354 THR A O 1
ATOM 2899 N N . ASP A 1 355 ? 0.690 -4.012 20.511 1.00 66.69 355 ASP A N 1
ATOM 2900 C CA . ASP A 1 355 ? 2.101 -4.315 20.768 1.00 66.69 355 ASP A CA 1
ATOM 2901 C C . ASP A 1 355 ? 2.798 -3.156 21.536 1.00 66.69 355 ASP A C 1
ATOM 2903 O O . ASP A 1 355 ? 3.639 -2.428 21.008 1.00 66.69 355 ASP A O 1
ATOM 2907 N N . LYS A 1 356 ? 2.432 -2.974 22.820 1.00 63.84 356 LYS A N 1
ATOM 2908 C CA . LYS A 1 356 ? 2.713 -1.862 23.761 1.00 63.84 356 LYS A CA 1
ATOM 2909 C C . LYS A 1 356 ? 1.751 -0.666 23.756 1.00 63.84 356 LYS A C 1
ATOM 2911 O O . LYS A 1 356 ? 2.069 0.329 24.412 1.00 63.84 356 LYS A O 1
ATOM 2916 N N . VAL A 1 357 ? 0.583 -0.724 23.111 1.00 56.31 357 VAL A N 1
ATOM 2917 C CA . VAL A 1 357 ? -0.366 0.421 23.045 1.00 56.31 357 VAL A CA 1
ATOM 2918 C C . VAL A 1 357 ? -0.857 0.869 24.432 1.00 56.31 357 VAL A C 1
ATOM 2920 O O . VAL A 1 357 ? -1.146 2.044 24.632 1.00 56.31 357 VAL A O 1
ATOM 2923 N N . TYR A 1 358 ? -0.864 -0.002 25.443 1.00 57.41 358 TYR A N 1
ATOM 2924 C CA . TYR A 1 358 ? -1.248 0.386 26.810 1.00 57.41 358 TYR A CA 1
ATOM 2925 C C . TYR A 1 358 ? -0.220 1.254 27.544 1.00 57.41 358 TYR A C 1
ATOM 2927 O O . TYR A 1 358 ? -0.485 1.731 28.646 1.00 57.41 358 TYR A O 1
ATOM 2935 N N . ARG A 1 359 ? 0.944 1.508 26.938 1.00 69.94 359 ARG A N 1
ATOM 2936 C CA . ARG A 1 359 ? 1.874 2.527 27.424 1.00 69.94 359 ARG A CA 1
ATOM 2937 C C . ARG A 1 359 ? 1.518 3.870 26.776 1.00 69.94 359 ARG A C 1
ATOM 2939 O O . ARG A 1 359 ? 1.249 3.894 25.580 1.00 69.94 359 ARG A O 1
ATOM 2946 N N . PRO A 1 360 ? 1.588 5.002 27.500 1.00 71.81 360 PRO A N 1
ATOM 2947 C CA . PRO A 1 360 ? 1.291 6.328 26.939 1.00 71.81 360 PRO A CA 1
ATOM 2948 C C . PRO A 1 360 ? 2.096 6.684 25.677 1.00 71.81 360 PRO A C 1
ATOM 2950 O O . PRO A 1 360 ? 1.661 7.488 24.862 1.00 71.81 360 PRO A O 1
ATOM 2953 N N . THR A 1 361 ? 3.272 6.074 25.511 1.00 76.44 361 THR A N 1
ATOM 2954 C CA . THR A 1 361 ? 4.180 6.242 24.365 1.00 76.44 361 THR A CA 1
ATOM 2955 C C . THR A 1 361 ? 4.245 5.001 23.468 1.00 76.44 361 THR A C 1
ATOM 2957 O O . THR A 1 361 ? 5.191 4.825 22.700 1.00 76.44 361 THR A O 1
ATOM 2960 N N . GLY A 1 362 ? 3.266 4.108 23.613 1.00 83.12 362 GLY A N 1
ATOM 2961 C CA . GLY A 1 362 ? 3.133 2.878 22.855 1.00 83.12 362 GLY A CA 1
ATOM 2962 C C . GLY A 1 362 ? 2.882 3.117 21.374 1.00 83.12 362 GLY A C 1
ATOM 2963 O O . GLY A 1 362 ? 2.301 4.127 20.967 1.00 83.12 362 GLY A O 1
ATOM 2964 N N . TYR A 1 363 ? 3.298 2.141 20.575 1.00 85.50 363 TYR A N 1
ATOM 2965 C CA . TYR A 1 363 ? 2.948 2.045 19.167 1.00 85.50 363 TYR A CA 1
ATOM 2966 C C . TYR A 1 363 ? 2.167 0.760 18.955 1.00 85.50 363 TYR A C 1
ATOM 2968 O O . TYR A 1 363 ? 2.420 -0.229 19.632 1.00 85.50 363 TYR A O 1
ATOM 2976 N N . GLY A 1 364 ? 1.236 0.783 18.019 1.00 89.25 364 GLY A N 1
ATOM 2977 C CA . GLY A 1 364 ? 0.502 -0.391 17.578 1.00 89.25 364 GLY A CA 1
ATOM 2978 C C . GLY A 1 364 ? 0.322 -0.363 16.074 1.00 89.25 364 GLY A C 1
ATOM 2979 O O . GLY A 1 364 ? 0.788 0.556 15.391 1.00 89.25 364 GLY A O 1
ATOM 2980 N N . THR A 1 365 ? -0.380 -1.366 15.571 1.00 91.81 365 THR A N 1
ATOM 2981 C CA . THR A 1 365 ? -0.851 -1.381 14.186 1.00 91.81 365 THR A CA 1
ATOM 2982 C C . THR A 1 365 ? -2.354 -1.175 14.207 1.00 91.81 365 THR A C 1
ATOM 2984 O O . THR A 1 365 ? -3.054 -1.891 14.916 1.00 91.81 365 THR A O 1
ATOM 2987 N N . LEU A 1 366 ? -2.828 -0.178 13.467 1.00 94.12 366 LEU A N 1
ATOM 2988 C CA . LEU A 1 366 ? -4.237 0.039 13.183 1.00 94.12 366 LEU A CA 1
ATOM 2989 C C . LEU A 1 366 ? -4.513 -0.520 11.795 1.00 94.12 366 LEU A C 1
ATOM 2991 O O . LEU A 1 366 ? -3.860 -0.126 10.825 1.00 94.12 366 LEU A O 1
ATOM 2995 N N . ASN A 1 367 ? -5.485 -1.413 11.722 1.00 96.00 367 ASN A N 1
ATOM 2996 C CA . ASN A 1 367 ? -5.966 -1.992 10.489 1.00 96.00 367 ASN A CA 1
ATOM 2997 C C . ASN A 1 367 ? -7.434 -1.611 10.295 1.00 96.00 367 ASN A C 1
ATOM 2999 O O . ASN A 1 367 ? -8.214 -1.651 11.246 1.00 96.00 367 ASN A O 1
ATOM 3003 N N . LEU A 1 368 ? -7.795 -1.246 9.070 1.00 96.75 368 LEU A N 1
ATOM 3004 C CA . LEU A 1 368 ? -9.180 -1.164 8.622 1.00 96.75 368 LEU A CA 1
ATOM 3005 C C . LEU A 1 368 ? -9.389 -2.238 7.569 1.00 96.75 368 LEU A C 1
ATOM 3007 O O . LEU A 1 368 ? -8.575 -2.352 6.652 1.00 96.75 368 LEU A O 1
ATOM 3011 N N . HIS A 1 369 ? -10.470 -2.994 7.683 1.00 96.69 369 HIS A N 1
ATOM 3012 C CA . HIS A 1 369 ? -10.797 -4.042 6.735 1.00 96.69 369 HIS A CA 1
ATOM 3013 C C . HIS A 1 369 ? -12.295 -4.040 6.455 1.00 96.69 369 HIS A C 1
ATOM 3015 O O . HIS A 1 369 ? -13.105 -4.171 7.367 1.00 96.69 369 HIS A O 1
ATOM 3021 N N . PHE A 1 370 ? -12.673 -3.872 5.195 1.00 96.62 370 PHE A N 1
ATOM 3022 C CA . PHE A 1 370 ? -14.046 -4.090 4.773 1.00 96.62 370 PHE A CA 1
ATOM 3023 C C . PHE A 1 370 ? -14.270 -5.569 4.474 1.00 96.62 370 PHE A C 1
ATOM 3025 O O . PHE A 1 370 ? -13.542 -6.163 3.679 1.00 96.62 370 PHE A O 1
ATOM 3032 N N . HIS A 1 371 ? -15.331 -6.126 5.045 1.00 94.38 371 HIS A N 1
ATOM 3033 C CA . HIS A 1 371 ? -15.770 -7.495 4.816 1.00 94.38 371 HIS A CA 1
ATOM 3034 C C . HIS A 1 371 ? -16.985 -7.533 3.897 1.00 94.38 371 HIS A C 1
ATOM 3036 O O . HIS A 1 371 ? -17.952 -6.794 4.081 1.00 94.38 371 HIS A O 1
ATOM 3042 N N . GLU A 1 372 ? -16.977 -8.442 2.928 1.00 91.88 372 GLU A N 1
ATOM 3043 C CA . GLU A 1 372 ? -18.222 -8.825 2.266 1.00 91.88 372 GLU A CA 1
ATOM 3044 C C . GLU A 1 372 ? -19.118 -9.570 3.267 1.00 91.88 372 GLU A C 1
ATOM 3046 O O . GLU A 1 372 ? -18.640 -10.132 4.252 1.00 91.88 372 GLU A O 1
ATOM 3051 N N . THR A 1 373 ? -20.435 -9.577 3.050 1.00 86.31 373 THR A N 1
ATOM 3052 C CA . THR A 1 373 ? -21.391 -10.111 4.037 1.00 86.31 373 THR A CA 1
ATOM 3053 C C . THR A 1 373 ? -21.071 -11.547 4.461 1.00 86.31 373 THR A C 1
ATOM 3055 O O . THR A 1 373 ? -21.155 -11.869 5.642 1.00 86.31 373 THR A O 1
ATOM 3058 N N . GLU A 1 374 ? -20.652 -12.397 3.521 1.00 79.94 374 GLU A N 1
ATOM 3059 C CA . GLU A 1 374 ? -20.264 -13.780 3.818 1.00 79.94 374 GLU A CA 1
ATOM 3060 C C . GLU A 1 374 ? -18.942 -13.866 4.601 1.00 79.94 374 GLU A C 1
ATOM 3062 O O . GLU A 1 374 ? -18.789 -14.744 5.451 1.00 79.94 374 GLU A O 1
ATOM 3067 N N . SER A 1 375 ? -18.004 -12.938 4.376 1.00 86.88 375 SER A N 1
ATOM 3068 C CA . SER A 1 375 ? -16.721 -12.918 5.086 1.00 86.88 375 SER A CA 1
ATOM 3069 C C . SER A 1 375 ? -16.825 -12.313 6.488 1.00 86.88 375 SER A C 1
ATOM 3071 O O . SER A 1 375 ? -16.001 -12.635 7.339 1.00 86.88 375 SER A O 1
ATOM 3073 N N . LEU A 1 376 ? -17.846 -11.493 6.766 1.00 90.12 376 LEU A N 1
ATOM 3074 C CA . LEU A 1 376 ? -18.037 -10.839 8.065 1.00 90.12 376 LEU A CA 1
ATOM 3075 C C . LEU A 1 376 ? -18.308 -11.840 9.194 1.00 90.12 376 LEU A C 1
ATOM 3077 O O . LEU A 1 376 ? -17.707 -11.750 10.261 1.00 90.12 376 LEU A O 1
ATOM 3081 N N . GLU A 1 377 ? -19.195 -12.807 8.964 1.00 89.56 377 GLU A N 1
ATOM 3082 C CA . GLU A 1 377 ? -19.508 -13.849 9.951 1.00 89.56 377 GLU A CA 1
ATOM 3083 C C . GLU A 1 377 ? -18.273 -14.701 10.256 1.00 89.56 377 GLU A C 1
ATOM 3085 O O . GLU A 1 377 ? -17.979 -15.015 11.411 1.00 89.56 377 GLU A O 1
ATOM 3090 N N . GLN A 1 378 ? -17.490 -15.016 9.222 1.00 89.31 378 GLN A N 1
ATOM 3091 C CA . GLN A 1 378 ? -16.228 -15.721 9.392 1.00 89.31 378 GLN A CA 1
ATOM 3092 C C . GLN A 1 378 ? -15.197 -14.870 10.143 1.00 89.31 378 GLN A C 1
ATOM 3094 O O . GLN A 1 378 ? -14.477 -15.407 10.982 1.00 89.31 378 GLN A O 1
ATOM 3099 N N . ALA A 1 379 ? -15.141 -13.561 9.899 1.00 85.69 379 ALA A N 1
ATOM 3100 C CA . ALA A 1 379 ? -14.263 -12.658 10.632 1.00 85.69 379 ALA A CA 1
ATOM 3101 C C . ALA A 1 379 ? -14.645 -12.569 12.116 1.00 85.69 379 ALA A C 1
ATOM 3103 O O . ALA A 1 379 ? -13.766 -12.608 12.967 1.00 85.69 379 ALA A O 1
ATOM 3104 N N . LYS A 1 380 ? -15.944 -12.523 12.442 1.00 88.88 380 LYS A N 1
ATOM 3105 C CA . LYS A 1 380 ? -16.438 -12.445 13.829 1.00 88.88 380 LYS A CA 1
ATOM 3106 C C . LYS A 1 380 ? -16.317 -13.761 14.600 1.00 88.88 380 LYS A C 1
ATOM 3108 O O . LYS A 1 380 ? -16.056 -13.739 15.802 1.00 88.88 380 LYS A O 1
ATOM 3113 N N . TYR A 1 381 ? -16.537 -14.898 13.939 1.00 86.75 381 TYR A N 1
ATOM 3114 C CA . TYR A 1 381 ? -16.751 -16.185 14.619 1.00 86.75 381 TYR A CA 1
ATOM 3115 C C . TYR A 1 381 ? -15.824 -17.318 14.166 1.00 86.75 381 TYR A C 1
ATOM 3117 O O . TYR A 1 381 ? -15.827 -18.386 14.775 1.00 86.75 381 TYR A O 1
ATOM 3125 N N . GLY A 1 382 ? -15.036 -17.120 13.109 1.00 81.12 382 GLY A N 1
ATOM 3126 C CA . GLY A 1 382 ? -14.131 -18.140 12.575 1.00 81.12 382 GLY A CA 1
ATOM 3127 C C . GLY A 1 382 ? -12.812 -18.283 13.340 1.00 81.12 382 GLY A C 1
ATOM 3128 O O . GLY A 1 382 ? -12.121 -19.283 13.153 1.00 81.12 382 GLY A O 1
ATOM 3129 N N . GLY A 1 383 ? -12.455 -17.308 14.182 1.00 78.44 383 GLY A N 1
ATOM 3130 C CA . GLY A 1 383 ? -11.209 -17.283 14.956 1.00 78.44 383 GLY A CA 1
ATOM 3131 C C . GLY A 1 383 ? -11.389 -17.537 16.456 1.00 78.44 383 GLY A C 1
ATOM 3132 O O . GLY A 1 383 ? -12.501 -17.698 16.956 1.00 78.44 383 GLY A O 1
ATOM 3133 N N . ASN A 1 384 ? -10.278 -17.499 17.200 1.00 77.62 384 ASN A N 1
ATOM 3134 C CA . ASN A 1 384 ? -10.255 -17.530 18.671 1.00 77.62 384 ASN A CA 1
ATOM 3135 C C . ASN A 1 384 ? -10.657 -16.166 19.273 1.00 77.62 384 ASN A C 1
ATOM 3137 O O . ASN A 1 384 ? -10.000 -15.643 20.176 1.00 77.62 384 ASN A O 1
ATOM 3141 N N . LEU A 1 385 ? -11.730 -15.573 18.749 1.00 80.56 385 LEU A N 1
ATOM 3142 C CA . LEU A 1 385 ? -12.238 -14.279 19.177 1.00 80.56 385 LEU A CA 1
ATOM 3143 C C . LEU A 1 385 ? -13.193 -14.448 20.358 1.00 80.56 385 LEU A C 1
ATOM 3145 O O . LEU A 1 385 ? -14.237 -15.094 20.267 1.00 80.56 385 LEU A O 1
ATOM 3149 N N . ALA A 1 386 ? -12.852 -13.826 21.481 1.00 74.62 386 ALA A N 1
ATOM 3150 C CA . ALA A 1 386 ? -13.740 -13.700 22.624 1.00 74.62 386 ALA A CA 1
ATOM 3151 C C . ALA A 1 386 ? -14.515 -12.385 22.515 1.00 74.62 386 ALA A C 1
ATOM 3153 O O . ALA A 1 386 ? -13.921 -11.307 22.529 1.00 74.62 386 ALA A O 1
ATOM 3154 N N . ARG A 1 387 ? -15.846 -12.452 22.427 1.00 81.12 387 ARG A N 1
ATOM 3155 C CA . ARG A 1 387 ? -16.694 -11.252 22.452 1.00 81.12 387 ARG A CA 1
ATOM 3156 C C . ARG A 1 387 ? -16.447 -10.461 23.741 1.00 81.12 387 ARG A C 1
ATOM 3158 O O . ARG A 1 387 ? -16.441 -11.041 24.826 1.00 81.12 387 ARG A O 1
ATOM 3165 N N . ILE A 1 388 ? -16.265 -9.149 23.615 1.00 84.81 388 ILE A N 1
ATOM 3166 C CA . ILE A 1 388 ? -16.174 -8.223 24.746 1.00 84.81 388 ILE A CA 1
ATOM 3167 C C . ILE A 1 388 ? -17.507 -7.485 24.849 1.00 84.81 388 ILE A C 1
ATOM 3169 O O . ILE A 1 388 ? -18.072 -7.066 23.837 1.00 84.81 388 ILE A O 1
ATOM 3173 N N . ASP A 1 389 ? -18.000 -7.291 26.069 1.00 76.31 389 ASP A N 1
ATOM 3174 C CA . ASP A 1 389 ? -19.155 -6.428 26.292 1.00 76.31 389 ASP A CA 1
ATOM 3175 C C . ASP A 1 389 ? -18.788 -4.973 25.969 1.00 76.31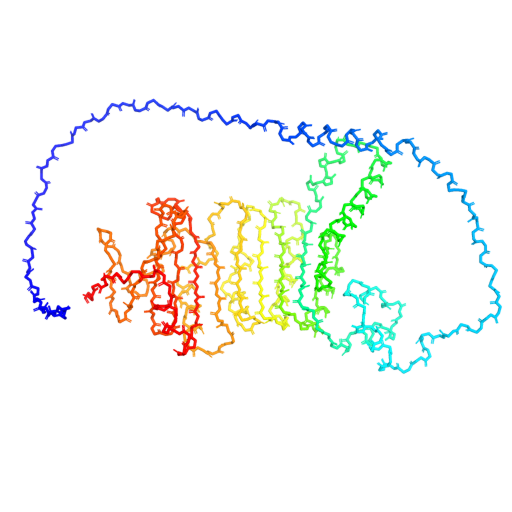 389 ASP A C 1
ATOM 3177 O O . ASP A 1 389 ? -17.927 -4.369 26.616 1.00 76.31 389 ASP A O 1
ATOM 3181 N N . VAL A 1 390 ? -19.457 -4.414 24.960 1.00 69.94 390 VAL A N 1
ATOM 3182 C CA . VAL A 1 390 ? -19.454 -2.980 24.663 1.00 69.94 390 VAL A CA 1
ATOM 3183 C C . VAL A 1 390 ? -20.762 -2.412 25.184 1.00 69.94 390 VAL A C 1
ATOM 3185 O O . VAL A 1 390 ? -21.843 -2.831 24.769 1.00 69.94 390 VAL A O 1
ATOM 3188 N N . TYR A 1 391 ? -20.672 -1.469 26.115 1.00 68.88 391 TYR A N 1
ATOM 3189 C CA . TYR A 1 391 ? -21.857 -0.852 26.699 1.00 68.88 391 TYR A CA 1
ATOM 3190 C C . TYR A 1 391 ? -22.290 0.344 25.853 1.00 68.88 391 TYR A C 1
ATOM 3192 O O . TYR A 1 391 ? -21.473 1.214 25.535 1.00 68.88 391 TYR A O 1
ATOM 3200 N N . ALA A 1 392 ? -23.577 0.389 25.510 1.00 60.81 392 ALA A N 1
ATOM 3201 C CA . ALA A 1 392 ? -24.184 1.570 24.913 1.00 60.81 392 ALA A CA 1
ATOM 3202 C C . ALA A 1 392 ? -24.184 2.716 25.938 1.00 60.81 392 ALA A C 1
ATOM 3204 O O . ALA A 1 392 ? -24.576 2.503 27.091 1.00 60.81 392 ALA A O 1
ATOM 3205 N N . VAL A 1 393 ? -23.712 3.897 25.526 1.00 63.25 393 VAL A N 1
ATOM 3206 C CA . VAL A 1 393 ? -23.722 5.126 26.349 1.00 63.25 393 VAL A CA 1
ATOM 3207 C C . VAL A 1 393 ? -25.029 5.879 26.195 1.00 63.25 393 VAL A C 1
ATOM 3209 O O . VAL A 1 393 ? -25.474 6.035 25.036 1.00 63.25 393 VAL A O 1
#